Protein AF-0000000079914181 (afdb_homodimer)

pLDDT: mean 84.53, std 25.17, range [23.02, 99.0]

Radius of gyration: 33.24 Å; Cα contacts (8 Å, |Δi|>4): 461; chains: 2; bounding box: 122×75×91 Å

Organism: NCBI:txid1990687

Solvent-accessible surface area (backbone atoms only — not comparable to full-atom values): 23290 Å² total; per-residue (Å²): 144,90,82,87,73,79,76,83,79,73,80,73,79,72,81,74,72,74,73,65,69,73,68,64,72,64,61,74,74,63,78,70,75,72,56,63,75,74,54,70,48,51,50,36,45,34,20,46,50,35,55,55,36,51,48,56,40,47,54,47,67,40,52,56,83,80,58,60,67,71,58,45,52,48,40,51,51,48,38,52,53,38,42,21,48,33,16,21,31,51,26,46,27,48,67,67,73,42,74,70,66,58,94,55,76,65,58,52,66,39,76,88,59,55,49,93,59,102,57,69,60,37,61,76,48,73,67,55,51,52,52,39,53,72,34,58,62,69,64,23,50,45,51,47,42,30,49,50,47,36,29,39,54,21,47,39,54,54,24,50,51,43,35,73,66,43,84,47,65,49,55,21,51,51,22,48,51,47,39,53,54,46,52,54,49,42,64,57,43,53,57,58,28,48,75,68,74,46,70,79,59,89,72,135,129,92,79,71,86,85,77,80,71,90,77,81,74,74,78,73,71,73,75,64,70,74,69,62,75,66,62,72,74,62,79,68,74,73,52,62,74,74,54,69,47,50,48,38,45,34,20,47,50,35,55,54,34,50,48,56,39,49,53,48,68,41,52,56,82,81,56,60,66,70,58,46,52,47,39,52,51,49,38,51,53,36,42,20,50,32,16,21,32,50,27,48,27,46,67,68,72,44,74,71,65,57,95,55,76,66,57,51,67,39,77,87,60,54,49,95,59,102,60,68,62,36,61,75,49,72,67,55,50,52,51,39,53,70,36,57,62,70,63,23,51,45,50,47,43,28,49,49,46,35,28,40,53,20,47,39,55,54,24,51,52,43,36,71,66,44,83,47,64,50,53,21,51,50,21,48,51,46,41,54,52,46,51,52,50,41,64,58,42,51,58,57,29,48,76,69,74,46,70,78,59,91,71,136

Secondary structure (DSSP, 8-state):
-----S--GGGGGGGGGGGGGGGTT--------------HHHHHHHHHHHHHHHHHHHHHHHSPSS--HHHHHHHHHHHHHHHHHHHHHHHHHHHTT--SS-SSTTGGG-GGG--SSSS-TTPPPHHHHHHHHH--HHHHHHHHHHHHHHHHHHHHHHHHHHHHH--SHHHHHHHHHHHHHHHHHHHHHHHHHHHTT--PPP--/-----------GGGGGGGGGGGGTT--------------HHHHHHHHHHHHHHHHHHHHHHHSPSS--HHHHHHHHHHHHHHHHHHHHHHHHHHHTT--SS-SSTTGGG-GGG--SSSS-TTPPPHHHHHHHHH--HHHHHHHHHHHHHHHHHHHHHHHHHHHHH--SHHHHHHHHHHHHHHHHHHHHHHHHHHHTT--PPP--

InterPro domains:
  IPR005183 Domain of unknown function DUF305, CopM-like [PF03713] (42-192)
  IPR012347 Ferritin-like [G3DSA:1.20.1260.10] (36-197)

Sequence (408 aa):
MKRLALAAVGVTCVLLGVVIGAWWQHQPDQPRAATVSLEPLEVGFAQDMSSHHLQAIELCHALASPREPMIDALCTQITSAQNQEIGVLSGWLMLLDQPQTSPQPMAWMGAAHHHSGAHMPGMASWTEMDELRRLTGPAAETAFLQLMIRHHRGGLDMASHAAQHATTRAVAQLATSMIKEQSEEIGVMEPLLAARGGEQLPYPMKRLALAAVGVTCVLLGVVIGAWWQHQPDQPRAATVSLEPLEVGFAQDMSSHHLQAIELCHALASPREPMIDALCTQITSAQNQEIGVLSGWLMLLDQPQTSPQPMAWMGAAHHHSGAHMPGMASWTEMDELRRLTGPAAETAFLQLMIRHHRGGLDMASHAAQHATTRAVAQLATSMIKEQSEEIGVMEPLLAARGGEQLPYP

Nearest PDB structures (foldseek):
  2qf9-assembly1_B  TM=9.542E-01  e=4.008E-10  Streptomyces coelicolor A3(2)
  2qf9-assembly1_A  TM=9.489E-01  e=8.931E-10  Streptomyces coelicolor A3(2)
  4m32-assembly1_D  TM=6.555E-01  e=6.033E-03  Mycolicibacterium smegmatis MC2 155
  5ux1-assembly1_A  TM=7.203E-01  e=2.452E-02  Synechococcus sp. CC9605
  5ww8-assembly1_C  TM=5.551E-01  e=1.216E-02  Mycolicibacterium smegmatis MC2 155

Structure (mmCIF, N/CA/C/O backbone):
data_AF-0000000079914181-model_v1
#
loop_
_entity.id
_entity.type
_entity.pdbx_description
1 polymer 'DUF305 domain-containing protein'
#
loop_
_atom_site.group_PDB
_atom_site.id
_atom_site.type_symbol
_atom_site.label_atom_id
_atom_site.label_alt_id
_atom_site.label_comp_id
_atom_site.label_asym_id
_atom_site.label_entity_id
_atom_site.label_seq_id
_atom_site.pdbx_PDB_ins_code
_atom_site.Cartn_x
_atom_site.Cartn_y
_atom_site.Cartn_z
_atom_site.occupancy
_atom_site.B_iso_or_equiv
_atom_site.auth_seq_id
_atom_site.auth_comp_id
_atom_site.auth_asym_id
_atom_site.auth_atom_id
_atom_site.pdbx_PDB_model_num
ATOM 1 N N . MET A 1 1 ? -84.5 -5.352 64.625 1 28.59 1 MET A N 1
ATOM 2 C CA . MET A 1 1 ? -83.625 -6.344 64 1 28.59 1 MET A CA 1
ATOM 3 C C . MET A 1 1 ? -83.562 -6.172 62.5 1 28.59 1 MET A C 1
ATOM 5 O O . MET A 1 1 ? -84.625 -6.172 61.844 1 28.59 1 MET A O 1
ATOM 9 N N . LYS A 1 2 ? -82.438 -5.418 62.031 1 24.84 2 LYS A N 1
ATOM 10 C CA . LYS A 1 2 ? -81.75 -4.469 61.156 1 24.84 2 LYS A CA 1
ATOM 11 C C . LYS A 1 2 ? -81.562 -5.074 59.75 1 24.84 2 LYS A C 1
ATOM 13 O O . LYS A 1 2 ? -80.938 -6.156 59.625 1 24.84 2 LYS A O 1
ATOM 18 N N . ARG A 1 3 ? -82.125 -4.5 58.656 1 24.33 3 ARG A N 1
ATOM 19 C CA . ARG A 1 3 ? -82.562 -4.387 57.25 1 24.33 3 ARG A CA 1
ATOM 20 C C . ARG A 1 3 ? -81.312 -4.477 56.344 1 24.33 3 ARG A C 1
ATOM 22 O O . ARG A 1 3 ? -81.375 -5.031 55.25 1 24.33 3 ARG A O 1
ATOM 29 N N . LEU A 1 4 ? -80.125 -3.76 56.656 1 27.75 4 LEU A N 1
ATOM 30 C CA . LEU A 1 4 ? -79.625 -2.904 55.594 1 27.75 4 LEU A CA 1
ATOM 31 C C . LEU A 1 4 ? -78.625 -3.666 54.719 1 27.75 4 LEU A C 1
ATOM 33 O O . LEU A 1 4 ? -77.438 -3.695 55.031 1 27.75 4 LEU A O 1
ATOM 37 N N . ALA A 1 5 ? -78.812 -4.973 54.375 1 26.94 5 ALA A N 1
ATOM 38 C CA . ALA A 1 5 ? -77.812 -5.848 53.781 1 26.94 5 ALA A CA 1
ATOM 39 C C . ALA A 1 5 ? -77.375 -5.336 52.406 1 26.94 5 ALA A C 1
ATOM 41 O O . ALA A 1 5 ? -76.188 -5.387 52.062 1 26.94 5 ALA A O 1
ATOM 42 N N . LEU A 1 6 ? -78.312 -4.934 51.438 1 27 6 LEU A N 1
ATOM 43 C CA . LEU A 1 6 ? -78.188 -5.492 50.125 1 27 6 LEU A CA 1
ATOM 44 C C . LEU A 1 6 ? -77.188 -4.676 49.281 1 27 6 LEU A C 1
ATOM 46 O O . LEU A 1 6 ? -76.812 -5.105 48.188 1 27 6 LEU A O 1
ATOM 50 N N . ALA A 1 7 ? -76.875 -3.393 49.5 1 24.72 7 ALA A N 1
ATOM 51 C CA . ALA A 1 7 ? -76.812 -2.545 48.312 1 24.72 7 ALA A CA 1
ATOM 52 C C . ALA A 1 7 ? -75.562 -2.844 47.5 1 24.72 7 ALA A C 1
ATOM 54 O O . ALA A 1 7 ? -75.625 -2.879 46.25 1 24.72 7 ALA A O 1
ATOM 55 N N . ALA A 1 8 ? -74.25 -2.949 47.938 1 25.95 8 ALA A N 1
ATOM 56 C CA . ALA A 1 8 ? -73.312 -2.002 47.344 1 25.95 8 ALA A CA 1
ATOM 57 C C . ALA A 1 8 ? -72.562 -2.607 46.125 1 25.95 8 ALA A C 1
ATOM 59 O O . ALA A 1 8 ? -71.562 -2.098 45.688 1 25.95 8 ALA A O 1
ATOM 60 N N . VAL A 1 9 ? -73 -3.758 45.438 1 27.48 9 VAL A N 1
ATOM 61 C CA . VAL A 1 9 ? -71.938 -4.523 44.781 1 27.48 9 VAL A CA 1
ATOM 62 C C . VAL A 1 9 ? -71.625 -3.867 43.438 1 27.48 9 VAL A C 1
ATOM 64 O O . VAL A 1 9 ? -70.812 -4.379 42.688 1 27.48 9 VAL A O 1
ATOM 67 N N . GLY A 1 10 ? -72.125 -2.592 43.031 1 25.03 10 GLY A N 1
ATOM 68 C CA . GLY A 1 10 ? -72.25 -2.479 41.562 1 25.03 10 GLY A CA 1
ATOM 69 C C . GLY A 1 10 ? -70.875 -2.346 40.875 1 25.03 10 GLY A C 1
ATOM 70 O O . GLY A 1 10 ? -70.75 -2.697 39.719 1 25.03 10 GLY A O 1
ATOM 71 N N . VAL A 1 11 ? -69.812 -1.606 41.312 1 27.48 11 VAL A N 1
ATOM 72 C CA . VAL A 1 11 ? -69.25 -0.606 40.406 1 27.48 11 VAL A CA 1
ATOM 73 C C . VAL A 1 11 ? -68.125 -1.235 39.562 1 27.48 11 VAL A C 1
ATOM 75 O O . VAL A 1 11 ? -67.5 -0.547 38.781 1 27.48 11 VAL A O 1
ATOM 78 N N . THR A 1 12 ? -67.938 -2.58 39.375 1 25.2 12 THR A N 1
ATOM 79 C CA . THR A 1 12 ? -66.562 -2.949 39.094 1 25.2 12 THR A CA 1
ATOM 80 C C . THR A 1 12 ? -66.125 -2.559 37.688 1 25.2 12 THR A C 1
ATOM 82 O O . THR A 1 12 ? -65.062 -2.076 37.438 1 25.2 12 THR A O 1
ATOM 85 N N . CYS A 1 13 ? -66.875 -2.738 36.531 1 26.44 13 CYS A N 1
ATOM 86 C CA . CYS A 1 13 ? -66.25 -3.463 35.438 1 26.44 13 CYS A CA 1
ATOM 87 C C . CYS A 1 13 ? -65.562 -2.506 34.5 1 26.44 13 CYS A C 1
ATOM 89 O O . CYS A 1 13 ? -64.938 -2.934 33.5 1 26.44 13 CYS A O 1
ATOM 91 N N . VAL A 1 14 ? -65.625 -1.161 34.562 1 26.48 14 VAL A N 1
ATOM 92 C CA . VAL A 1 14 ? -65.562 -0.525 33.25 1 26.48 14 VAL A CA 1
ATOM 93 C C . VAL A 1 14 ? -64.125 -0.515 32.75 1 26.48 14 VAL A C 1
ATOM 95 O O . VAL A 1 14 ? -63.875 -0.394 31.531 1 26.48 14 VAL A O 1
ATOM 98 N N . LEU A 1 15 ? -63 -0.648 33.469 1 28.61 15 LEU A N 1
ATOM 99 C CA . LEU A 1 15 ? -61.938 0.233 33.031 1 28.61 15 LEU A CA 1
ATOM 100 C C . LEU A 1 15 ? -61.125 -0.413 31.906 1 28.61 15 LEU A C 1
ATOM 102 O O . LEU A 1 15 ? -60.031 0.057 31.562 1 28.61 15 LEU A O 1
ATOM 106 N N . LEU A 1 16 ? -61.594 -1.443 31.141 1 30.28 16 LEU A N 1
ATOM 107 C CA . LEU A 1 16 ? -60.594 -2.221 30.422 1 30.28 16 LEU A CA 1
ATOM 108 C C . LEU A 1 16 ? -60.094 -1.466 29.188 1 30.28 16 LEU A C 1
ATOM 110 O O . LEU A 1 16 ? -59.156 -1.909 28.516 1 30.28 16 LEU A O 1
ATOM 114 N N . GLY A 1 17 ? -60.75 -0.414 28.688 1 29.47 17 GLY A N 1
ATOM 115 C CA . GLY A 1 17 ? -60.594 -0.246 27.25 1 29.47 17 GLY A CA 1
ATOM 116 C C . GLY A 1 17 ? -59.219 0.298 26.859 1 29.47 17 GLY A C 1
ATOM 117 O O . GLY A 1 17 ? -58.812 0.196 25.703 1 29.47 17 GLY A O 1
ATOM 118 N N . VAL A 1 18 ? -58.625 1.233 27.594 1 33.06 18 VAL A N 1
ATOM 119 C CA . VAL A 1 18 ? -57.875 2.266 26.891 1 33.06 18 VAL A CA 1
ATOM 120 C C . VAL A 1 18 ? -56.5 1.73 26.5 1 33.06 18 VAL A C 1
ATOM 122 O O . VAL A 1 18 ? -55.75 2.389 25.766 1 33.06 18 VAL A O 1
ATOM 125 N N . VAL A 1 19 ? -56 0.58 26.984 1 34.44 19 VAL A N 1
ATOM 126 C CA . VAL A 1 19 ? -54.562 0.493 26.938 1 34.44 19 VAL A CA 1
ATOM 127 C C . VAL A 1 19 ? -54.094 0.108 25.531 1 34.44 19 VAL A C 1
ATOM 129 O O . VAL A 1 19 ? -52.906 -0.142 25.297 1 34.44 19 VAL A O 1
ATOM 132 N N . ILE A 1 20 ? -55 -0.072 24.547 1 32.94 20 ILE A N 1
ATOM 133 C CA . ILE A 1 20 ? -54.5 -0.749 23.359 1 32.94 20 ILE A CA 1
ATOM 134 C C . ILE A 1 20 ? -53.562 0.19 22.594 1 32.94 20 ILE A C 1
ATOM 136 O O . ILE A 1 20 ? -52.594 -0.252 22 1 32.94 20 ILE A O 1
ATOM 140 N N . GLY A 1 21 ? -53.812 1.512 22.594 1 35.44 21 GLY A N 1
ATOM 141 C CA . GLY A 1 21 ? -53.281 2.24 21.469 1 35.44 21 GLY A CA 1
ATOM 142 C C . GLY A 1 21 ? -51.781 2.404 21.531 1 35.44 21 GLY A C 1
ATOM 143 O O . GLY A 1 21 ? -51.125 2.715 20.516 1 35.44 21 GLY A O 1
ATOM 144 N N . ALA A 1 22 ? -51.219 2.514 22.734 1 38.34 22 ALA A N 1
ATOM 145 C CA . ALA A 1 22 ? -49.875 3.061 22.703 1 38.34 22 ALA A CA 1
ATOM 146 C C . ALA A 1 22 ? -48.875 2.031 22.188 1 38.34 22 ALA A C 1
ATOM 148 O O . ALA A 1 22 ? -47.688 2.355 21.938 1 38.34 22 ALA A O 1
ATOM 149 N N . TRP A 1 23 ? -49.219 0.719 22.266 1 39.56 23 TRP A N 1
ATOM 150 C CA . TRP A 1 23 ? -48.156 -0.224 21.969 1 39.56 23 TRP A CA 1
ATOM 151 C C . TRP A 1 23 ? -47.75 -0.159 20.5 1 39.56 23 TRP A C 1
ATOM 153 O O . TRP A 1 23 ? -46.781 -0.77 20.078 1 39.56 23 TRP A O 1
ATOM 163 N N . TRP A 1 24 ? -48.688 0.362 19.703 1 38.84 24 TRP A N 1
ATOM 164 C CA . TRP A 1 24 ? -48.312 0.121 18.312 1 38.84 24 TRP A CA 1
ATOM 165 C C . TRP A 1 24 ? -46.969 0.804 17.969 1 38.84 24 TRP A C 1
ATOM 167 O O . TRP A 1 24 ? -46.188 0.29 17.172 1 38.84 24 TRP A O 1
ATOM 177 N N . GLN A 1 25 ? -46.875 2.109 18.266 1 37.72 25 GLN A N 1
ATOM 178 C CA . GLN A 1 25 ? -45.969 2.789 17.359 1 37.72 25 GLN A CA 1
ATOM 179 C C . GLN A 1 25 ? -44.5 2.492 17.734 1 37.72 25 GLN A C 1
ATOM 181 O O . GLN A 1 25 ? -43.625 3.273 17.422 1 37.72 25 GLN A O 1
ATOM 186 N N . HIS A 1 26 ? -44.312 1.781 18.781 1 38.56 26 HIS A N 1
ATOM 187 C CA . HIS A 1 26 ? -42.844 1.726 18.906 1 38.56 26 HIS A CA 1
ATOM 188 C C . HIS A 1 26 ? -42.219 0.945 17.75 1 38.56 26 HIS A C 1
ATOM 190 O O . HIS A 1 26 ? -42.219 -0.288 17.766 1 38.56 26 HIS A O 1
ATOM 196 N N . GLN A 1 27 ? -42.406 1.341 16.547 1 38.34 27 GLN A N 1
ATOM 197 C CA . GLN A 1 27 ? -41.438 0.725 15.641 1 38.34 27 GLN A CA 1
ATOM 198 C C . GLN A 1 27 ? -40.031 0.751 16.234 1 38.34 27 GLN A C 1
ATOM 200 O O . GLN A 1 27 ? -39.531 1.804 16.656 1 38.34 27 GLN A O 1
ATOM 205 N N . PRO A 1 28 ? -39.531 -0.351 16.797 1 41.69 28 PRO A N 1
ATOM 206 C CA . PRO A 1 28 ? -38.094 -0.262 17.109 1 41.69 28 PRO A CA 1
ATOM 207 C C . PRO A 1 28 ? -37.312 0.518 16.062 1 41.69 28 PRO A C 1
ATOM 209 O O . PRO A 1 28 ? -37.562 0.386 14.859 1 41.69 28 PRO A O 1
ATOM 212 N N . ASP A 1 29 ? -36.906 1.73 16.344 1 37.69 29 ASP A N 1
ATOM 213 C CA . ASP A 1 29 ? -35.938 2.428 15.492 1 37.69 29 ASP A CA 1
ATOM 214 C C . ASP A 1 29 ? -34.969 1.445 14.852 1 37.69 29 ASP A C 1
ATOM 216 O O . ASP A 1 29 ? -34.312 0.667 15.547 1 37.69 29 ASP A O 1
ATOM 220 N N . GLN A 1 30 ? -35.281 0.739 13.75 1 40.16 30 GLN A N 1
ATOM 221 C CA . GLN A 1 30 ? -34.188 0.071 13.031 1 40.16 30 GLN A CA 1
ATOM 222 C C . GLN A 1 30 ? -32.875 0.787 13.242 1 40.16 30 GLN A C 1
ATOM 224 O O . GLN A 1 30 ? -32.812 2.018 13.273 1 40.16 30 GLN A O 1
ATOM 229 N N . PRO A 1 31 ? -31.969 0.195 13.93 1 41.31 31 PRO A N 1
ATOM 230 C CA . PRO A 1 31 ? -30.672 0.883 14.016 1 41.31 31 PRO A CA 1
ATOM 231 C C . PRO A 1 31 ? -30.344 1.664 12.742 1 41.31 31 PRO A C 1
ATOM 233 O O . PRO A 1 31 ? -30.391 1.113 11.641 1 41.31 31 PRO A O 1
ATOM 236 N N . ARG A 1 32 ? -30.734 2.869 12.68 1 38.81 32 ARG A N 1
ATOM 237 C CA . ARG A 1 32 ? -30.328 3.729 11.57 1 38.81 32 ARG A CA 1
ATOM 238 C C . ARG A 1 32 ? -28.922 3.365 11.086 1 38.81 32 ARG A C 1
ATOM 240 O O . ARG A 1 32 ? -27.969 3.402 11.859 1 38.81 32 ARG A O 1
ATOM 247 N N . ALA A 1 33 ? -28.781 2.479 10.234 1 45.88 33 ALA A N 1
ATOM 248 C CA . ALA A 1 33 ? -27.484 2.281 9.578 1 45.88 33 ALA A CA 1
ATOM 249 C C . ALA A 1 33 ? -26.719 3.594 9.477 1 45.88 33 ALA A C 1
ATOM 251 O O . ALA A 1 33 ? -27.219 4.57 8.906 1 45.88 33 ALA A O 1
ATOM 252 N N . ALA A 1 34 ? -25.891 3.994 10.492 1 52.19 34 ALA A N 1
ATOM 253 C CA . ALA A 1 34 ? -25.125 5.238 10.578 1 52.19 34 ALA A CA 1
ATOM 254 C C . ALA A 1 34 ? -24.422 5.543 9.266 1 52.19 34 ALA A C 1
ATOM 256 O O . ALA A 1 34 ? -23.812 4.656 8.664 1 52.19 34 ALA A O 1
ATOM 257 N N . THR A 1 35 ? -24.812 6.535 8.43 1 70.75 35 THR A N 1
ATOM 258 C CA . THR A 1 35 ? -24.188 7.082 7.223 1 70.75 35 THR A CA 1
ATOM 259 C C . THR A 1 35 ? -22.734 7.43 7.473 1 70.75 35 THR A C 1
ATOM 261 O O . THR A 1 35 ? -22.406 8.102 8.453 1 70.75 35 THR A O 1
ATOM 264 N N . VAL A 1 36 ? -21.766 6.594 6.934 1 84.94 36 VAL A N 1
ATOM 265 C CA . VAL A 1 36 ? -20.359 6.918 7.094 1 84.94 36 VAL A CA 1
ATOM 266 C C . VAL A 1 36 ? -19.969 8.016 6.105 1 84.94 36 VAL A C 1
ATOM 268 O O . VAL A 1 36 ? -20.266 7.922 4.914 1 84.94 36 VAL A O 1
ATOM 271 N N . SER A 1 37 ? -19.531 9.156 6.633 1 91.19 37 SER A N 1
ATOM 272 C CA . SER A 1 37 ? -18.969 10.258 5.852 1 91.19 37 SER A CA 1
ATOM 273 C C . SER A 1 37 ? -17.703 10.789 6.488 1 91.19 37 SER A C 1
ATOM 275 O O . SER A 1 37 ? -17.422 10.531 7.664 1 91.19 37 SER A O 1
ATOM 277 N N . LEU A 1 38 ? -16.906 11.398 5.629 1 96.25 38 LEU A N 1
ATOM 278 C CA . LEU A 1 38 ? -15.742 12.102 6.137 1 96.25 38 LEU A CA 1
ATOM 279 C C . LEU A 1 38 ? -15.977 13.609 6.168 1 96.25 38 LEU A C 1
ATOM 281 O O . LEU A 1 38 ? -16.516 14.172 5.215 1 96.25 38 LEU A O 1
ATOM 285 N N . GLU A 1 39 ? -15.625 14.195 7.312 1 96.38 39 GLU A N 1
ATOM 286 C CA . GLU A 1 39 ? -15.656 15.656 7.406 1 96.38 39 GLU A CA 1
ATOM 287 C C . GLU A 1 39 ? -14.578 16.281 6.527 1 96.38 39 GLU A C 1
ATOM 289 O O . GLU A 1 39 ? -13.617 15.617 6.133 1 96.38 39 GLU A O 1
ATOM 294 N N . PRO A 1 40 ? -14.695 17.609 6.211 1 96.38 40 PRO A N 1
ATOM 295 C CA . PRO A 1 40 ? -13.719 18.281 5.336 1 96.38 40 PRO A CA 1
ATOM 296 C C . PRO A 1 40 ? -12.281 18.109 5.824 1 96.38 40 PRO A C 1
ATOM 298 O O . PRO A 1 40 ? -11.375 17.906 5.02 1 96.38 40 PRO A O 1
ATOM 301 N N . LEU A 1 41 ? -12.078 18.219 7.098 1 97.06 41 LEU A N 1
ATOM 302 C CA . LEU A 1 41 ? -10.742 18.016 7.652 1 97.06 41 LEU A CA 1
ATOM 303 C C . LEU A 1 41 ? -10.219 16.625 7.305 1 97.06 41 LEU A C 1
ATOM 305 O O . LEU A 1 41 ? -9.047 16.469 6.949 1 97.06 41 LEU A O 1
ATOM 309 N N . GLU A 1 42 ? -11.078 15.617 7.367 1 98.5 42 GLU A N 1
ATOM 310 C CA . GLU A 1 42 ? -10.68 14.234 7.152 1 98.5 42 GLU A CA 1
ATOM 311 C C . GLU A 1 42 ? -10.445 13.945 5.672 1 98.5 42 GLU A C 1
ATOM 313 O O . GLU A 1 42 ? -9.539 13.195 5.316 1 98.5 42 GLU A O 1
ATOM 318 N N . VAL A 1 43 ? -11.273 14.531 4.793 1 98.56 43 VAL A N 1
ATOM 319 C CA . VAL A 1 43 ? -11.047 14.438 3.354 1 98.56 43 VAL A CA 1
ATOM 320 C C . VAL A 1 43 ? -9.711 15.078 2.996 1 98.56 43 VAL A C 1
ATOM 322 O O . VAL A 1 43 ? -8.906 14.484 2.275 1 98.56 43 VAL A O 1
ATOM 325 N N . GLY A 1 44 ? -9.492 16.281 3.506 1 98 44 GLY A N 1
ATOM 326 C CA . GLY A 1 44 ? -8.234 16.969 3.254 1 98 44 GLY A CA 1
ATOM 327 C C . GLY A 1 44 ? -7.027 16.203 3.75 1 98 44 GLY A C 1
ATOM 328 O O . GLY A 1 44 ? -6.004 16.141 3.068 1 98 44 GLY A O 1
ATOM 329 N N . PHE A 1 45 ? -7.172 15.648 4.941 1 98.69 45 PHE A N 1
ATOM 330 C CA . PHE A 1 45 ? -6.105 14.82 5.48 1 98.69 45 PHE A CA 1
ATOM 331 C C . PHE A 1 45 ? -5.801 13.656 4.547 1 98.69 45 PHE A C 1
ATOM 333 O O . PHE A 1 45 ? -4.641 13.398 4.223 1 98.69 45 PHE A O 1
ATOM 340 N N . ALA A 1 46 ? -6.844 12.883 4.125 1 98.88 46 ALA A N 1
ATOM 341 C CA . ALA A 1 46 ? -6.652 11.742 3.238 1 98.88 46 ALA A CA 1
ATOM 342 C C . ALA A 1 46 ? -5.953 12.156 1.948 1 98.88 46 ALA A C 1
ATOM 344 O O . ALA A 1 46 ? -5.047 11.469 1.473 1 98.88 46 ALA A O 1
ATOM 345 N N . GLN A 1 47 ? -6.352 13.281 1.419 1 98.62 47 GLN A N 1
ATOM 346 C CA . GLN A 1 47 ? -5.789 13.773 0.167 1 98.62 47 GLN A CA 1
ATOM 347 C C . GLN A 1 47 ? -4.332 14.195 0.347 1 98.62 47 GLN A C 1
ATOM 349 O O . GLN A 1 47 ? -3.447 13.703 -0.358 1 98.62 47 GLN A O 1
ATOM 354 N N . ASP A 1 48 ? -4.094 14.984 1.312 1 98.44 48 ASP A N 1
ATOM 355 C CA . ASP A 1 48 ? -2.787 15.617 1.442 1 98.44 48 ASP A CA 1
ATOM 356 C C . ASP A 1 48 ? -1.765 14.648 2.035 1 98.44 48 ASP A C 1
ATOM 358 O O . ASP A 1 48 ? -0.585 14.695 1.679 1 98.44 48 ASP A O 1
ATOM 362 N N . MET A 1 49 ? -2.195 13.836 2.92 1 98.81 49 MET A N 1
ATOM 363 C CA . MET A 1 49 ? -1.252 12.859 3.459 1 98.81 49 MET A CA 1
ATOM 364 C C . MET A 1 49 ? -0.87 11.828 2.4 1 98.81 49 MET A C 1
ATOM 366 O O . MET A 1 49 ? 0.26 11.336 2.387 1 98.81 49 MET A O 1
ATOM 370 N N . SER A 1 50 ? -1.816 11.453 1.48 1 98.88 50 SER A N 1
ATOM 371 C CA . SER A 1 50 ? -1.456 10.602 0.351 1 98.88 50 SER A CA 1
ATOM 372 C C . SER A 1 50 ? -0.337 11.227 -0.476 1 98.88 50 SER A C 1
ATOM 374 O O . SER A 1 50 ? 0.637 10.555 -0.819 1 98.88 50 SER A O 1
ATOM 376 N N . SER A 1 51 ? -0.494 12.516 -0.775 1 98.38 51 SER A N 1
ATOM 377 C CA . SER A 1 51 ? 0.525 13.234 -1.536 1 98.38 51 SER A CA 1
ATOM 378 C C . SER A 1 51 ? 1.85 13.273 -0.782 1 98.38 51 SER A C 1
ATOM 380 O O . SER A 1 51 ? 2.914 13.086 -1.375 1 98.38 51 SER A O 1
ATOM 382 N N . HIS A 1 52 ? 1.758 13.555 0.497 1 98.69 52 HIS A N 1
ATOM 383 C CA . HIS A 1 52 ? 2.947 13.594 1.341 1 98.69 52 HIS A CA 1
ATOM 384 C C . HIS A 1 52 ? 3.676 12.258 1.332 1 98.69 52 HIS A C 1
ATOM 386 O O . HIS A 1 52 ? 4.895 12.211 1.148 1 98.69 52 HIS A O 1
ATOM 392 N N . HIS A 1 53 ? 2.91 11.117 1.469 1 98.88 53 HIS A N 1
ATOM 393 C CA . HIS A 1 53 ? 3.469 9.773 1.447 1 98.88 53 HIS A CA 1
ATOM 394 C C . HIS A 1 53 ? 4.117 9.469 0.102 1 98.88 53 HIS A C 1
ATOM 396 O O . HIS A 1 53 ? 5.141 8.773 0.043 1 98.88 53 HIS A O 1
ATOM 402 N N . LEU A 1 54 ? 3.541 9.938 -0.963 1 98.75 54 LEU A N 1
ATOM 403 C CA . LEU A 1 54 ? 4.094 9.695 -2.291 1 98.75 54 LEU A CA 1
ATOM 404 C C . LEU A 1 54 ? 5.512 10.25 -2.398 1 98.75 54 LEU A C 1
ATOM 406 O O . LEU A 1 54 ? 6.379 9.633 -3.018 1 98.75 54 LEU A O 1
ATOM 410 N N . GLN A 1 55 ? 5.766 11.367 -1.796 1 98.69 55 GLN A N 1
ATOM 411 C CA . GLN A 1 55 ? 7.113 11.914 -1.912 1 98.69 55 GLN A CA 1
ATOM 412 C C . GLN A 1 55 ? 8.109 11.094 -1.093 1 98.69 55 GLN A C 1
ATOM 414 O O . GLN A 1 55 ? 9.281 10.984 -1.464 1 98.69 55 GLN A O 1
ATOM 419 N N . ALA A 1 56 ? 7.688 10.547 0.071 1 98.88 56 ALA A N 1
ATOM 420 C CA . ALA A 1 56 ? 8.586 9.656 0.805 1 98.88 56 ALA A CA 1
ATOM 421 C C . ALA A 1 56 ? 9.062 8.508 -0.077 1 98.88 56 ALA A C 1
ATOM 423 O O . ALA A 1 56 ? 10.242 8.156 -0.067 1 98.88 56 ALA A O 1
ATOM 424 N N . ILE A 1 57 ? 8.148 7.965 -0.808 1 98.94 57 ILE A N 1
ATOM 425 C CA . ILE A 1 57 ? 8.469 6.879 -1.729 1 98.94 57 ILE A CA 1
ATOM 426 C C . ILE A 1 57 ? 9.406 7.387 -2.818 1 98.94 57 ILE A C 1
ATOM 428 O O . ILE A 1 57 ? 10.383 6.715 -3.166 1 98.94 57 ILE A O 1
ATOM 432 N N . GLU A 1 58 ? 9.164 8.586 -3.32 1 98.75 58 GLU A N 1
ATOM 433 C CA . GLU A 1 58 ? 10.023 9.18 -4.344 1 98.75 58 GLU A CA 1
ATOM 434 C C . GLU A 1 58 ? 11.438 9.391 -3.822 1 98.75 58 GLU A C 1
ATOM 436 O O . GLU A 1 58 ? 12.406 9.227 -4.562 1 98.75 58 GLU A O 1
ATOM 441 N N . LEU A 1 59 ? 11.547 9.82 -2.562 1 98.94 59 LEU A N 1
ATOM 442 C CA . LEU A 1 59 ? 12.859 10 -1.957 1 98.94 59 LEU A CA 1
ATOM 443 C C . LEU A 1 59 ? 13.625 8.68 -1.929 1 98.94 59 LEU A C 1
ATOM 445 O O . LEU A 1 59 ? 14.82 8.641 -2.238 1 98.94 59 LEU A O 1
ATOM 449 N N . CYS A 1 60 ? 12.945 7.617 -1.57 1 98.81 60 CYS A N 1
ATOM 450 C CA . CYS A 1 60 ? 13.586 6.305 -1.577 1 98.81 60 CYS A CA 1
ATOM 451 C C . CYS A 1 60 ? 14.039 5.922 -2.982 1 98.81 60 CYS A C 1
ATOM 453 O O . CYS A 1 60 ? 15.133 5.391 -3.164 1 98.81 60 CYS A O 1
ATOM 455 N N . HIS A 1 61 ? 13.242 6.223 -3.984 1 97.88 61 HIS A N 1
ATOM 456 C CA . HIS A 1 61 ? 13.562 5.879 -5.363 1 97.88 61 HIS A CA 1
ATOM 457 C C . HIS A 1 61 ? 14.719 6.727 -5.887 1 97.88 61 HIS A C 1
ATOM 459 O O . HIS A 1 61 ? 15.492 6.273 -6.734 1 97.88 61 HIS A O 1
ATOM 465 N N . ALA A 1 62 ? 14.805 7.938 -5.41 1 98.5 62 ALA A N 1
ATOM 466 C CA . ALA A 1 62 ? 15.828 8.875 -5.871 1 98.5 62 ALA A CA 1
ATOM 467 C C . ALA A 1 62 ? 17.203 8.492 -5.34 1 98.5 62 ALA A C 1
ATOM 469 O O . ALA A 1 62 ? 18.234 8.914 -5.891 1 98.5 62 ALA A O 1
ATOM 470 N N . LEU A 1 63 ? 17.25 7.754 -4.207 1 98.38 63 LEU A N 1
ATOM 471 C CA . LEU A 1 63 ? 18.516 7.34 -3.627 1 98.38 63 LEU A CA 1
ATOM 472 C C . LEU A 1 63 ? 19.156 6.227 -4.453 1 98.38 63 LEU A C 1
ATOM 474 O O . LEU A 1 63 ? 18.609 5.129 -4.547 1 98.38 63 LEU A O 1
ATOM 478 N N . ALA A 1 64 ? 20.297 6.441 -5 1 92.06 64 ALA A N 1
ATOM 479 C CA . ALA A 1 64 ? 20.953 5.535 -5.934 1 92.06 64 ALA A CA 1
ATOM 480 C C . ALA A 1 64 ? 21.453 4.281 -5.219 1 92.06 64 ALA A C 1
ATOM 482 O O . ALA A 1 64 ? 21.781 4.324 -4.027 1 92.06 64 ALA A O 1
ATOM 483 N N . SER A 1 65 ? 21.484 3.191 -5.945 1 91.31 65 SER A N 1
ATOM 484 C CA . SER A 1 65 ? 22.156 1.979 -5.496 1 91.31 65 SER A CA 1
ATOM 485 C C . SER A 1 65 ? 23.641 2.006 -5.848 1 91.31 65 SER A C 1
ATOM 487 O O . SER A 1 65 ? 24.047 2.682 -6.797 1 91.31 65 SER A O 1
ATOM 489 N N . PRO A 1 66 ? 24.5 1.278 -5.039 1 94.81 66 PRO A N 1
ATOM 490 C CA . PRO A 1 66 ? 24.172 0.462 -3.865 1 94.81 66 PRO A CA 1
ATOM 491 C C . PRO A 1 66 ? 24 1.294 -2.596 1 94.81 66 PRO A C 1
ATOM 493 O O . PRO A 1 66 ? 24.656 2.324 -2.438 1 94.81 66 PRO A O 1
ATOM 496 N N . ARG A 1 67 ? 23.188 0.87 -1.78 1 96.38 67 ARG A N 1
ATOM 497 C CA . ARG A 1 67 ? 22.891 1.491 -0.493 1 96.38 67 ARG A CA 1
ATOM 498 C C . ARG A 1 67 ? 23.469 0.666 0.656 1 96.38 67 ARG A C 1
ATOM 500 O O . ARG A 1 67 ? 23.562 -0.559 0.557 1 96.38 67 ARG A O 1
ATOM 507 N N . GLU A 1 68 ? 23.844 1.437 1.666 1 97.31 68 GLU A N 1
ATOM 508 C CA . GLU A 1 68 ? 24.109 0.712 2.908 1 97.31 68 GLU A CA 1
ATOM 509 C C . GLU A 1 68 ? 22.906 -0.143 3.303 1 97.31 68 GLU A C 1
ATOM 511 O O . GLU A 1 68 ? 21.75 0.287 3.168 1 97.31 68 GLU A O 1
ATOM 516 N N . PRO A 1 69 ? 23.141 -1.396 3.832 1 97.12 69 PRO A N 1
ATOM 517 C CA . PRO A 1 69 ? 22.062 -2.369 4.055 1 97.12 69 PRO A CA 1
ATOM 518 C C . PRO A 1 69 ? 20.953 -1.827 4.941 1 97.12 69 PRO A C 1
ATOM 520 O O . PRO A 1 69 ? 19.766 -2.072 4.676 1 97.12 69 PRO A O 1
ATOM 523 N N . MET A 1 70 ? 21.344 -1.121 5.996 1 97.88 70 MET A N 1
ATOM 524 C CA . MET A 1 70 ? 20.312 -0.61 6.895 1 97.88 70 MET A CA 1
ATOM 525 C C . MET A 1 70 ? 19.453 0.437 6.191 1 97.88 70 MET A C 1
ATOM 527 O O . MET A 1 70 ? 18.25 0.512 6.422 1 97.88 70 MET A O 1
ATOM 531 N N . ILE A 1 71 ? 20.062 1.236 5.34 1 98.56 71 ILE A N 1
ATOM 532 C CA . ILE A 1 71 ? 19.328 2.252 4.59 1 98.56 71 ILE A CA 1
ATOM 533 C C . ILE A 1 71 ? 18.438 1.583 3.547 1 98.56 71 ILE A C 1
ATOM 535 O O . ILE A 1 71 ? 17.297 2.006 3.328 1 98.56 71 ILE A O 1
ATOM 539 N N . ASP A 1 72 ? 18.938 0.56 2.945 1 97.69 72 ASP A N 1
ATOM 540 C CA . ASP A 1 72 ? 18.141 -0.196 1.98 1 97.69 72 ASP A CA 1
ATOM 541 C C . ASP A 1 72 ? 16.906 -0.805 2.643 1 97.69 72 ASP A C 1
ATOM 543 O O . ASP A 1 72 ? 15.805 -0.729 2.1 1 97.69 72 ASP A O 1
ATOM 547 N N . ALA A 1 73 ? 17.078 -1.386 3.809 1 97.75 73 ALA A N 1
ATOM 548 C CA . ALA A 1 73 ? 15.977 -1.973 4.559 1 97.75 73 ALA A CA 1
ATOM 549 C C . ALA A 1 73 ? 14.961 -0.906 4.973 1 97.75 73 ALA A C 1
ATOM 551 O O . ALA A 1 73 ? 13.75 -1.138 4.926 1 97.75 73 ALA A O 1
ATOM 552 N N . LEU A 1 74 ? 15.516 0.217 5.363 1 98.69 74 LEU A N 1
ATOM 553 C CA . LEU A 1 74 ? 14.656 1.332 5.746 1 98.69 74 LEU A CA 1
ATOM 554 C C . LEU A 1 74 ? 13.805 1.79 4.562 1 98.69 74 LEU A C 1
ATOM 556 O O . LEU A 1 74 ? 12.602 2.016 4.711 1 98.69 74 LEU A O 1
ATOM 560 N N . CYS A 1 75 ? 14.398 1.917 3.4 1 98.69 75 CYS A N 1
ATOM 561 C CA . CYS A 1 75 ? 13.664 2.326 2.209 1 98.69 75 CYS A CA 1
ATOM 562 C C . CYS A 1 75 ? 12.586 1.31 1.86 1 98.69 75 CYS A C 1
ATOM 564 O O . CYS A 1 75 ? 11.477 1.685 1.478 1 98.69 75 CYS A O 1
ATOM 566 N N . THR A 1 76 ? 12.898 0.071 1.998 1 97.69 76 THR A N 1
ATOM 567 C CA . THR A 1 76 ? 11.914 -0.975 1.746 1 97.69 76 THR A CA 1
ATOM 568 C C . THR A 1 76 ? 10.727 -0.846 2.701 1 97.69 76 THR A C 1
ATOM 570 O O . THR A 1 76 ? 9.57 -0.912 2.277 1 97.69 76 THR A O 1
ATOM 573 N N . GLN A 1 77 ? 11.023 -0.654 3.943 1 98.31 77 GLN A N 1
ATOM 574 C CA . GLN A 1 77 ? 9.984 -0.531 4.965 1 98.31 77 GLN A CA 1
ATOM 575 C C . GLN A 1 77 ? 9.133 0.711 4.73 1 98.31 77 GLN A C 1
ATOM 577 O O . GLN A 1 77 ? 7.902 0.645 4.793 1 98.31 77 GLN A O 1
ATOM 582 N N . ILE A 1 78 ? 9.805 1.81 4.488 1 98.88 78 ILE A N 1
ATOM 583 C CA . ILE A 1 78 ? 9.094 3.066 4.285 1 98.88 78 ILE A CA 1
ATOM 584 C C . ILE A 1 78 ? 8.203 2.961 3.051 1 98.88 78 ILE A C 1
ATOM 586 O O . ILE A 1 78 ? 7.023 3.322 3.098 1 98.88 78 ILE A O 1
ATOM 590 N N . THR A 1 79 ? 8.742 2.479 1.954 1 98.81 79 THR A N 1
ATOM 591 C CA . THR A 1 79 ? 7.973 2.359 0.721 1 98.81 79 THR A CA 1
ATOM 592 C C . THR A 1 79 ? 6.758 1.458 0.928 1 98.81 79 THR A C 1
ATOM 594 O O . THR A 1 79 ? 5.652 1.782 0.48 1 98.81 79 THR A O 1
ATOM 597 N N . SER A 1 80 ? 6.91 0.367 1.626 1 98.69 80 SER A N 1
ATOM 598 C CA . SER A 1 80 ? 5.812 -0.558 1.883 1 98.69 80 SER A CA 1
ATOM 599 C C . SER A 1 80 ? 4.727 0.096 2.73 1 98.69 80 SER A C 1
ATOM 601 O O . SER A 1 80 ? 3.547 0.064 2.373 1 98.69 80 SER A O 1
ATOM 603 N N . ALA A 1 81 ? 5.137 0.663 3.83 1 98.75 81 ALA A N 1
ATOM 604 C CA . ALA A 1 81 ? 4.184 1.238 4.773 1 98.75 81 ALA A CA 1
ATOM 605 C C . ALA A 1 81 ? 3.439 2.418 4.152 1 98.75 81 ALA A C 1
ATOM 607 O O . ALA A 1 81 ? 2.213 2.5 4.238 1 98.75 81 ALA A O 1
ATOM 608 N N . GLN A 1 82 ? 4.191 3.299 3.533 1 98.88 82 GLN A N 1
ATOM 609 C CA . GLN A 1 82 ? 3.576 4.492 2.959 1 98.88 82 GLN A CA 1
ATOM 610 C C . GLN A 1 82 ? 2.664 4.133 1.789 1 98.88 82 GLN A C 1
ATOM 612 O O . GLN A 1 82 ? 1.61 4.742 1.606 1 98.88 82 GLN A O 1
ATOM 617 N N . ASN A 1 83 ? 3.084 3.186 0.996 1 98.94 83 ASN A N 1
ATOM 618 C CA . ASN A 1 83 ? 2.25 2.738 -0.115 1 98.94 83 ASN A CA 1
ATOM 619 C C . ASN A 1 83 ? 0.948 2.111 0.378 1 98.94 83 ASN A C 1
ATOM 621 O O . ASN A 1 83 ? -0.116 2.348 -0.197 1 98.94 83 ASN A O 1
ATOM 625 N N . GLN A 1 84 ? 1.021 1.288 1.441 1 98.94 84 GLN A N 1
ATOM 626 C CA . GLN A 1 84 ? -0.19 0.7 2.004 1 98.94 84 GLN A CA 1
ATOM 627 C C . GLN A 1 84 ? -1.123 1.776 2.551 1 98.94 84 GLN A C 1
ATOM 629 O O . GLN A 1 84 ? -2.336 1.719 2.342 1 98.94 84 GLN A O 1
ATOM 634 N N . GLU A 1 85 ? -0.562 2.734 3.197 1 99 85 GLU A N 1
ATOM 635 C CA . GLU A 1 85 ? -1.369 3.799 3.787 1 99 85 GLU A CA 1
ATOM 636 C C . GLU A 1 85 ? -1.984 4.688 2.709 1 99 85 GLU A C 1
ATOM 638 O O . GLU A 1 85 ? -3.104 5.18 2.867 1 99 85 GLU A O 1
ATOM 643 N N . ILE A 1 86 ? -1.248 4.945 1.629 1 98.94 86 ILE A N 1
ATOM 644 C CA . ILE A 1 86 ? -1.847 5.621 0.481 1 98.94 86 ILE A CA 1
ATOM 645 C C . ILE A 1 86 ? -3.076 4.844 0.011 1 98.94 86 ILE A C 1
ATOM 647 O O . ILE A 1 86 ? -4.105 5.438 -0.321 1 98.94 86 ILE A O 1
ATOM 651 N N . GLY A 1 87 ? -2.955 3.51 -0.015 1 98.94 87 GLY A N 1
ATOM 652 C CA . GLY A 1 87 ? -4.109 2.699 -0.362 1 98.94 87 GLY A CA 1
ATOM 653 C C . GLY A 1 87 ? -5.305 2.941 0.543 1 98.94 87 GLY A C 1
ATOM 654 O O . GLY A 1 87 ? -6.426 3.113 0.065 1 98.94 87 GLY A O 1
ATOM 655 N N . VAL A 1 88 ? -5.078 2.918 1.844 1 98.94 88 VAL A N 1
ATOM 656 C CA . VAL A 1 88 ? -6.148 3.152 2.803 1 98.94 88 VAL A CA 1
ATOM 657 C C . VAL A 1 88 ? -6.805 4.504 2.527 1 98.94 88 VAL A C 1
ATOM 659 O O . VAL A 1 88 ? -8.023 4.586 2.361 1 98.94 88 VAL A O 1
ATOM 662 N N . LEU A 1 89 ? -6 5.531 2.434 1 98.94 89 LEU A N 1
ATOM 663 C CA . LEU A 1 89 ? -6.488 6.898 2.281 1 98.94 89 LEU A CA 1
ATOM 664 C C . LEU A 1 89 ? -7.238 7.062 0.965 1 98.94 89 LEU A C 1
ATOM 666 O O . LEU A 1 89 ? -8.352 7.594 0.943 1 98.94 89 LEU A O 1
ATOM 670 N N . SER A 1 90 ? -6.625 6.609 -0.105 1 98.88 90 SER A N 1
ATOM 671 C CA . SER A 1 90 ? -7.266 6.699 -1.414 1 98.88 90 SER A CA 1
ATOM 672 C C . SER A 1 90 ? -8.531 5.855 -1.472 1 98.88 90 SER A C 1
ATOM 674 O O . SER A 1 90 ? -9.5 6.215 -2.148 1 98.88 90 SER A O 1
ATOM 676 N N . GLY A 1 91 ? -8.484 4.719 -0.765 1 98.81 91 GLY A N 1
ATOM 677 C CA . GLY A 1 91 ? -9.664 3.871 -0.701 1 98.81 91 GLY A CA 1
ATOM 678 C C . GLY A 1 91 ? -10.844 4.539 -0.022 1 98.81 91 GLY A C 1
ATOM 679 O O . GLY A 1 91 ? -11.984 4.379 -0.453 1 98.81 91 GLY A O 1
ATOM 680 N N . TRP A 1 92 ? -10.578 5.219 1.07 1 98.75 92 TRP A N 1
ATOM 681 C CA . TRP A 1 92 ? -11.641 5.953 1.747 1 98.75 92 TRP A CA 1
ATOM 682 C C . TRP A 1 92 ? -12.273 6.98 0.814 1 98.75 92 TRP A C 1
ATOM 684 O O . TRP A 1 92 ? -13.5 7.086 0.731 1 98.75 92 TRP A O 1
ATOM 694 N N . LEU A 1 93 ? -11.414 7.711 0.139 1 98.69 93 LEU A N 1
ATOM 695 C CA . LEU A 1 93 ? -11.898 8.734 -0.782 1 98.69 93 LEU A CA 1
ATOM 696 C C . LEU A 1 93 ? -12.695 8.109 -1.919 1 98.69 93 LEU A C 1
ATOM 698 O O . LEU A 1 93 ? -13.75 8.633 -2.303 1 98.69 93 LEU A O 1
ATOM 702 N N . MET A 1 94 ? -12.25 7.004 -2.418 1 98.44 94 MET A N 1
ATOM 703 C CA . MET A 1 94 ? -12.93 6.289 -3.494 1 98.44 94 MET A CA 1
ATOM 704 C C . MET A 1 94 ? -14.305 5.816 -3.043 1 98.44 94 MET A C 1
ATOM 706 O O . MET A 1 94 ? -15.305 6.035 -3.736 1 98.44 94 MET A O 1
ATOM 710 N N . LEU A 1 95 ? -14.32 5.188 -1.897 1 98.06 95 LEU A N 1
ATOM 711 C CA . LEU A 1 95 ? -15.562 4.613 -1.385 1 98.06 95 LEU A CA 1
ATOM 712 C C . LEU A 1 95 ? -16.609 5.695 -1.159 1 98.06 95 LEU A C 1
ATOM 714 O O . LEU A 1 95 ? -17.797 5.469 -1.398 1 98.06 95 LEU A O 1
ATOM 718 N N . LEU A 1 96 ? -16.172 6.859 -0.78 1 97.31 96 LEU A N 1
ATOM 719 C CA . LEU A 1 96 ? -17.078 7.934 -0.407 1 97.31 96 LEU A CA 1
ATOM 720 C C . LEU A 1 96 ? -17.219 8.945 -1.538 1 97.31 96 LEU A C 1
ATOM 722 O O . LEU A 1 96 ? -17.734 10.047 -1.333 1 97.31 96 LEU A O 1
ATOM 726 N N . ASP A 1 97 ? -16.688 8.617 -2.729 1 96.31 97 ASP A N 1
ATOM 727 C CA . ASP A 1 97 ? -16.797 9.414 -3.947 1 96.31 97 ASP A CA 1
ATOM 728 C C . ASP A 1 97 ? -16.25 10.82 -3.738 1 96.31 97 ASP A C 1
ATOM 730 O O . ASP A 1 97 ? -16.891 11.805 -4.102 1 96.31 97 ASP A O 1
ATOM 734 N N . GLN A 1 98 ? -15.188 10.914 -3.02 1 97.44 98 GLN A N 1
ATOM 735 C CA . GLN A 1 98 ? -14.461 12.164 -2.84 1 97.44 98 GLN A CA 1
ATOM 736 C C . GLN A 1 98 ? -13.289 12.266 -3.811 1 97.44 98 GLN A C 1
ATOM 738 O O . GLN A 1 98 ? -12.703 11.25 -4.191 1 97.44 98 GLN A O 1
ATOM 743 N N . PRO A 1 99 ? -12.914 13.547 -4.207 1 98.12 99 PRO A N 1
ATOM 744 C CA . PRO A 1 99 ? -11.742 13.68 -5.078 1 98.12 99 PRO A CA 1
ATOM 745 C C . PRO A 1 99 ? -10.453 13.203 -4.414 1 98.12 99 PRO A C 1
ATOM 747 O O . PRO A 1 99 ? -10.305 13.312 -3.195 1 98.12 99 PRO A O 1
ATOM 750 N N . GLN A 1 100 ? -9.562 12.75 -5.238 1 98.56 100 GLN A N 1
ATOM 751 C CA . GLN A 1 100 ? -8.32 12.188 -4.73 1 98.56 100 GLN A CA 1
ATOM 752 C C . GLN A 1 100 ? -7.328 13.281 -4.355 1 98.56 100 GLN A C 1
ATOM 754 O O . GLN A 1 100 ? -6.398 13.047 -3.582 1 98.56 100 GLN A O 1
ATOM 759 N N . THR A 1 101 ? -7.5 14.43 -4.961 1 97.88 101 THR A N 1
ATOM 760 C CA . THR A 1 101 ? -6.57 15.531 -4.723 1 97.88 101 THR A CA 1
ATOM 761 C C . THR A 1 101 ? -7.293 16.719 -4.094 1 97.88 101 THR A C 1
ATOM 763 O O . THR A 1 101 ? -8.492 16.922 -4.32 1 97.88 101 THR A O 1
ATOM 766 N N . SER A 1 102 ? -6.516 17.406 -3.326 1 94.44 102 SER A N 1
ATOM 767 C CA . SER A 1 102 ? -7.055 18.594 -2.668 1 94.44 102 SER A CA 1
ATOM 768 C C . SER A 1 102 ? -6.926 19.828 -3.555 1 94.44 102 SER A C 1
ATOM 770 O O . SER A 1 102 ? -5.84 20.125 -4.062 1 94.44 102 SER A O 1
ATOM 772 N N . PRO A 1 103 ? -7.949 20.609 -3.746 1 91.56 103 PRO A N 1
ATOM 773 C CA . PRO A 1 103 ? -7.84 21.859 -4.5 1 91.56 103 PRO A CA 1
ATOM 774 C C . PRO A 1 103 ? -7.062 22.938 -3.744 1 91.56 103 PRO A C 1
ATOM 776 O O . PRO A 1 103 ? -6.527 23.859 -4.359 1 91.56 103 PRO A O 1
ATOM 779 N N . GLN A 1 104 ? -7.098 22.844 -2.477 1 91.44 104 GLN A N 1
ATOM 780 C CA . GLN A 1 104 ? -6.355 23.75 -1.606 1 91.44 104 GLN A CA 1
ATOM 781 C C . GLN A 1 104 ? -5.555 22.969 -0.564 1 91.44 104 GLN A C 1
ATOM 783 O O . GLN A 1 104 ? -5.973 22.859 0.59 1 91.44 104 GLN A O 1
ATOM 788 N N . PRO A 1 105 ? -4.422 22.578 -0.926 1 93.5 105 PRO A N 1
ATOM 789 C CA . PRO A 1 105 ? -3.623 21.766 -0.008 1 93.5 105 PRO A CA 1
ATOM 790 C C . PRO A 1 105 ? -3.463 22.406 1.366 1 93.5 105 PRO A C 1
ATOM 792 O O . PRO A 1 105 ? -3.26 23.625 1.463 1 93.5 105 PRO A O 1
ATOM 795 N N . MET A 1 106 ? -3.76 21.625 2.367 1 94.38 106 MET A N 1
ATOM 796 C CA . MET A 1 106 ? -3.494 21.922 3.771 1 94.38 106 MET A CA 1
ATOM 797 C C . MET A 1 106 ? -4.547 22.875 4.336 1 94.38 106 MET A C 1
ATOM 799 O O . MET A 1 106 ? -4.438 23.312 5.48 1 94.38 106 MET A O 1
ATOM 803 N N . ALA A 1 107 ? -5.566 23.188 3.578 1 92.81 107 ALA A N 1
ATOM 804 C CA . ALA A 1 107 ? -6.641 24.031 4.078 1 92.81 107 ALA A CA 1
ATOM 805 C C . ALA A 1 107 ? -7.309 23.422 5.305 1 92.81 107 ALA A C 1
ATOM 807 O O . ALA A 1 107 ? -7.781 24.125 6.191 1 92.81 107 ALA A O 1
ATOM 808 N N . TRP A 1 108 ? -7.242 22.125 5.367 1 94.5 108 TRP A N 1
ATOM 809 C CA . TRP A 1 108 ? -7.922 21.375 6.418 1 94.5 108 TRP A CA 1
ATOM 810 C C . TRP A 1 108 ? -7.23 21.578 7.762 1 94.5 108 TRP A C 1
ATOM 812 O O . TRP A 1 108 ? -7.797 21.266 8.812 1 94.5 108 TRP A O 1
ATOM 822 N N . MET A 1 109 ? -6.035 22 7.797 1 92.62 109 MET A N 1
ATOM 823 C CA . MET A 1 109 ? -5.309 22.203 9.047 1 92.62 109 MET A CA 1
ATOM 824 C C . MET A 1 109 ? -5.48 23.641 9.547 1 92.62 109 MET A C 1
ATOM 826 O O . MET A 1 109 ? -4.996 23.984 10.625 1 92.62 109 MET A O 1
ATOM 830 N N . GLY A 1 110 ? -6.223 24.469 8.859 1 83 110 GLY A N 1
ATOM 831 C CA . GLY A 1 110 ? -6.508 25.828 9.297 1 83 110 GLY A CA 1
ATOM 832 C C . GLY A 1 110 ? -5.387 26.797 8.977 1 83 110 GLY A C 1
ATOM 833 O O . GLY A 1 110 ? -4.301 26.391 8.562 1 83 110 GLY A O 1
ATOM 834 N N . ALA A 1 111 ? -5.664 28.109 9.078 1 64.12 111 ALA A N 1
ATOM 835 C CA . ALA A 1 111 ? -4.801 29.234 8.719 1 64.12 111 ALA A CA 1
ATOM 836 C C . ALA A 1 111 ? -3.502 29.203 9.523 1 64.12 111 ALA A C 1
ATOM 838 O O . ALA A 1 111 ? -2.451 29.625 9.031 1 64.12 111 ALA A O 1
ATOM 839 N N . ALA A 1 112 ? -3.609 28.812 10.742 1 57.09 112 ALA A N 1
ATOM 840 C CA . ALA A 1 112 ? -2.441 28.891 11.617 1 57.09 112 ALA A CA 1
ATOM 841 C C . ALA A 1 112 ? -1.34 27.953 11.156 1 57.09 112 ALA A C 1
ATOM 843 O O . ALA A 1 112 ? -0.184 28.078 11.562 1 57.09 112 ALA A O 1
ATOM 844 N N . HIS A 1 113 ? -1.74 27.031 10.398 1 58.75 113 HIS A N 1
ATOM 845 C CA . HIS A 1 113 ? -0.744 26.047 9.977 1 58.75 113 HIS A CA 1
ATOM 846 C C . HIS A 1 113 ? -0.247 26.328 8.57 1 58.75 113 HIS A C 1
ATOM 848 O O . HIS A 1 113 ? 0.31 25.453 7.91 1 58.75 113 HIS A O 1
ATOM 854 N N . HIS A 1 114 ? -0.664 27.531 8.266 1 52.16 114 HIS A N 1
ATOM 855 C CA . HIS A 1 114 ? -0.152 27.938 6.965 1 52.16 114 HIS A CA 1
ATOM 856 C C . HIS A 1 114 ? 1.366 28.094 6.992 1 52.16 114 HIS A C 1
ATOM 858 O O . HIS A 1 114 ? 1.895 29.031 7.594 1 52.16 114 HIS A O 1
ATOM 864 N N . HIS A 1 115 ? 2.049 26.969 7.355 1 50.56 115 HIS A N 1
ATOM 865 C CA . HIS A 1 115 ? 3.48 27.094 7.109 1 50.56 115 HIS A CA 1
ATOM 866 C C . HIS A 1 115 ? 3.766 28.062 5.961 1 50.56 115 HIS A C 1
ATOM 868 O O . HIS A 1 115 ? 2.908 28.266 5.098 1 50.56 115 HIS A O 1
ATOM 874 N N . SER A 1 116 ? 4.691 28.969 6.27 1 41.47 116 SER A N 1
ATOM 875 C CA . SER A 1 116 ? 5.246 29.859 5.258 1 41.47 116 SER A CA 1
ATOM 876 C C . SER A 1 116 ? 5.488 29.125 3.943 1 41.47 116 SER A C 1
ATOM 878 O O . SER A 1 116 ? 6.195 28.125 3.91 1 41.47 116 SER A O 1
ATOM 880 N N . GLY A 1 117 ? 4.566 29.516 2.982 1 46.97 117 GLY A N 1
ATOM 881 C CA . GLY A 1 117 ? 4.469 29.109 1.593 1 46.97 117 GLY A CA 1
ATOM 882 C C . GLY A 1 117 ? 3.58 27.891 1.394 1 46.97 117 GLY A C 1
ATOM 883 O O . GLY A 1 117 ? 3.17 27.25 2.363 1 46.97 117 GLY A O 1
ATOM 884 N N . ALA A 1 118 ? 2.795 27.797 0.26 1 51.5 118 ALA A N 1
ATOM 885 C CA . ALA A 1 118 ? 1.891 26.859 -0.414 1 51.5 118 ALA A CA 1
ATOM 886 C C . ALA A 1 118 ? 2.355 25.422 -0.237 1 51.5 118 ALA A C 1
ATOM 888 O O . ALA A 1 118 ? 1.831 24.516 -0.883 1 51.5 118 ALA A O 1
ATOM 889 N N . HIS A 1 119 ? 3.443 25.062 0.813 1 76.12 119 HIS A N 1
ATOM 890 C CA . HIS A 1 119 ? 4.02 23.734 0.649 1 76.12 119 HIS A CA 1
ATOM 891 C C . HIS A 1 119 ? 3.715 22.844 1.854 1 76.12 119 HIS A C 1
ATOM 893 O O . HIS A 1 119 ? 3.539 23.344 2.967 1 76.12 119 HIS A O 1
ATOM 899 N N . MET A 1 120 ? 3.213 21.734 1.807 1 89.94 120 MET A N 1
ATOM 900 C CA . MET A 1 120 ? 3.031 20.703 2.82 1 89.94 120 MET A CA 1
ATOM 901 C C . MET A 1 120 ? 4.277 20.562 3.689 1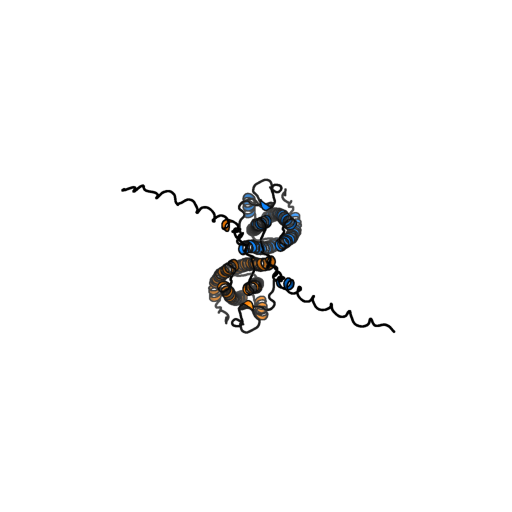 89.94 120 MET A C 1
ATOM 903 O O . MET A 1 120 ? 5.402 20.625 3.186 1 89.94 120 MET A O 1
ATOM 907 N N . PRO A 1 121 ? 4.094 20.531 5.027 1 93.56 121 PRO A N 1
ATOM 908 C CA . PRO A 1 121 ? 5.242 20.531 5.934 1 93.56 121 PRO A CA 1
ATOM 909 C C . PRO A 1 121 ? 6.25 19.438 5.609 1 93.56 121 PRO A C 1
ATOM 911 O O . PRO A 1 121 ? 5.863 18.297 5.355 1 93.56 121 PRO A O 1
ATOM 914 N N . GLY A 1 122 ? 7.527 19.859 5.598 1 96.25 122 GLY A N 1
ATOM 915 C CA . GLY A 1 122 ? 8.641 18.922 5.551 1 96.25 122 GLY A CA 1
ATOM 916 C C . GLY A 1 122 ? 8.93 18.406 4.156 1 96.25 122 GLY A C 1
ATOM 917 O O . GLY A 1 122 ? 9.859 17.625 3.957 1 96.25 122 GLY A O 1
ATOM 918 N N . MET A 1 123 ? 8.273 18.812 3.129 1 97.19 123 MET A N 1
ATOM 919 C CA . MET A 1 123 ? 8.484 18.328 1.766 1 97.19 123 MET A CA 1
ATOM 920 C C . MET A 1 123 ? 9.844 18.766 1.235 1 97.19 123 MET A C 1
ATOM 922 O O . MET A 1 123 ? 10.297 19.875 1.502 1 97.19 123 MET A O 1
ATOM 926 N N . ALA A 1 124 ? 10.398 17.875 0.575 1 97.31 124 ALA A N 1
ATOM 927 C CA . ALA A 1 124 ? 11.586 18.25 -0.193 1 97.31 124 ALA A CA 1
ATOM 928 C C . ALA A 1 124 ? 11.203 19.094 -1.409 1 97.31 124 ALA A C 1
ATOM 930 O O . ALA A 1 124 ? 10.219 18.797 -2.084 1 97.31 124 ALA A O 1
ATOM 931 N N . SER A 1 125 ? 12.008 20.141 -1.71 1 96.19 125 SER A N 1
ATOM 932 C CA . SER A 1 125 ? 11.805 20.938 -2.916 1 96.19 125 SER A CA 1
ATOM 933 C C . SER A 1 125 ? 12.281 20.188 -4.156 1 96.19 125 SER A C 1
ATOM 935 O O . SER A 1 125 ? 12.977 19.172 -4.051 1 96.19 125 SER A O 1
ATOM 937 N N . TRP A 1 126 ? 11.906 20.719 -5.273 1 95.88 126 TRP A N 1
ATOM 938 C CA . TRP A 1 126 ? 12.375 20.125 -6.527 1 95.88 126 TRP A CA 1
ATOM 939 C C . TRP A 1 126 ? 13.891 20.188 -6.625 1 95.88 126 TRP A C 1
ATOM 941 O O . TRP A 1 126 ? 14.531 19.25 -7.102 1 95.88 126 TRP A O 1
ATOM 951 N N . THR A 1 127 ? 14.461 21.266 -6.137 1 97.5 127 THR A N 1
ATOM 952 C CA . THR A 1 127 ? 15.914 21.438 -6.156 1 97.5 127 THR A CA 1
ATOM 953 C C . THR A 1 127 ? 16.578 20.406 -5.254 1 97.5 127 THR A C 1
ATOM 955 O O . THR A 1 127 ? 17.594 19.812 -5.625 1 97.5 127 THR A O 1
ATOM 958 N N . GLU A 1 128 ? 16.016 20.188 -4.105 1 97.69 128 GLU A N 1
ATOM 959 C CA . GLU A 1 128 ? 16.562 19.203 -3.172 1 97.69 128 GLU A CA 1
ATOM 960 C C . GLU A 1 128 ? 16.484 17.781 -3.742 1 97.69 128 GLU A C 1
ATOM 962 O O . GLU A 1 128 ? 17.422 17 -3.596 1 97.69 128 GLU A O 1
ATOM 967 N N . MET A 1 129 ? 15.367 17.469 -4.383 1 98.38 129 MET A N 1
ATOM 968 C CA . MET A 1 129 ? 15.203 16.156 -5.02 1 98.38 129 MET A CA 1
ATOM 969 C C . MET A 1 129 ? 16.219 15.969 -6.141 1 98.38 129 MET A C 1
ATOM 971 O O . MET A 1 129 ? 16.812 14.898 -6.273 1 98.38 129 MET A O 1
ATOM 975 N N . ASP A 1 130 ? 16.422 16.984 -6.957 1 98.25 130 ASP A N 1
ATOM 976 C CA . ASP A 1 130 ? 17.391 16.922 -8.047 1 98.25 130 ASP A CA 1
ATOM 977 C C . ASP A 1 130 ? 18.812 16.719 -7.508 1 98.25 130 ASP A C 1
ATOM 979 O O . ASP A 1 130 ? 19.578 15.922 -8.055 1 98.25 130 ASP A O 1
ATOM 983 N N . GLU A 1 131 ? 19.094 17.469 -6.492 1 98.44 131 GLU A N 1
ATOM 984 C CA . GLU A 1 131 ? 20.406 17.312 -5.867 1 98.44 131 GLU A CA 1
ATOM 985 C C . GLU A 1 131 ? 20.609 15.891 -5.348 1 98.44 131 GLU A C 1
ATOM 987 O O . GLU A 1 131 ? 21.672 15.305 -5.543 1 98.44 131 GLU A O 1
ATOM 992 N N . LEU A 1 132 ? 19.562 15.367 -4.688 1 98.75 132 LEU A N 1
ATOM 993 C CA . LEU A 1 132 ? 19.656 13.992 -4.203 1 98.75 132 LEU A CA 1
ATOM 994 C C . LEU A 1 132 ? 19.922 13.023 -5.348 1 98.75 132 LEU A C 1
ATOM 996 O O . LEU A 1 132 ? 20.766 12.133 -5.23 1 98.75 132 LEU A O 1
ATOM 1000 N N . ARG A 1 133 ? 19.281 13.227 -6.438 1 98.44 133 ARG A N 1
ATOM 1001 C CA . ARG A 1 133 ? 19.391 12.328 -7.578 1 98.44 133 ARG A CA 1
ATOM 1002 C C . ARG A 1 133 ? 20.797 12.383 -8.188 1 98.44 133 ARG A C 1
ATOM 1004 O O . ARG A 1 133 ? 21.234 11.438 -8.844 1 98.44 133 ARG A O 1
ATOM 1011 N N . ARG A 1 134 ? 21.547 13.43 -7.922 1 98.12 134 ARG A N 1
ATOM 1012 C CA . ARG A 1 134 ? 22.875 13.617 -8.5 1 98.12 134 ARG A CA 1
ATOM 1013 C C . ARG A 1 134 ? 23.953 13.047 -7.59 1 98.12 134 ARG A C 1
ATOM 1015 O O . ARG A 1 134 ? 25.094 12.82 -8.031 1 98.12 134 ARG A O 1
ATOM 1022 N N . LEU A 1 135 ? 23.641 12.898 -6.348 1 98 135 LEU A N 1
ATOM 1023 C CA . LEU A 1 135 ? 24.625 12.422 -5.379 1 98 135 LEU A CA 1
ATOM 1024 C C . LEU A 1 135 ? 24.719 10.898 -5.41 1 98 135 LEU A C 1
ATOM 1026 O O . LEU A 1 135 ? 23.797 10.227 -5.875 1 98 135 LEU A O 1
ATOM 1030 N N . THR A 1 136 ? 25.922 10.438 -4.961 1 96.69 136 THR A N 1
ATOM 1031 C CA . THR A 1 136 ? 26.141 9 -4.848 1 96.69 136 THR A CA 1
ATOM 1032 C C . THR A 1 136 ? 26.891 8.664 -3.557 1 96.69 136 THR A C 1
ATOM 1034 O O . THR A 1 136 ? 27.406 9.562 -2.883 1 96.69 136 THR A O 1
ATOM 1037 N N . GLY A 1 137 ? 26.812 7.465 -3.146 1 95 137 GLY A N 1
ATOM 1038 C CA . GLY A 1 137 ? 27.594 7.008 -2.012 1 95 137 GLY A CA 1
ATOM 1039 C C . GLY A 1 137 ? 27.203 7.676 -0.707 1 95 137 GLY A C 1
ATOM 1040 O O . GLY A 1 137 ? 26.031 7.938 -0.466 1 95 137 GLY A O 1
ATOM 1041 N N . PRO A 1 138 ? 28.109 7.918 0.168 1 95.94 138 PRO A N 1
ATOM 1042 C CA . PRO A 1 138 ? 27.844 8.445 1.507 1 95.94 138 PRO A CA 1
ATOM 1043 C C . PRO A 1 138 ? 27.188 9.82 1.474 1 95.94 138 PRO A C 1
ATOM 1045 O O . PRO A 1 138 ? 26.344 10.133 2.328 1 95.94 138 PRO A O 1
ATOM 1048 N N . ALA A 1 139 ? 27.578 10.617 0.508 1 97.56 139 ALA A N 1
ATOM 1049 C CA . ALA A 1 139 ? 26.969 11.938 0.399 1 97.56 139 ALA A CA 1
ATOM 1050 C C . ALA A 1 139 ? 25.469 11.828 0.088 1 97.56 139 ALA A C 1
ATOM 1052 O O . ALA A 1 139 ? 24.672 12.586 0.628 1 97.56 139 ALA A O 1
ATOM 1053 N N . ALA A 1 140 ? 25.078 10.914 -0.815 1 98.62 140 ALA A N 1
ATOM 1054 C CA . ALA A 1 140 ? 23.688 10.672 -1.142 1 98.62 140 ALA A CA 1
ATOM 1055 C C . ALA A 1 140 ? 22.906 10.172 0.079 1 98.62 140 ALA A C 1
ATOM 1057 O O . ALA A 1 140 ? 21.797 10.617 0.338 1 98.62 140 ALA A O 1
ATOM 1058 N N . GLU A 1 141 ? 23.516 9.312 0.819 1 98.62 141 GLU A N 1
ATOM 1059 C CA . GLU A 1 141 ? 22.859 8.734 1.987 1 98.62 141 GLU A CA 1
ATOM 1060 C C . GLU A 1 141 ? 22.641 9.789 3.068 1 98.62 141 GLU A C 1
ATOM 1062 O O . GLU A 1 141 ? 21.594 9.812 3.719 1 98.62 141 GLU A O 1
ATOM 1067 N N . THR A 1 142 ? 23.672 10.602 3.246 1 98.69 142 THR A N 1
ATOM 1068 C CA . THR A 1 142 ? 23.516 11.688 4.207 1 98.69 142 THR A CA 1
ATOM 1069 C C . THR A 1 142 ? 22.391 12.625 3.799 1 98.69 142 THR A C 1
ATOM 1071 O O . THR A 1 142 ? 21.516 12.945 4.613 1 98.69 142 THR A O 1
ATOM 1074 N N . ALA A 1 143 ? 22.359 13.031 2.537 1 98.75 143 ALA A N 1
ATOM 1075 C CA . ALA A 1 143 ? 21.312 13.914 2.031 1 98.75 143 ALA A CA 1
ATOM 1076 C C . ALA A 1 143 ? 19.938 13.258 2.145 1 98.75 143 ALA A C 1
ATOM 1078 O O . ALA A 1 143 ? 18.969 13.914 2.52 1 98.75 143 ALA A O 1
ATOM 1079 N N . PHE A 1 144 ? 19.875 12.055 1.846 1 98.94 144 PHE A N 1
ATOM 1080 C CA . PHE A 1 144 ? 18.641 11.289 1.94 1 98.94 144 PHE A CA 1
ATOM 1081 C C . PHE A 1 144 ? 18.094 11.312 3.363 1 98.94 144 PHE A C 1
ATOM 1083 O O . PHE A 1 144 ? 16.922 11.617 3.576 1 98.94 144 PHE A O 1
ATOM 1090 N N . LEU A 1 145 ? 18.922 10.93 4.285 1 98.94 145 LEU A N 1
ATOM 1091 C CA . LEU A 1 145 ? 18.516 10.883 5.684 1 98.94 145 LEU A CA 1
ATOM 1092 C C . LEU A 1 145 ? 18.047 12.258 6.16 1 98.94 145 LEU A C 1
ATOM 1094 O O . LEU A 1 145 ? 17.062 12.375 6.891 1 98.94 145 LEU A O 1
ATOM 1098 N N . GLN A 1 146 ? 18.781 13.266 5.773 1 98.88 146 GLN A N 1
ATOM 1099 C CA . GLN A 1 146 ? 18.391 14.633 6.141 1 98.88 146 GLN A CA 1
ATOM 1100 C C . GLN A 1 146 ? 17 14.977 5.609 1 98.88 146 GLN A C 1
ATOM 1102 O O . GLN A 1 146 ? 16.141 15.43 6.363 1 98.88 146 GLN A O 1
ATOM 1107 N N . LEU A 1 147 ? 16.781 14.727 4.363 1 98.81 147 LEU A N 1
ATOM 1108 C CA . LEU A 1 147 ? 15.516 15.055 3.723 1 98.81 147 LEU A CA 1
ATOM 1109 C C . LEU A 1 147 ? 14.383 14.195 4.285 1 98.81 147 LEU A C 1
ATOM 1111 O O . LEU A 1 147 ? 13.289 14.695 4.551 1 98.81 147 LEU A O 1
ATOM 1115 N N . MET A 1 148 ? 14.648 12.93 4.52 1 98.94 148 MET A N 1
ATOM 1116 C CA . MET A 1 148 ? 13.617 12 4.969 1 98.94 148 MET A CA 1
ATOM 1117 C C . MET A 1 148 ? 13.203 12.305 6.406 1 98.94 148 MET A C 1
ATOM 1119 O O . MET A 1 148 ? 12.023 12.219 6.746 1 98.94 148 MET A O 1
ATOM 1123 N N . ILE A 1 149 ? 14.211 12.633 7.234 1 98.94 149 ILE A N 1
ATOM 1124 C CA . ILE A 1 149 ? 13.891 12.992 8.609 1 98.94 149 ILE A CA 1
ATOM 1125 C C . ILE A 1 149 ? 12.992 14.234 8.625 1 98.94 149 ILE A C 1
ATOM 1127 O O . ILE A 1 149 ? 11.961 14.25 9.297 1 98.94 149 ILE A O 1
ATOM 1131 N N . ARG A 1 150 ? 13.336 15.266 7.871 1 98.62 150 ARG A N 1
ATOM 1132 C CA . ARG A 1 150 ? 12.508 16.469 7.805 1 98.62 150 ARG A CA 1
ATOM 1133 C C . ARG A 1 150 ? 11.125 16.141 7.254 1 98.62 150 ARG A C 1
ATOM 1135 O O . ARG A 1 150 ? 10.117 16.641 7.77 1 98.62 150 ARG A O 1
ATOM 1142 N N . HIS A 1 151 ? 11.102 15.359 6.223 1 98.56 151 HIS A N 1
ATOM 1143 C CA . HIS A 1 151 ? 9.836 14.938 5.625 1 98.56 151 HIS A CA 1
ATOM 1144 C C . HIS A 1 151 ? 8.945 14.25 6.656 1 98.56 151 HIS A C 1
ATOM 1146 O O . HIS A 1 151 ? 7.758 14.562 6.758 1 98.56 151 HIS A O 1
ATOM 1152 N N . HIS A 1 152 ? 9.555 13.344 7.453 1 98.81 152 HIS A N 1
ATOM 1153 C CA . HIS A 1 152 ? 8.812 12.617 8.477 1 98.81 152 HIS A CA 1
ATOM 1154 C C . HIS A 1 152 ? 8.305 13.555 9.562 1 98.81 152 HIS A C 1
ATOM 1156 O O . HIS A 1 152 ? 7.199 13.359 10.086 1 98.81 152 HIS A O 1
ATOM 1162 N N . ARG A 1 153 ? 9.062 14.531 9.914 1 98.19 153 ARG A N 1
ATOM 1163 C CA . ARG A 1 153 ? 8.609 15.508 10.906 1 98.19 153 ARG A CA 1
ATOM 1164 C C . ARG A 1 153 ? 7.371 16.25 10.414 1 98.19 153 ARG A C 1
ATOM 1166 O O . ARG A 1 153 ? 6.441 16.5 11.188 1 98.19 153 ARG A O 1
ATOM 1173 N N . GLY A 1 154 ? 7.391 16.609 9.148 1 97.31 154 GLY A N 1
ATOM 1174 C CA . GLY A 1 154 ? 6.191 17.188 8.57 1 97.31 154 GLY A CA 1
ATOM 1175 C C . GLY A 1 154 ? 4.996 16.25 8.609 1 97.31 154 GLY A C 1
ATOM 1176 O O . GLY A 1 154 ? 3.881 16.688 8.914 1 97.31 154 GLY A O 1
ATOM 1177 N N . GLY A 1 155 ? 5.238 14.984 8.273 1 98.06 155 GLY A N 1
ATOM 1178 C CA . GLY A 1 155 ? 4.18 13.992 8.375 1 98.06 155 GLY A CA 1
ATOM 1179 C C . GLY A 1 155 ? 3.604 13.867 9.773 1 98.06 155 GLY A C 1
ATOM 1180 O O . GLY A 1 155 ? 2.396 13.688 9.938 1 98.06 155 GLY A O 1
ATOM 1181 N N . LEU A 1 156 ? 4.457 13.953 10.766 1 98.44 156 LEU A N 1
ATOM 1182 C CA . LEU A 1 156 ? 4.012 13.875 12.156 1 98.44 156 LEU A CA 1
ATOM 1183 C C . LEU A 1 156 ? 3.086 15.047 12.484 1 98.44 156 LEU A C 1
ATOM 1185 O O . LEU A 1 156 ? 2.084 14.867 13.18 1 98.44 156 LEU A O 1
ATOM 1189 N N . ASP A 1 157 ? 3.402 16.25 12.023 1 96.94 157 ASP A N 1
ATOM 1190 C CA . ASP A 1 157 ? 2.545 17.406 12.25 1 96.94 157 ASP A CA 1
ATOM 1191 C C . ASP A 1 157 ? 1.153 17.188 11.664 1 96.94 157 ASP A C 1
ATOM 1193 O O . ASP A 1 157 ? 0.145 17.453 12.32 1 96.94 157 ASP A O 1
ATOM 1197 N N . MET A 1 158 ? 1.155 16.688 10.461 1 98 158 MET A N 1
ATOM 1198 C CA . MET A 1 158 ? -0.114 16.453 9.773 1 98 158 MET A CA 1
ATOM 1199 C C . MET A 1 158 ? -0.928 15.375 10.484 1 98 158 MET A C 1
ATOM 1201 O O . MET A 1 158 ? -2.121 15.555 10.727 1 98 158 MET A O 1
ATOM 1205 N N . ALA A 1 159 ? -0.281 14.266 10.812 1 98.75 159 ALA A N 1
ATOM 1206 C CA . ALA A 1 159 ? -0.964 13.156 11.469 1 98.75 159 ALA A CA 1
ATOM 1207 C C . ALA A 1 159 ? -1.458 13.555 12.852 1 98.75 159 ALA A C 1
ATOM 1209 O O . ALA A 1 159 ? -2.549 13.156 13.273 1 98.75 159 ALA A O 1
ATOM 1210 N N . SER A 1 160 ? -0.631 14.305 13.562 1 98.5 160 SER A N 1
ATOM 1211 C CA . SER A 1 160 ? -1.016 14.75 14.898 1 98.5 160 SER A CA 1
ATOM 1212 C C . SER A 1 160 ? -2.273 15.609 14.852 1 98.5 160 SER A C 1
ATOM 1214 O O . SER A 1 160 ? -3.178 15.445 15.68 1 98.5 160 SER A O 1
ATOM 1216 N N . HIS A 1 161 ? -2.332 16.516 13.93 1 97.69 161 HIS A N 1
ATOM 1217 C CA . HIS A 1 161 ? -3.52 17.344 13.797 1 97.69 161 HIS A CA 1
ATOM 1218 C C . HIS A 1 161 ? -4.754 16.5 13.492 1 97.69 161 HIS A C 1
ATOM 1220 O O . HIS A 1 161 ? -5.805 16.688 14.109 1 97.69 161 HIS A O 1
ATOM 1226 N N . ALA A 1 162 ? -4.613 15.609 12.531 1 98.69 162 ALA A N 1
ATOM 1227 C CA . ALA A 1 162 ? -5.73 14.734 12.18 1 98.69 162 ALA A CA 1
ATOM 1228 C C . ALA A 1 162 ? -6.172 13.898 13.375 1 98.69 162 ALA A C 1
ATOM 1230 O O . ALA A 1 162 ? -7.367 13.75 13.633 1 98.69 162 ALA A O 1
ATOM 1231 N N . ALA A 1 163 ? -5.188 13.305 14.117 1 98.81 163 ALA A N 1
ATOM 1232 C CA . ALA A 1 163 ? -5.508 12.477 15.273 1 98.81 163 ALA A CA 1
ATOM 1233 C C . ALA A 1 163 ? -6.285 13.266 16.328 1 98.81 163 ALA A C 1
ATOM 1235 O O . ALA A 1 163 ? -7.188 12.727 16.969 1 98.81 163 ALA A O 1
ATOM 1236 N N . GLN A 1 164 ? -5.973 14.492 16.469 1 98.06 164 GLN A N 1
ATOM 1237 C CA . GLN A 1 164 ? -6.559 15.336 17.5 1 98.06 164 GLN A CA 1
ATOM 1238 C C . GLN A 1 164 ? -7.953 15.812 17.094 1 98.06 164 GLN A C 1
ATOM 1240 O O . GLN A 1 164 ? -8.82 16.016 17.953 1 98.06 164 GLN A O 1
ATOM 1245 N N . HIS A 1 165 ? -8.234 15.953 15.82 1 98.06 165 HIS A N 1
ATOM 1246 C CA . HIS A 1 165 ? -9.414 16.719 15.438 1 98.06 165 HIS A CA 1
ATOM 1247 C C . HIS A 1 165 ? -10.383 15.859 14.633 1 98.06 165 HIS A C 1
ATOM 1249 O O . HIS A 1 165 ? -11.523 16.266 14.391 1 98.06 165 HIS A O 1
ATOM 1255 N N . ALA A 1 166 ? -9.898 14.68 14.164 1 98.25 166 ALA A N 1
ATOM 1256 C CA . ALA A 1 166 ? -10.805 13.828 13.391 1 98.25 166 ALA A CA 1
ATOM 1257 C C . ALA A 1 166 ? -11.984 13.367 14.242 1 98.25 166 ALA A C 1
ATOM 1259 O O . ALA A 1 166 ? -11.836 13.102 15.438 1 98.25 166 ALA A O 1
ATOM 1260 N N . THR A 1 167 ? -13.117 13.273 13.594 1 97.31 167 THR A N 1
ATOM 1261 C CA . THR A 1 167 ? -14.312 12.789 14.281 1 97.31 167 THR A CA 1
ATOM 1262 C C . THR A 1 167 ? -14.578 11.328 13.93 1 97.31 167 THR A C 1
ATOM 1264 O O . THR A 1 167 ? -15.234 10.609 14.688 1 97.31 167 THR A O 1
ATOM 1267 N N . THR A 1 168 ? -14.109 10.977 12.812 1 97.31 168 THR A N 1
ATOM 1268 C CA . THR A 1 168 ? -14.234 9.586 12.383 1 97.31 168 THR A CA 1
ATOM 1269 C C . THR A 1 168 ? -13.188 8.711 13.07 1 97.31 168 THR A C 1
ATOM 1271 O O . THR A 1 168 ? -11.992 8.969 12.961 1 97.31 168 THR A O 1
ATOM 1274 N N . ARG A 1 169 ? -13.602 7.645 13.742 1 97.38 169 ARG A N 1
ATOM 1275 C CA . ARG A 1 169 ? -12.727 6.789 14.531 1 97.38 169 ARG A CA 1
ATOM 1276 C C . ARG A 1 169 ? -11.602 6.215 13.672 1 97.38 169 ARG A C 1
ATOM 1278 O O . ARG A 1 169 ? -10.445 6.199 14.086 1 97.38 169 ARG A O 1
ATOM 1285 N N . ALA A 1 170 ? -11.93 5.707 12.477 1 98.25 170 ALA A N 1
ATOM 1286 C CA . ALA A 1 170 ? -10.945 5.105 11.586 1 98.25 170 ALA A CA 1
ATOM 1287 C C . ALA A 1 170 ? -9.836 6.102 11.242 1 98.25 170 ALA A C 1
ATOM 1289 O O . ALA A 1 170 ? -8.664 5.73 11.164 1 98.25 170 ALA A O 1
ATOM 1290 N N . VAL A 1 171 ? -10.203 7.332 11.031 1 98.81 171 VAL A N 1
ATOM 1291 C CA . VAL A 1 171 ? -9.227 8.359 10.68 1 98.81 171 VAL A CA 1
ATOM 1292 C C . VAL A 1 171 ? -8.305 8.625 11.867 1 98.81 171 VAL A C 1
ATOM 1294 O O . VAL A 1 171 ? -7.082 8.656 11.711 1 98.81 171 VAL A O 1
ATOM 1297 N N . ALA A 1 172 ? -8.938 8.805 13.016 1 98.81 172 ALA A N 1
ATOM 1298 C CA . ALA A 1 172 ? -8.141 9.047 14.219 1 98.81 172 ALA A CA 1
ATOM 1299 C C . ALA A 1 172 ? -7.188 7.887 14.484 1 98.81 172 ALA A C 1
ATOM 1301 O O . ALA A 1 172 ? -6.023 8.102 14.836 1 98.81 172 ALA A O 1
ATOM 1302 N N . GLN A 1 173 ? -7.633 6.707 14.289 1 98.69 173 GLN A N 1
ATOM 1303 C CA . GLN A 1 173 ? -6.824 5.52 14.531 1 98.69 173 GLN A CA 1
ATOM 1304 C C . GLN A 1 173 ? -5.664 5.43 13.547 1 98.69 173 GLN A C 1
ATOM 1306 O O . GLN A 1 173 ? -4.535 5.125 13.93 1 98.69 173 GLN A O 1
ATOM 1311 N N . LEU A 1 174 ? -5.957 5.637 12.234 1 98.94 174 LEU A N 1
ATOM 1312 C CA . LEU A 1 174 ? -4.891 5.586 11.242 1 98.94 174 LEU A CA 1
ATOM 1313 C C . LEU A 1 174 ? -3.854 6.676 11.508 1 98.94 174 LEU A C 1
ATOM 1315 O O . LEU A 1 174 ? -2.648 6.418 11.438 1 98.94 174 LEU A O 1
ATOM 1319 N N . ALA A 1 175 ? -4.309 7.867 11.805 1 98.94 175 ALA A N 1
ATOM 1320 C CA . ALA A 1 175 ? -3.395 8.969 12.102 1 98.94 175 ALA A CA 1
ATOM 1321 C C . ALA A 1 175 ? -2.508 8.633 13.297 1 98.94 175 ALA A C 1
ATOM 1323 O O . ALA A 1 175 ? -1.3 8.883 13.273 1 98.94 175 ALA A O 1
ATOM 1324 N N . THR A 1 176 ? -3.062 8.102 14.32 1 98.94 176 THR A N 1
ATOM 1325 C CA . THR A 1 176 ? -2.311 7.711 15.508 1 98.94 176 THR A CA 1
ATOM 1326 C C . THR A 1 176 ? -1.269 6.648 15.164 1 98.94 176 THR A C 1
ATOM 1328 O O . THR A 1 176 ? -0.132 6.715 15.641 1 98.94 176 THR A O 1
ATOM 1331 N N . SER A 1 177 ? -1.637 5.695 14.352 1 98.88 177 SER A N 1
ATOM 1332 C CA . SER A 1 177 ? -0.684 4.672 13.93 1 98.88 177 SER A CA 1
ATOM 1333 C C . SER A 1 177 ? 0.457 5.281 13.125 1 98.88 177 SER A C 1
ATOM 1335 O O . SER A 1 177 ? 1.607 4.852 13.242 1 98.88 177 SER A O 1
ATOM 1337 N N . MET A 1 178 ? 0.12 6.227 12.328 1 98.94 178 MET A N 1
ATOM 1338 C CA . MET A 1 178 ? 1.145 6.914 11.547 1 98.94 178 MET A CA 1
ATOM 1339 C C . MET A 1 178 ? 2.139 7.625 12.461 1 98.94 178 MET A C 1
ATOM 1341 O O . MET A 1 178 ? 3.34 7.633 12.188 1 98.94 178 MET A O 1
ATOM 1345 N N . ILE A 1 179 ? 1.616 8.281 13.5 1 98.94 179 ILE A N 1
ATOM 1346 C CA . ILE A 1 179 ? 2.482 8.969 14.445 1 98.94 179 ILE A CA 1
ATOM 1347 C C . ILE A 1 179 ? 3.488 7.984 15.039 1 98.94 179 ILE A C 1
ATOM 1349 O O . ILE A 1 179 ? 4.688 8.273 15.102 1 98.94 179 ILE A O 1
ATOM 1353 N N . LYS A 1 180 ? 3.025 6.852 15.414 1 98.81 180 LYS A N 1
ATOM 1354 C CA . LYS A 1 180 ? 3.898 5.836 15.992 1 98.81 180 LYS A CA 1
ATOM 1355 C C . LYS A 1 180 ? 4.938 5.359 14.977 1 98.81 180 LYS A C 1
ATOM 1357 O O . LYS A 1 180 ? 6.133 5.332 15.273 1 98.81 180 LYS A O 1
ATOM 1362 N N . GLU A 1 181 ? 4.52 5.012 13.789 1 98.62 181 GLU A N 1
ATOM 1363 C CA . GLU A 1 181 ? 5.383 4.445 12.758 1 98.62 181 GLU A CA 1
ATOM 1364 C C . GLU A 1 181 ? 6.445 5.449 12.32 1 98.62 181 GLU A C 1
ATOM 1366 O O . GLU A 1 181 ? 7.633 5.121 12.266 1 98.62 181 GLU A O 1
ATOM 1371 N N . GLN A 1 182 ? 6.008 6.66 12.055 1 98.56 182 GLN A N 1
ATOM 1372 C CA . GLN A 1 182 ? 6.941 7.676 11.57 1 98.56 182 GLN A CA 1
ATOM 1373 C C . GLN A 1 182 ? 7.93 8.078 12.664 1 98.56 182 GLN A C 1
ATOM 1375 O O . GLN A 1 182 ? 9.094 8.359 12.383 1 98.56 182 GLN A O 1
ATOM 1380 N N . SER A 1 183 ? 7.508 8.109 13.922 1 98.81 183 SER A N 1
ATOM 1381 C CA . SER A 1 183 ? 8.406 8.391 15.039 1 98.81 183 SER A CA 1
ATOM 1382 C C . SER A 1 183 ? 9.469 7.301 15.172 1 98.81 183 SER A C 1
ATOM 1384 O O . SER A 1 183 ? 10.641 7.602 15.406 1 98.81 183 SER A O 1
ATOM 1386 N N . GLU A 1 184 ? 9.055 6.074 15.039 1 98.75 184 GLU A N 1
ATOM 1387 C CA . GLU A 1 184 ? 10 4.961 15.117 1 98.75 184 GLU A CA 1
ATOM 1388 C C . GLU A 1 184 ? 11.023 5.031 13.992 1 98.75 184 GLU A C 1
ATOM 1390 O O . GLU A 1 184 ? 12.211 4.77 14.211 1 98.75 184 GLU A O 1
ATOM 1395 N N . GLU A 1 185 ? 10.562 5.406 12.828 1 98.88 185 GLU A N 1
ATOM 1396 C CA . GLU A 1 185 ? 11.469 5.512 11.688 1 98.88 185 GLU A CA 1
ATOM 1397 C C . GLU A 1 185 ? 12.453 6.664 11.883 1 98.88 185 GLU A C 1
ATOM 1399 O O . GLU A 1 185 ? 13.641 6.539 11.547 1 98.88 185 GLU A O 1
ATOM 1404 N N . ILE A 1 186 ? 11.977 7.77 12.422 1 98.81 186 ILE A N 1
ATOM 1405 C CA . ILE A 1 186 ? 12.883 8.859 12.758 1 98.81 186 ILE A CA 1
ATOM 1406 C C . ILE A 1 186 ? 13.93 8.375 13.758 1 98.81 186 ILE A C 1
ATOM 1408 O O . ILE A 1 186 ? 15.117 8.688 13.625 1 98.81 186 ILE A O 1
ATOM 1412 N N . GLY A 1 187 ? 13.547 7.594 14.727 1 98.75 187 GLY A N 1
ATOM 1413 C CA . GLY A 1 187 ? 14.453 7.031 15.719 1 98.75 187 GLY A CA 1
ATOM 1414 C C . GLY A 1 187 ? 15.547 6.176 15.102 1 98.75 187 GLY A C 1
ATOM 1415 O O . GLY A 1 187 ? 16.656 6.09 15.641 1 98.75 187 GLY A O 1
ATOM 1416 N N . VAL A 1 188 ? 15.266 5.527 13.992 1 98.81 188 VAL A N 1
ATOM 1417 C CA . VAL A 1 188 ? 16.25 4.727 13.266 1 98.81 188 VAL A CA 1
ATOM 1418 C C . VAL A 1 188 ? 17.141 5.637 12.438 1 98.81 188 VAL A C 1
ATOM 1420 O O . VAL A 1 188 ? 18.359 5.426 12.375 1 98.81 188 VAL A O 1
ATOM 1423 N N . MET A 1 189 ? 16.625 6.688 11.852 1 98.88 189 MET A N 1
ATOM 1424 C CA . MET A 1 189 ? 17.344 7.516 10.883 1 98.88 189 MET A CA 1
ATOM 1425 C C . MET A 1 189 ? 18.297 8.469 11.594 1 98.88 189 MET A C 1
ATOM 1427 O O . MET A 1 189 ? 19.391 8.75 11.086 1 98.88 189 MET A O 1
ATOM 1431 N N . GLU A 1 190 ? 17.906 8.953 12.734 1 98.69 190 GLU A N 1
ATOM 1432 C CA . GLU A 1 190 ? 18.719 9.961 13.422 1 98.69 190 GLU A CA 1
ATOM 1433 C C . GLU A 1 190 ? 20.094 9.414 13.789 1 98.69 190 GLU A C 1
ATOM 1435 O O . GLU A 1 190 ? 21.109 10.047 13.492 1 98.69 190 GLU A O 1
ATOM 1440 N N . PRO A 1 191 ? 20.203 8.227 14.398 1 98.5 191 PRO A N 1
ATOM 1441 C CA . PRO A 1 191 ? 21.531 7.691 14.656 1 98.5 191 PRO A CA 1
ATOM 1442 C C . PRO A 1 191 ? 22.312 7.398 13.375 1 98.5 191 PRO A C 1
ATOM 1444 O O . PRO A 1 191 ? 23.547 7.523 13.352 1 98.5 191 PRO A O 1
ATOM 1447 N N . LEU A 1 192 ? 21.656 6.98 12.289 1 98.56 192 LEU A N 1
ATOM 1448 C CA . LEU A 1 192 ? 22.328 6.742 11.016 1 98.56 192 LEU A CA 1
ATOM 1449 C C . LEU A 1 192 ? 22.938 8.031 10.477 1 98.56 192 LEU A C 1
ATOM 1451 O O . LEU A 1 192 ? 24.047 8.016 9.945 1 98.56 192 LEU A O 1
ATOM 1455 N N . LEU A 1 193 ? 22.203 9.102 10.609 1 98.69 193 LEU A N 1
ATOM 1456 C CA . LEU A 1 193 ? 22.688 10.398 10.172 1 98.69 193 LEU A CA 1
ATOM 1457 C C . LEU A 1 193 ? 23.875 10.844 11.016 1 98.69 193 LEU A C 1
ATOM 1459 O O . LEU A 1 193 ? 24.891 11.297 10.477 1 98.69 193 LEU A O 1
ATOM 1463 N N . ALA A 1 194 ? 23.781 10.664 12.305 1 98.12 194 ALA A N 1
ATOM 1464 C CA . ALA A 1 194 ? 24.859 11.062 13.227 1 98.12 194 ALA A CA 1
ATOM 1465 C C . ALA A 1 194 ? 26.141 10.281 12.945 1 98.12 194 ALA A C 1
ATOM 1467 O O . ALA A 1 194 ? 27.234 10.844 12.992 1 98.12 194 ALA A O 1
ATOM 1468 N N . ALA A 1 195 ? 25.969 9.031 12.641 1 97.38 195 ALA A N 1
ATOM 1469 C CA . ALA A 1 195 ? 27.125 8.18 12.359 1 97.38 195 ALA A CA 1
ATOM 1470 C C . ALA A 1 195 ? 27.859 8.648 11.109 1 97.38 195 ALA A C 1
ATOM 1472 O O . ALA A 1 195 ? 29.031 8.312 10.906 1 97.38 195 ALA A O 1
ATOM 1473 N N . ARG A 1 196 ? 27.219 9.477 10.305 1 97.06 196 ARG A N 1
ATOM 1474 C CA . ARG A 1 196 ? 27.812 9.984 9.07 1 97.06 196 ARG A CA 1
ATOM 1475 C C . ARG A 1 196 ? 28.297 11.414 9.234 1 97.06 196 ARG A C 1
ATOM 1477 O O . ARG A 1 196 ? 28.75 12.039 8.273 1 97.06 196 ARG A O 1
ATOM 1484 N N . GLY A 1 197 ? 28.219 11.898 10.469 1 96.44 197 GLY A N 1
ATOM 1485 C CA . GLY A 1 197 ? 28.656 13.258 10.758 1 96.44 197 GLY A CA 1
ATOM 1486 C C . GLY A 1 197 ? 27.703 14.312 10.227 1 96.44 197 GLY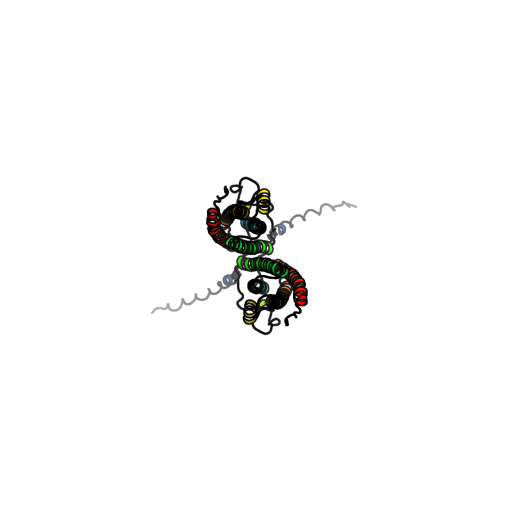 A C 1
ATOM 1487 O O . GLY A 1 197 ? 28.078 15.477 10.07 1 96.44 197 GLY A O 1
ATOM 1488 N N . GLY A 1 198 ? 26.484 13.82 9.945 1 96.62 198 GLY A N 1
ATOM 1489 C CA . GLY A 1 198 ? 25.5 14.742 9.406 1 96.62 198 GLY A CA 1
ATOM 1490 C C . GLY A 1 198 ? 24.672 15.422 10.484 1 96.62 198 GLY A C 1
ATOM 1491 O O . GLY A 1 198 ? 24.516 14.883 11.586 1 96.62 198 GLY A O 1
ATOM 1492 N N . GLU A 1 199 ? 24.172 16.609 10.086 1 96.44 199 GLU A N 1
ATOM 1493 C CA . GLU A 1 199 ? 23.234 17.359 10.93 1 96.44 199 GLU A CA 1
ATOM 1494 C C . GLU A 1 199 ? 21.844 17.375 10.305 1 96.44 199 GLU A C 1
ATOM 1496 O O . GLU A 1 199 ? 21.703 17.328 9.078 1 96.44 199 GLU A O 1
ATOM 1501 N N . GLN A 1 200 ? 20.938 17.438 11.188 1 97.44 200 GLN A N 1
ATOM 1502 C CA . GLN A 1 200 ? 19.562 17.516 10.688 1 97.44 200 GLN A CA 1
ATOM 1503 C C . GLN A 1 200 ? 19.312 18.859 10.008 1 97.44 200 GLN A C 1
ATOM 1505 O O . GLN A 1 200 ? 19.859 19.891 10.422 1 97.44 200 GLN A O 1
ATOM 1510 N N . LEU A 1 201 ? 18.422 18.828 9.008 1 96.62 201 LEU A N 1
ATOM 1511 C CA . LEU A 1 201 ? 17.969 20.062 8.383 1 96.62 201 LEU A CA 1
ATOM 1512 C C . LEU A 1 201 ? 17.016 20.812 9.297 1 96.62 201 LEU A C 1
ATOM 1514 O O . LEU A 1 201 ? 16.328 20.203 10.125 1 96.62 201 LEU A O 1
ATOM 1518 N N . PRO A 1 202 ? 17.016 22.109 9.102 1 92.12 202 PRO A N 1
ATOM 1519 C CA . PRO A 1 202 ? 16.031 22.859 9.891 1 92.12 202 PRO A CA 1
ATOM 1520 C C . PRO A 1 202 ? 14.586 22.484 9.562 1 92.12 202 PRO A C 1
ATOM 1522 O O . PRO A 1 202 ? 14.273 22.188 8.406 1 92.12 202 PRO A O 1
ATOM 1525 N N . TYR A 1 203 ? 13.836 22.359 10.586 1 87.81 203 TYR A N 1
ATOM 1526 C CA . TYR A 1 203 ? 12.398 22.141 10.461 1 87.81 203 TYR A CA 1
ATOM 1527 C C . TYR A 1 203 ? 11.617 23.219 11.203 1 87.81 203 TYR A C 1
ATOM 1529 O O . TYR A 1 203 ? 11.805 23.406 12.406 1 87.81 203 TYR A O 1
ATOM 1537 N N . PRO A 1 204 ? 10.836 24.047 10.477 1 72.88 204 PRO A N 1
ATOM 1538 C CA . PRO A 1 204 ? 10.133 25.125 11.172 1 72.88 204 PRO A CA 1
ATOM 1539 C C . PRO A 1 204 ? 9.016 24.594 12.078 1 72.88 204 PRO A C 1
ATOM 1541 O O . PRO A 1 204 ? 8.477 23.516 11.844 1 72.88 204 PRO A O 1
ATOM 1544 N N . MET B 1 1 ? -93.438 47.625 -25.844 1 23.02 1 MET B N 1
ATOM 1545 C CA . MET B 1 1 ? -93.25 46.281 -25.344 1 23.02 1 MET B CA 1
ATOM 1546 C C . MET B 1 1 ? -91.812 45.906 -25.281 1 23.02 1 MET B C 1
ATOM 1548 O O . MET B 1 1 ? -91.375 45.094 -24.422 1 23.02 1 MET B O 1
ATOM 1552 N N . LYS B 1 2 ? -91 46.188 -26.391 1 26.34 2 LYS B N 1
ATOM 1553 C CA . LYS B 1 2 ? -89.875 45.281 -26.672 1 26.34 2 LYS B CA 1
ATOM 1554 C C . LYS B 1 2 ? -88.688 45.594 -25.781 1 26.34 2 LYS B C 1
ATOM 1556 O O . LYS B 1 2 ? -87.875 46.5 -26.062 1 26.34 2 LYS B O 1
ATOM 1561 N N . ARG B 1 3 ? -88.812 45.562 -24.375 1 25.72 3 ARG B N 1
ATOM 1562 C CA . ARG B 1 3 ? -87.938 45.812 -23.219 1 25.72 3 ARG B CA 1
ATOM 1563 C C . ARG B 1 3 ? -86.75 44.844 -23.172 1 25.72 3 ARG B C 1
ATOM 1565 O O . ARG B 1 3 ? -86.938 43.719 -22.672 1 25.72 3 ARG B O 1
ATOM 1572 N N . LEU B 1 4 ? -85.938 44.719 -24.234 1 25.45 4 LEU B N 1
ATOM 1573 C CA . LEU B 1 4 ? -84.875 43.75 -24.516 1 25.45 4 LEU B CA 1
ATOM 1574 C C . LEU B 1 4 ? -83.688 43.906 -23.578 1 25.45 4 LEU B C 1
ATOM 1576 O O . LEU B 1 4 ? -82.688 43.25 -23.734 1 25.45 4 LEU B O 1
ATOM 1580 N N . ALA B 1 5 ? -83.625 44.844 -22.531 1 29.31 5 ALA B N 1
ATOM 1581 C CA . ALA B 1 5 ? -82.312 45.25 -22.078 1 29.31 5 ALA B CA 1
ATOM 1582 C C . ALA B 1 5 ? -81.562 44.062 -21.5 1 29.31 5 ALA B C 1
ATOM 1584 O O . ALA B 1 5 ? -82.125 43.281 -20.75 1 29.31 5 ALA B O 1
ATOM 1585 N N . LEU B 1 6 ? -80.188 43.781 -21.891 1 28.8 6 LEU B N 1
ATOM 1586 C CA . LEU B 1 6 ? -78.938 42.969 -22 1 28.8 6 LEU B CA 1
ATOM 1587 C C . LEU B 1 6 ? -78.25 42.844 -20.641 1 28.8 6 LEU B C 1
ATOM 1589 O O . LEU B 1 6 ? -77.75 43.812 -20.094 1 28.8 6 LEU B O 1
ATOM 1593 N N . ALA B 1 7 ? -78.75 42.031 -19.594 1 25.36 7 ALA B N 1
ATOM 1594 C CA . ALA B 1 7 ? -78.375 41.688 -18.219 1 25.36 7 ALA B CA 1
ATOM 1595 C C . ALA B 1 7 ? -77 40.969 -18.156 1 25.36 7 ALA B C 1
ATOM 1597 O O . ALA B 1 7 ? -76.625 40.5 -17.094 1 25.36 7 ALA B O 1
ATOM 1598 N N . ALA B 1 8 ? -76.125 40.719 -19.188 1 26.19 8 ALA B N 1
ATOM 1599 C CA . ALA B 1 8 ? -75.375 39.5 -19.094 1 26.19 8 ALA B CA 1
ATOM 1600 C C . ALA B 1 8 ? -74.188 39.656 -18.141 1 26.19 8 ALA B C 1
ATOM 1602 O O . ALA B 1 8 ? -73.375 38.75 -18.031 1 26.19 8 ALA B O 1
ATOM 1603 N N . VAL B 1 9 ? -74 40.781 -17.391 1 25.27 9 VAL B N 1
ATOM 1604 C CA . VAL B 1 9 ? -72.562 41.031 -17.125 1 25.27 9 VAL B CA 1
ATOM 1605 C C . VAL B 1 9 ? -72 39.875 -16.312 1 25.27 9 VAL B C 1
ATOM 1607 O O . VAL B 1 9 ? -71 39.281 -16.719 1 25.27 9 VAL B O 1
ATOM 1610 N N . GLY B 1 10 ? -71.312 40 -15.039 1 26.58 10 GLY B N 1
ATOM 1611 C CA . GLY B 1 10 ? -69.938 40 -14.555 1 26.58 10 GLY B CA 1
ATOM 1612 C C . GLY B 1 10 ? -69.625 38.781 -13.672 1 26.58 10 GLY B C 1
ATOM 1613 O O . GLY B 1 10 ? -70.125 38.719 -12.539 1 26.58 10 GLY B O 1
ATOM 1614 N N . VAL B 1 11 ? -69.625 37.469 -14.242 1 25.59 11 VAL B N 1
ATOM 1615 C CA . VAL B 1 11 ? -69.5 36.188 -13.562 1 25.59 11 VAL B CA 1
ATOM 1616 C C . VAL B 1 11 ? -68.188 36.125 -12.789 1 25.59 11 VAL B C 1
ATOM 1618 O O . VAL B 1 11 ? -68.125 35.625 -11.664 1 25.59 11 VAL B O 1
ATOM 1621 N N . THR B 1 12 ? -66.938 36.562 -13.156 1 27.42 12 THR B N 1
ATOM 1622 C CA . THR B 1 12 ? -65.875 35.594 -13.133 1 27.42 12 THR B CA 1
ATOM 1623 C C . THR B 1 12 ? -65.188 35.594 -11.766 1 27.42 12 THR B C 1
ATOM 1625 O O . THR B 1 12 ? -64.25 34.812 -11.539 1 27.42 12 THR B O 1
ATOM 1628 N N . CYS B 1 13 ? -65.562 36.125 -10.648 1 25.28 13 CYS B N 1
ATOM 1629 C CA . CYS B 1 13 ? -64.5 36.469 -9.695 1 25.28 13 CYS B CA 1
ATOM 1630 C C . CYS B 1 13 ? -63.969 35.25 -9.008 1 25.28 13 CYS B C 1
ATOM 1632 O O . CYS B 1 13 ? -62.906 35.312 -8.375 1 25.28 13 CYS B O 1
ATOM 1634 N N . VAL B 1 14 ? -64.625 34.094 -8.875 1 26.33 14 VAL B N 1
ATOM 1635 C CA . VAL B 1 14 ? -64.438 33.531 -7.535 1 26.33 14 VAL B CA 1
ATOM 1636 C C . VAL B 1 14 ? -63.125 32.75 -7.457 1 26.33 14 VAL B C 1
ATOM 1638 O O . VAL B 1 14 ? -62.688 32.375 -6.375 1 26.33 14 VAL B O 1
ATOM 1641 N N . LEU B 1 15 ? -62.312 32.438 -8.484 1 27.98 15 LEU B N 1
ATOM 1642 C CA . LEU B 1 15 ? -61.688 31.125 -8.297 1 27.98 15 LEU B CA 1
ATOM 1643 C C . LEU B 1 15 ? -60.438 31.25 -7.398 1 27.98 15 LEU B C 1
ATOM 1645 O O . LEU B 1 15 ? -59.656 30.312 -7.281 1 27.98 15 LEU B O 1
ATOM 1649 N N . LEU B 1 16 ? -60.125 32.344 -6.684 1 29.69 16 LEU B N 1
ATOM 1650 C CA . LEU B 1 16 ? -58.719 32.469 -6.352 1 29.69 16 LEU B CA 1
ATOM 1651 C C . LEU B 1 16 ? -58.344 31.531 -5.219 1 29.69 16 LEU B C 1
ATOM 1653 O O . LEU B 1 16 ? -57.156 31.422 -4.871 1 29.69 16 LEU B O 1
ATOM 1657 N N . GLY B 1 17 ? -59.25 30.922 -4.457 1 28.45 17 GLY B N 1
ATOM 1658 C CA . GLY B 1 17 ? -58.781 30.703 -3.104 1 28.45 17 GLY B CA 1
ATOM 1659 C C . GLY B 1 17 ? -57.75 29.578 -3.01 1 28.45 17 GLY B C 1
ATOM 1660 O O . GLY B 1 17 ? -56.969 29.516 -2.051 1 28.45 17 GLY B O 1
ATOM 1661 N N . VAL B 1 18 ? -57.938 28.453 -3.67 1 32.09 18 VAL B N 1
ATOM 1662 C CA . VAL B 1 18 ? -57.625 27.219 -2.969 1 32.09 18 VAL B CA 1
ATOM 1663 C C . VAL B 1 18 ? -56.125 26.969 -3.035 1 32.09 18 VAL B C 1
ATOM 1665 O O . VAL B 1 18 ? -55.594 26.016 -2.445 1 32.09 18 VAL B O 1
ATOM 1668 N N . VAL B 1 19 ? -55.312 27.688 -3.805 1 33.53 19 VAL B N 1
ATOM 1669 C CA . VAL B 1 19 ? -54.062 26.984 -4.156 1 33.53 19 VAL B CA 1
ATOM 1670 C C . VAL B 1 19 ? -53.094 27.016 -2.977 1 33.53 19 VAL B C 1
ATOM 1672 O O . VAL B 1 19 ? -51.938 26.609 -3.104 1 33.53 19 VAL B O 1
ATOM 1675 N N . ILE B 1 20 ? -53.469 27.562 -1.804 1 31.86 20 ILE B N 1
ATOM 1676 C CA . ILE B 1 20 ? -52.344 27.859 -0.929 1 31.86 20 ILE B CA 1
ATOM 1677 C C . ILE B 1 20 ? -51.719 26.562 -0.414 1 31.86 20 ILE B C 1
ATOM 1679 O O . ILE B 1 20 ? -50.5 26.469 -0.266 1 31.86 20 ILE B O 1
ATOM 1683 N N . GLY B 1 21 ? -52.562 25.562 -0.085 1 34.62 21 GLY B N 1
ATOM 1684 C CA . GLY B 1 21 ? -52.031 24.688 0.947 1 34.62 21 GLY B CA 1
ATOM 1685 C C . GLY B 1 21 ? -50.875 23.828 0.466 1 34.62 21 GLY B C 1
ATOM 1686 O O . GLY B 1 21 ? -50.156 23.219 1.272 1 34.62 21 GLY B O 1
ATOM 1687 N N . ALA B 1 22 ? -50.875 23.391 -0.794 1 36.03 22 ALA B N 1
ATOM 1688 C CA . ALA B 1 22 ? -50 22.25 -1.068 1 36.03 22 ALA B CA 1
ATOM 1689 C C . ALA B 1 22 ? -48.531 22.656 -1.027 1 36.03 22 ALA B C 1
ATOM 1691 O O . ALA B 1 22 ? -47.656 21.828 -1.205 1 36.03 22 ALA B O 1
ATOM 1692 N N . TRP B 1 23 ? -48.25 23.984 -1.193 1 37.97 23 TRP B N 1
ATOM 1693 C CA . TRP B 1 23 ? -46.844 24.25 -1.397 1 37.97 23 TRP B CA 1
ATOM 1694 C C . TRP B 1 23 ? -46.031 23.875 -0.157 1 37.97 23 TRP B C 1
ATOM 1696 O O . TRP B 1 23 ? -44.812 24.031 -0.133 1 37.97 23 TRP B O 1
ATOM 1706 N N . TRP B 1 24 ? -46.719 23.734 0.968 1 36.91 24 TRP B N 1
ATOM 1707 C CA . TRP B 1 24 ? -45.812 23.703 2.104 1 36.91 24 TRP B CA 1
ATOM 1708 C C . TRP B 1 24 ? -44.812 22.547 1.962 1 36.91 24 TRP B C 1
ATOM 1710 O O . TRP B 1 24 ? -43.625 22.703 2.221 1 36.91 24 TRP B O 1
ATOM 1720 N N . GLN B 1 25 ? -45.344 21.281 2.109 1 35.88 25 GLN B N 1
ATOM 1721 C CA . GLN B 1 25 ? -44.469 20.312 2.758 1 35.88 25 GLN B CA 1
ATOM 1722 C C . GLN B 1 25 ? -43.375 19.844 1.805 1 35.88 25 GLN B C 1
ATOM 1724 O O . GLN B 1 25 ? -42.938 18.703 1.87 1 35.88 25 GLN B O 1
ATOM 1729 N N . HIS B 1 26 ? -43.344 20.359 0.625 1 37.56 26 HIS B N 1
ATOM 1730 C CA . HIS B 1 26 ? -42.219 19.688 -0.006 1 37.56 26 HIS B CA 1
ATOM 1731 C C . HIS B 1 26 ? -40.906 20.016 0.714 1 37.56 26 HIS B C 1
ATOM 1733 O O . HIS B 1 26 ? -40.344 21.094 0.527 1 37.56 26 HIS B O 1
ATOM 1739 N N . GLN B 1 27 ? -40.781 19.719 1.954 1 37.19 27 GLN B N 1
ATOM 1740 C CA . GLN B 1 27 ? -39.344 19.75 2.334 1 37.19 27 GLN B CA 1
ATOM 1741 C C . GLN B 1 27 ? -38.5 19.109 1.258 1 37.19 27 GLN B C 1
ATOM 1743 O O . GLN B 1 27 ? -38.75 17.984 0.817 1 37.19 27 GLN B O 1
ATOM 1748 N N . PRO B 1 28 ? -37.875 19.844 0.383 1 39.41 28 PRO B N 1
ATOM 1749 C CA . PRO B 1 28 ? -36.906 19.109 -0.445 1 39.41 28 PRO B CA 1
ATOM 1750 C C . PRO B 1 28 ? -36.219 17.984 0.32 1 39.41 28 PRO B C 1
ATOM 1752 O O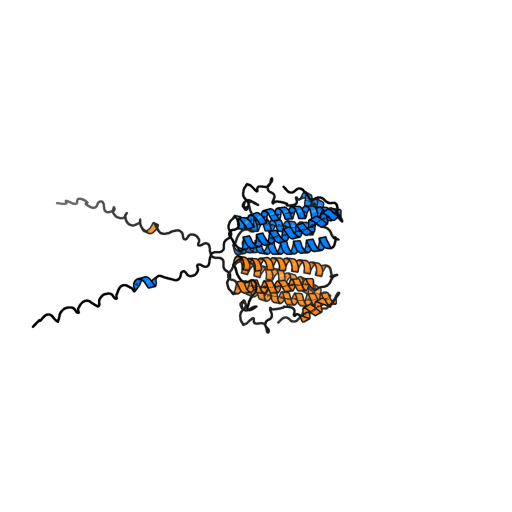 . PRO B 1 28 ? -35.906 18.141 1.5 1 39.41 28 PRO B O 1
ATOM 1755 N N . ASP B 1 29 ? -36.625 16.703 0.072 1 39.62 29 ASP B N 1
ATOM 1756 C CA . ASP B 1 29 ? -35.844 15.57 0.549 1 39.62 29 ASP B CA 1
ATOM 1757 C C . ASP B 1 29 ? -34.375 15.953 0.663 1 39.62 29 ASP B C 1
ATOM 1759 O O . ASP B 1 29 ? -33.75 16.406 -0.31 1 39.62 29 ASP B O 1
ATOM 1763 N N . GLN B 1 30 ? -33.875 16.656 1.646 1 38.75 30 GLN B N 1
ATOM 1764 C CA . GLN B 1 30 ? -32.438 16.703 1.819 1 38.75 30 GLN B CA 1
ATOM 1765 C C . GLN B 1 30 ? -31.75 15.492 1.186 1 38.75 30 GLN B C 1
ATOM 1767 O O . GLN B 1 30 ? -32.25 14.367 1.297 1 38.75 30 GLN B O 1
ATOM 1772 N N . PRO B 1 31 ? -31.109 15.648 0.083 1 37.72 31 PRO B N 1
ATOM 1773 C CA . PRO B 1 31 ? -30.391 14.453 -0.379 1 37.72 31 PRO B CA 1
ATOM 1774 C C . PRO B 1 31 ? -29.938 13.562 0.77 1 37.72 31 PRO B C 1
ATOM 1776 O O . PRO B 1 31 ? -29.266 14.039 1.691 1 37.72 31 PRO B O 1
ATOM 1779 N N . ARG B 1 32 ? -30.844 12.656 1.274 1 40.09 32 ARG B N 1
ATOM 1780 C CA . ARG B 1 32 ? -30.422 11.68 2.27 1 40.09 32 ARG B CA 1
ATOM 1781 C C . ARG B 1 32 ? -28.953 11.32 2.104 1 40.09 32 ARG B C 1
ATOM 1783 O O . ARG B 1 32 ? -28.531 10.875 1.034 1 40.09 32 ARG B O 1
ATOM 1790 N N . ALA B 1 33 ? -28.031 11.953 2.744 1 47.94 33 ALA B N 1
ATOM 1791 C CA . ALA B 1 33 ? -26.656 11.461 2.773 1 47.94 33 ALA B CA 1
ATOM 1792 C C . ALA B 1 33 ? -26.609 9.945 2.627 1 47.94 33 ALA B C 1
ATOM 1794 O O . ALA B 1 33 ? -27.25 9.227 3.396 1 47.94 33 ALA B O 1
ATOM 1795 N N . ALA B 1 34 ? -26.688 9.383 1.41 1 52.59 34 ALA B N 1
ATOM 1796 C CA . ALA B 1 34 ? -26.688 7.953 1.119 1 52.59 34 ALA B CA 1
ATOM 1797 C C . ALA B 1 34 ? -25.719 7.207 2.039 1 52.59 34 ALA B C 1
ATOM 1799 O O . ALA B 1 34 ? -24.578 7.633 2.229 1 52.59 34 ALA B O 1
ATOM 1800 N N . THR B 1 35 ? -26.109 6.477 3.105 1 70.81 35 THR B N 1
ATOM 1801 C CA . THR B 1 35 ? -25.391 5.582 3.994 1 70.81 35 THR B CA 1
ATOM 1802 C C . THR B 1 35 ? -24.516 4.609 3.191 1 70.81 35 THR B C 1
ATOM 1804 O O . THR B 1 35 ? -25 3.969 2.258 1 70.81 35 THR B O 1
ATOM 1807 N N . VAL B 1 36 ? -23.141 4.863 3.16 1 85.44 36 VAL B N 1
ATOM 1808 C CA . VAL B 1 36 ? -22.266 3.926 2.463 1 85.44 36 VAL B CA 1
ATOM 1809 C C . VAL B 1 36 ? -22.062 2.676 3.314 1 85.44 36 VAL B C 1
ATOM 1811 O O . VAL B 1 36 ? -21.766 2.771 4.508 1 85.44 36 VAL B O 1
ATOM 1814 N N . SER B 1 37 ? -22.5 1.545 2.805 1 91.31 37 SER B N 1
ATOM 1815 C CA . SER B 1 37 ? -22.266 0.232 3.395 1 91.31 37 SER B CA 1
ATOM 1816 C C . SER B 1 37 ? -21.797 -0.772 2.344 1 91.31 37 SER B C 1
ATOM 1818 O O . SER B 1 37 ? -21.969 -0.54 1.144 1 91.31 37 SER B O 1
ATOM 1820 N N . LEU B 1 38 ? -21.125 -1.776 2.867 1 96.31 38 LEU B N 1
ATOM 1821 C CA . LEU B 1 38 ? -20.766 -2.887 1.992 1 96.31 38 LEU B CA 1
ATOM 1822 C C . LEU B 1 38 ? -21.688 -4.086 2.234 1 96.31 38 LEU B C 1
ATOM 1824 O O . LEU B 1 38 ? -21.969 -4.438 3.383 1 96.31 38 LEU B O 1
ATOM 1828 N N . GLU B 1 39 ? -22.172 -4.637 1.132 1 96.44 39 GLU B N 1
ATOM 1829 C CA . GLU B 1 39 ? -22.922 -5.883 1.222 1 96.44 39 GLU B CA 1
ATOM 1830 C C . GLU B 1 39 ? -22.031 -7.047 1.628 1 96.44 39 GLU B C 1
ATOM 1832 O O . GLU B 1 39 ? -20.797 -6.965 1.5 1 96.44 39 GLU B O 1
ATOM 1837 N N . PRO B 1 40 ? -22.625 -8.188 2.117 1 96.38 40 PRO B N 1
ATOM 1838 C CA . PRO B 1 40 ? -21.828 -9.328 2.566 1 96.38 40 PRO B CA 1
ATOM 1839 C C . PRO B 1 40 ? -20.844 -9.812 1.501 1 96.38 40 PRO B C 1
ATOM 1841 O O . PRO B 1 40 ? -19.703 -10.156 1.818 1 96.38 40 PRO B O 1
ATOM 1844 N N . LEU B 1 41 ? -21.266 -9.852 0.282 1 97.12 41 LEU B N 1
ATOM 1845 C CA . LEU B 1 41 ? -20.375 -10.242 -0.805 1 97.12 41 LEU B CA 1
ATOM 1846 C C . LEU B 1 41 ? -19.156 -9.32 -0.873 1 97.12 41 LEU B C 1
ATOM 1848 O O . LEU B 1 41 ? -18.031 -9.781 -1.065 1 97.12 41 LEU B O 1
ATOM 1852 N N . GLU B 1 42 ? -19.375 -8.039 -0.676 1 98.5 42 GLU B N 1
ATOM 1853 C CA . GLU B 1 42 ? -18.312 -7.043 -0.809 1 98.5 42 GLU B CA 1
ATOM 1854 C C . GLU B 1 42 ? -17.375 -7.07 0.391 1 98.5 42 GLU B C 1
ATOM 1856 O O . GLU B 1 42 ? -16.156 -6.879 0.242 1 98.5 42 GLU B O 1
ATOM 1861 N N . VAL B 1 43 ? -17.922 -7.293 1.594 1 98.62 43 VAL B N 1
ATOM 1862 C CA . VAL B 1 43 ? -17.094 -7.477 2.781 1 98.62 43 VAL B CA 1
ATOM 1863 C C . VAL B 1 43 ? -16.219 -8.711 2.609 1 98.62 43 VAL B C 1
ATOM 1865 O O . VAL B 1 43 ? -15.008 -8.664 2.852 1 98.62 43 VAL B O 1
ATOM 1868 N N . GLY B 1 44 ? -16.828 -9.805 2.189 1 98 44 GLY B N 1
ATOM 1869 C CA . GLY B 1 44 ? -16.078 -11.031 1.964 1 98 44 GLY B CA 1
ATOM 1870 C C . GLY B 1 44 ? -14.992 -10.883 0.918 1 98 44 GLY B C 1
ATOM 1871 O O . GLY B 1 44 ? -13.883 -11.391 1.095 1 98 44 GLY B O 1
ATOM 1872 N N . PHE B 1 45 ? -15.344 -10.211 -0.155 1 98.69 45 PHE B N 1
ATOM 1873 C CA . PHE B 1 45 ? -14.352 -9.93 -1.188 1 98.69 45 PHE B CA 1
ATOM 1874 C C . PHE B 1 45 ? -13.172 -9.164 -0.607 1 98.69 45 PHE B C 1
ATOM 1876 O O . PHE B 1 45 ? -12.016 -9.523 -0.837 1 98.69 45 PHE B O 1
ATOM 1883 N N . ALA B 1 46 ? -13.438 -8.039 0.134 1 98.88 46 ALA B N 1
ATOM 1884 C CA . ALA B 1 46 ? -12.375 -7.23 0.722 1 98.88 46 ALA B CA 1
ATOM 1885 C C . ALA B 1 46 ? -11.484 -8.078 1.635 1 98.88 46 ALA B C 1
ATOM 1887 O O . ALA B 1 46 ? -10.258 -7.957 1.604 1 98.88 46 ALA B O 1
ATOM 1888 N N . GLN B 1 47 ? -12.102 -8.922 2.4 1 98.62 47 GLN B N 1
ATOM 1889 C CA . GLN B 1 47 ? -11.375 -9.766 3.344 1 98.62 47 GLN B CA 1
ATOM 1890 C C . GLN B 1 47 ? -10.531 -10.805 2.615 1 98.62 47 GLN B C 1
ATOM 1892 O O . GLN B 1 47 ? -9.32 -10.883 2.82 1 98.62 47 GLN B O 1
ATOM 1897 N N . ASP B 1 48 ? -11.125 -11.484 1.736 1 98.38 48 ASP B N 1
ATOM 1898 C CA . ASP B 1 48 ? -10.469 -12.648 1.139 1 98.38 48 ASP B CA 1
ATOM 1899 C C . ASP B 1 48 ? -9.469 -12.227 0.065 1 98.38 48 ASP B C 1
ATOM 1901 O O . ASP B 1 48 ? -8.43 -12.867 -0.108 1 98.38 48 ASP B O 1
ATOM 1905 N N . MET B 1 49 ? -9.789 -11.211 -0.636 1 98.81 49 MET B N 1
ATOM 1906 C CA . MET B 1 49 ? -8.828 -10.75 -1.63 1 98.81 49 MET B CA 1
ATOM 1907 C C . MET B 1 49 ? -7.594 -10.156 -0.958 1 98.81 49 MET B C 1
ATOM 1909 O O . MET B 1 49 ? -6.484 -10.266 -1.479 1 98.81 49 MET B O 1
ATOM 1913 N N . SER B 1 50 ? -7.762 -9.477 0.23 1 98.88 50 SER B N 1
ATOM 1914 C CA . SER B 1 50 ? -6.602 -9.039 0.998 1 98.88 50 SER B CA 1
ATOM 1915 C C . SER B 1 50 ? -5.688 -10.203 1.34 1 98.88 50 SER B C 1
ATOM 1917 O O . SER B 1 50 ? -4.473 -10.125 1.163 1 98.88 50 SER B O 1
ATOM 1919 N N . SER B 1 51 ? -6.293 -11.289 1.815 1 98.31 51 SER B N 1
ATOM 1920 C CA . SER B 1 51 ? -5.527 -12.484 2.15 1 98.31 51 SER B CA 1
ATOM 1921 C C . SER B 1 51 ? -4.844 -13.07 0.917 1 98.31 51 SER B C 1
ATOM 1923 O O . SER B 1 51 ? -3.684 -13.484 0.98 1 98.31 51 SER B O 1
ATOM 1925 N N . HIS B 1 52 ? -5.578 -13.125 -0.166 1 98.69 52 HIS B N 1
ATOM 1926 C CA . HIS B 1 52 ? -5.035 -13.633 -1.422 1 98.69 52 HIS B CA 1
ATOM 1927 C C . HIS B 1 52 ? -3.832 -12.812 -1.874 1 98.69 52 HIS B C 1
ATOM 1929 O O . HIS B 1 52 ? -2.793 -13.367 -2.23 1 98.69 52 HIS B O 1
ATOM 1935 N N . HIS B 1 53 ? -3.943 -11.445 -1.801 1 98.88 53 HIS B N 1
ATOM 1936 C CA . HIS B 1 53 ? -2.861 -10.539 -2.17 1 98.88 53 HIS B CA 1
ATOM 1937 C C . HIS B 1 53 ? -1.648 -10.734 -1.267 1 98.88 53 HIS B C 1
ATOM 1939 O O . HIS B 1 53 ? -0.507 -10.625 -1.721 1 98.88 53 HIS B O 1
ATOM 1945 N N . LEU B 1 54 ? -1.875 -11 0.001 1 98.75 54 LEU B N 1
ATOM 1946 C CA . LEU B 1 54 ? -0.771 -11.203 0.932 1 98.75 54 LEU B CA 1
ATOM 1947 C C . LEU B 1 54 ? 0.102 -12.367 0.492 1 98.75 54 LEU B C 1
ATOM 1949 O O . LEU B 1 54 ? 1.328 -12.312 0.613 1 98.75 54 LEU B O 1
ATOM 1953 N N . GLN B 1 55 ? -0.485 -13.391 -0.039 1 98.62 55 GLN B N 1
ATOM 1954 C CA . GLN B 1 55 ? 0.345 -14.516 -0.441 1 98.62 55 GLN B CA 1
ATOM 1955 C C . GLN B 1 55 ? 1.154 -14.188 -1.692 1 98.62 55 GLN B C 1
ATOM 1957 O O . GLN B 1 55 ? 2.266 -14.695 -1.868 1 98.62 55 GLN B O 1
ATOM 1962 N N . ALA B 1 56 ? 0.602 -13.383 -2.621 1 98.88 56 ALA B N 1
ATOM 1963 C CA . ALA B 1 56 ? 1.408 -12.953 -3.762 1 98.88 56 ALA B CA 1
ATOM 1964 C C . ALA B 1 56 ? 2.695 -12.281 -3.299 1 98.88 56 ALA B C 1
ATOM 1966 O O . ALA B 1 56 ? 3.77 -12.531 -3.85 1 98.88 56 ALA B O 1
ATOM 1967 N N . ILE B 1 57 ? 2.557 -11.445 -2.318 1 98.88 57 ILE B N 1
ATOM 1968 C CA . ILE B 1 57 ? 3.709 -10.758 -1.747 1 98.88 57 ILE B CA 1
ATOM 1969 C C . ILE B 1 57 ? 4.656 -11.773 -1.11 1 98.88 57 ILE B C 1
ATOM 1971 O O . ILE B 1 57 ? 5.871 -11.695 -1.287 1 98.88 57 ILE B O 1
ATOM 1975 N N . GLU B 1 58 ? 4.109 -12.766 -0.422 1 98.75 58 GLU B N 1
ATOM 1976 C CA . GLU B 1 58 ? 4.922 -13.805 0.204 1 98.75 58 GLU B CA 1
ATOM 1977 C C . GLU B 1 58 ? 5.688 -14.609 -0.841 1 98.75 58 GLU B C 1
ATOM 1979 O O . GLU B 1 58 ? 6.832 -15.008 -0.607 1 98.75 58 GLU B O 1
ATOM 1984 N N . LEU B 1 59 ? 5.031 -14.883 -1.971 1 98.94 59 LEU B N 1
ATOM 1985 C CA . LEU B 1 59 ? 5.703 -15.602 -3.051 1 98.94 59 LEU B CA 1
ATOM 1986 C C . LEU B 1 59 ? 6.914 -14.812 -3.551 1 98.94 59 LEU B C 1
ATOM 1988 O O . LEU B 1 59 ? 7.98 -15.391 -3.781 1 98.94 59 LEU B O 1
ATOM 1992 N N . CYS B 1 60 ? 6.754 -13.531 -3.707 1 98.81 60 CYS B N 1
ATOM 1993 C CA . CYS B 1 60 ? 7.875 -12.688 -4.121 1 98.81 60 CYS B CA 1
ATOM 1994 C C . CYS B 1 60 ? 9 -12.734 -3.092 1 98.81 60 CYS B C 1
ATOM 1996 O O . CYS B 1 60 ? 10.172 -12.812 -3.451 1 98.81 60 CYS B O 1
ATOM 1998 N N . HIS B 1 61 ? 8.648 -12.727 -1.812 1 97.88 61 HIS B N 1
ATOM 1999 C CA . HIS B 1 61 ? 9.641 -12.734 -0.747 1 97.88 61 HIS B CA 1
ATOM 2000 C C . HIS B 1 61 ? 10.352 -14.086 -0.663 1 97.88 61 HIS B C 1
ATOM 2002 O O . HIS B 1 61 ? 11.516 -14.156 -0.278 1 97.88 61 HIS B O 1
ATOM 2008 N N . ALA B 1 62 ? 9.648 -15.125 -1.005 1 98.5 62 ALA B N 1
ATOM 2009 C CA . ALA B 1 62 ? 10.188 -16.484 -0.911 1 98.5 62 ALA B CA 1
ATOM 2010 C C . ALA B 1 62 ? 11.203 -16.75 -2.012 1 98.5 62 ALA B C 1
ATOM 2012 O O . ALA B 1 62 ? 12.023 -17.672 -1.901 1 98.5 62 ALA B O 1
ATOM 2013 N N . LEU B 1 63 ? 11.102 -15.992 -3.133 1 98.44 63 LEU B N 1
ATOM 2014 C CA . LEU B 1 63 ? 12.039 -16.172 -4.238 1 98.44 63 LEU B CA 1
ATOM 2015 C C . LEU B 1 63 ? 13.406 -15.609 -3.895 1 98.44 63 LEU B C 1
ATOM 2017 O O . LEU B 1 63 ? 13.555 -14.398 -3.705 1 98.44 63 LEU B O 1
ATOM 2021 N N . ALA B 1 64 ? 14.406 -16.391 -3.857 1 92.25 64 ALA B N 1
ATOM 2022 C CA . ALA B 1 64 ? 15.75 -16.031 -3.408 1 92.25 64 ALA B CA 1
ATOM 2023 C C . ALA B 1 64 ? 16.422 -15.094 -4.406 1 92.25 64 ALA B C 1
ATOM 2025 O O . ALA B 1 64 ? 16.156 -15.148 -5.605 1 92.25 64 ALA B O 1
ATOM 2026 N N . SER B 1 65 ? 17.281 -14.266 -3.891 1 91.44 65 SER B N 1
ATOM 2027 C CA . SER B 1 65 ? 18.188 -13.477 -4.723 1 91.44 65 SER B CA 1
ATOM 2028 C C . SER B 1 65 ? 19.469 -14.25 -5.031 1 91.44 65 SER B C 1
ATOM 2030 O O . SER B 1 65 ? 19.859 -15.141 -4.277 1 91.44 65 SER B O 1
ATOM 2032 N N . PRO B 1 66 ? 20.156 -13.93 -6.215 1 94.69 66 PRO B N 1
ATOM 2033 C CA . PRO B 1 66 ? 19.781 -12.93 -7.219 1 94.69 66 PRO B CA 1
ATOM 2034 C C . PRO B 1 66 ? 18.719 -13.422 -8.195 1 94.69 66 PRO B C 1
ATOM 2036 O O . PRO B 1 66 ? 18.672 -14.617 -8.5 1 94.69 66 PRO B O 1
ATOM 2039 N N . ARG B 1 67 ? 17.938 -12.578 -8.617 1 96.38 67 ARG B N 1
ATOM 2040 C CA . ARG B 1 67 ? 16.875 -12.828 -9.578 1 96.38 67 ARG B CA 1
ATOM 2041 C C . ARG B 1 67 ? 17.219 -12.25 -10.945 1 96.38 67 ARG B C 1
ATOM 2043 O O . ARG B 1 67 ? 17.922 -11.242 -11.047 1 96.38 67 ARG B O 1
ATOM 2050 N N . GLU B 1 68 ? 16.719 -12.984 -11.922 1 97.38 68 GLU B N 1
ATOM 2051 C CA . GLU B 1 68 ? 16.734 -12.336 -13.234 1 97.38 68 GLU B CA 1
ATOM 2052 C C . GLU B 1 68 ? 16.062 -10.969 -13.18 1 97.38 68 GLU B C 1
ATOM 2054 O O . GLU B 1 68 ? 15.031 -10.812 -12.523 1 97.38 68 GLU B O 1
ATOM 2059 N N . PRO B 1 69 ? 16.609 -9.938 -13.891 1 97.12 69 PRO B N 1
ATOM 2060 C CA . PRO B 1 69 ? 16.156 -8.547 -13.75 1 97.12 69 PRO B CA 1
ATOM 2061 C C . PRO B 1 69 ? 14.656 -8.391 -14.016 1 97.12 69 PRO B C 1
ATOM 2063 O O . PRO B 1 69 ? 13.977 -7.641 -13.312 1 97.12 69 PRO B O 1
ATOM 2066 N N . MET B 1 70 ? 14.18 -9.078 -15.055 1 97.81 70 MET B N 1
ATOM 2067 C CA . MET B 1 70 ? 12.766 -8.93 -15.367 1 97.81 70 MET B CA 1
ATOM 2068 C C . MET B 1 70 ? 11.898 -9.508 -14.25 1 97.81 70 MET B C 1
ATOM 2070 O O . MET B 1 70 ? 10.836 -8.969 -13.938 1 97.81 70 MET B O 1
ATOM 2074 N N . ILE B 1 71 ? 12.344 -10.578 -13.656 1 98.5 71 ILE B N 1
ATOM 2075 C CA . ILE B 1 71 ? 11.609 -11.195 -12.562 1 98.5 71 ILE B CA 1
ATOM 2076 C C . ILE B 1 71 ? 11.688 -10.305 -11.32 1 98.5 71 ILE B C 1
ATOM 2078 O O . ILE B 1 71 ? 10.695 -10.156 -10.602 1 98.5 71 ILE B O 1
ATOM 2082 N N . ASP B 1 72 ? 12.805 -9.734 -11.109 1 97.69 72 ASP B N 1
ATOM 2083 C CA . ASP B 1 72 ? 12.961 -8.805 -10 1 97.69 72 ASP B CA 1
ATOM 2084 C C . ASP B 1 72 ? 12.023 -7.609 -10.141 1 97.69 72 ASP B C 1
ATOM 2086 O O . ASP B 1 72 ? 11.359 -7.211 -9.18 1 97.69 72 ASP B O 1
ATOM 2090 N N . ALA B 1 73 ? 11.953 -7.047 -11.328 1 97.69 73 ALA B N 1
ATOM 2091 C CA . ALA B 1 73 ? 11.055 -5.926 -11.609 1 97.69 73 ALA B CA 1
ATOM 2092 C C . ALA B 1 73 ? 9.594 -6.328 -11.43 1 97.69 73 ALA B C 1
ATOM 2094 O O . ALA B 1 73 ? 8.789 -5.551 -10.906 1 97.69 73 ALA B O 1
ATOM 2095 N N . LEU B 1 74 ? 9.32 -7.52 -11.875 1 98.69 74 LEU B N 1
ATOM 2096 C CA . LEU B 1 74 ? 7.965 -8.039 -11.727 1 98.69 74 LEU B CA 1
ATOM 2097 C C . LEU B 1 74 ? 7.586 -8.164 -10.258 1 98.69 74 LEU B C 1
ATOM 2099 O O . LEU B 1 74 ? 6.488 -7.77 -9.852 1 98.69 74 LEU B O 1
ATOM 2103 N N . CYS B 1 75 ? 8.477 -8.688 -9.445 1 98.69 75 CYS B N 1
ATOM 2104 C CA . CYS B 1 75 ? 8.219 -8.828 -8.016 1 98.69 75 CYS B CA 1
ATOM 2105 C C . CYS B 1 75 ? 8.016 -7.465 -7.367 1 98.69 75 CYS B C 1
ATOM 2107 O O . CYS B 1 75 ? 7.148 -7.301 -6.508 1 98.69 75 CYS B O 1
ATOM 2109 N N . THR B 1 76 ? 8.797 -6.527 -7.766 1 97.69 76 THR B N 1
ATOM 2110 C CA . THR B 1 76 ? 8.648 -5.172 -7.246 1 97.69 76 THR B CA 1
ATOM 2111 C C . THR B 1 76 ? 7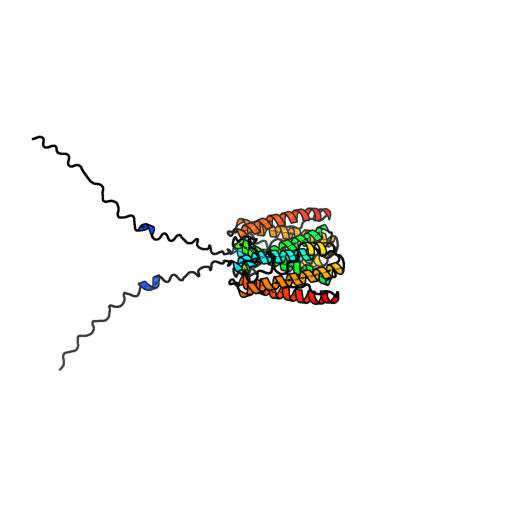.266 -4.613 -7.586 1 97.69 76 THR B C 1
ATOM 2113 O O . THR B 1 76 ? 6.59 -4.051 -6.727 1 97.69 76 THR B O 1
ATOM 2116 N N . GLN B 1 77 ? 6.867 -4.781 -8.805 1 98.31 77 GLN B N 1
ATOM 2117 C CA . GLN B 1 77 ? 5.578 -4.277 -9.266 1 98.31 77 GLN B CA 1
ATOM 2118 C C . GLN B 1 77 ? 4.426 -4.977 -8.555 1 98.31 77 GLN B C 1
ATOM 2120 O O . GLN B 1 77 ? 3.484 -4.324 -8.102 1 98.31 77 GLN B O 1
ATOM 2125 N N . ILE B 1 78 ? 4.527 -6.281 -8.492 1 98.88 78 ILE B N 1
ATOM 2126 C CA . ILE B 1 78 ? 3.465 -7.059 -7.863 1 98.88 78 ILE B CA 1
ATOM 2127 C C . ILE B 1 78 ? 3.348 -6.676 -6.391 1 98.88 78 ILE B C 1
ATOM 2129 O O . ILE B 1 78 ? 2.248 -6.422 -5.895 1 98.88 78 ILE B O 1
ATOM 2133 N N . THR B 1 79 ? 4.461 -6.641 -5.691 1 98.81 79 THR B N 1
ATOM 2134 C CA . THR B 1 79 ? 4.445 -6.305 -4.27 1 98.81 79 THR B CA 1
ATOM 2135 C C . THR B 1 79 ? 3.854 -4.918 -4.047 1 98.81 79 THR B C 1
ATOM 2137 O O . THR B 1 79 ? 3.045 -4.719 -3.139 1 98.81 79 THR B O 1
ATOM 2140 N N . SER B 1 80 ? 4.203 -3.963 -4.867 1 98.69 80 SER B N 1
ATOM 2141 C CA . SER B 1 80 ? 3.686 -2.604 -4.742 1 98.69 80 SER B CA 1
ATOM 2142 C C . SER B 1 80 ? 2.18 -2.559 -4.973 1 98.69 80 SER B C 1
ATOM 2144 O O . SER B 1 80 ? 1.438 -2.01 -4.156 1 98.69 80 SER B O 1
ATOM 2146 N N . ALA B 1 81 ? 1.757 -3.125 -6.059 1 98.75 81 ALA B N 1
ATOM 2147 C CA . ALA B 1 81 ? 0.347 -3.062 -6.438 1 98.75 81 ALA B CA 1
ATOM 2148 C C . ALA B 1 81 ? -0.524 -3.805 -5.43 1 98.75 81 ALA B C 1
ATOM 2150 O O . ALA B 1 81 ? -1.546 -3.281 -4.977 1 98.75 81 ALA B O 1
ATOM 2151 N N . GLN B 1 82 ? -0.095 -5 -5.086 1 98.88 82 GLN B N 1
ATOM 2152 C CA . GLN B 1 82 ? -0.897 -5.809 -4.176 1 98.88 82 GLN B CA 1
ATOM 2153 C C . GLN B 1 82 ? -0.929 -5.199 -2.777 1 98.88 82 GLN B C 1
ATOM 2155 O O . GLN B 1 82 ? -1.952 -5.254 -2.094 1 98.88 82 GLN B O 1
ATOM 2160 N N . ASN B 1 83 ? 0.168 -4.668 -2.354 1 98.94 83 ASN B N 1
ATOM 2161 C CA . ASN B 1 83 ? 0.207 -4.004 -1.054 1 98.94 83 ASN B CA 1
ATOM 2162 C C . ASN B 1 83 ? -0.707 -2.783 -1.019 1 98.94 83 ASN B C 1
ATOM 2164 O O . ASN B 1 83 ? -1.397 -2.547 -0.026 1 98.94 83 ASN B O 1
ATOM 2168 N N . GLN B 1 84 ? -0.707 -1.973 -2.102 1 98.94 84 GLN B N 1
ATOM 2169 C CA . GLN B 1 84 ? -1.6 -0.82 -2.168 1 98.94 84 GLN B CA 1
ATOM 2170 C C . GLN B 1 84 ? -3.062 -1.255 -2.139 1 98.94 84 GLN B C 1
ATOM 2172 O O . GLN B 1 84 ? -3.883 -0.648 -1.447 1 98.94 84 GLN B O 1
ATOM 2177 N N . GLU B 1 85 ? -3.359 -2.285 -2.842 1 99 85 GLU B N 1
ATOM 2178 C CA . GLU B 1 85 ? -4.738 -2.762 -2.908 1 99 85 GLU B CA 1
ATOM 2179 C C . GLU B 1 85 ? -5.18 -3.363 -1.577 1 99 85 GLU B C 1
ATOM 2181 O O . GLU B 1 85 ? -6.34 -3.24 -1.188 1 99 85 GLU B O 1
ATOM 2186 N N . ILE B 1 86 ? -4.273 -4.066 -0.888 1 98.94 86 ILE B N 1
ATOM 2187 C CA . ILE B 1 86 ? -4.57 -4.496 0.474 1 98.94 86 ILE B CA 1
ATOM 2188 C C . ILE B 1 86 ? -4.949 -3.285 1.326 1 98.94 86 ILE B C 1
ATOM 2190 O O . ILE B 1 86 ? -5.887 -3.35 2.125 1 98.94 86 ILE B O 1
ATOM 2194 N N . GLY B 1 87 ? -4.203 -2.184 1.149 1 98.94 87 GLY B N 1
ATOM 2195 C CA . GLY B 1 87 ? -4.562 -0.965 1.855 1 98.94 87 GLY B CA 1
ATOM 2196 C C . GLY B 1 87 ? -5.98 -0.508 1.573 1 98.94 87 GLY B C 1
ATOM 2197 O O . GLY B 1 87 ? -6.73 -0.18 2.498 1 98.94 87 GLY B O 1
ATOM 2198 N N . VAL B 1 88 ? -6.348 -0.446 0.308 1 98.94 88 VAL B N 1
ATOM 2199 C CA . VAL B 1 88 ? -7.691 -0.027 -0.077 1 98.94 88 VAL B CA 1
ATOM 2200 C C . VAL B 1 88 ? -8.727 -0.923 0.602 1 98.94 88 VAL B C 1
ATOM 2202 O O . VAL B 1 88 ? -9.633 -0.433 1.274 1 98.94 88 VAL B O 1
ATOM 2205 N N . LEU B 1 89 ? -8.555 -2.217 0.466 1 98.94 89 LEU B N 1
ATOM 2206 C CA . LEU B 1 89 ? -9.516 -3.191 0.965 1 98.94 89 LEU B CA 1
ATOM 2207 C C . LEU B 1 89 ? -9.617 -3.125 2.486 1 98.94 89 LEU B C 1
ATOM 2209 O O . LEU B 1 89 ? -10.719 -3.061 3.037 1 98.94 89 LEU B O 1
ATOM 2213 N N . SER B 1 90 ? -8.484 -3.143 3.135 1 98.88 90 SER B N 1
ATOM 2214 C CA . SER B 1 90 ? -8.469 -3.066 4.594 1 98.88 90 SER B CA 1
ATOM 2215 C C . SER B 1 90 ? -9.016 -1.73 5.082 1 98.88 90 SER B C 1
ATOM 2217 O O . SER B 1 90 ? -9.648 -1.663 6.141 1 98.88 90 SER B O 1
ATOM 2219 N N . GLY B 1 91 ? -8.727 -0.685 4.297 1 98.81 91 GLY B N 1
ATOM 2220 C CA . GLY B 1 91 ? -9.258 0.624 4.641 1 98.81 91 GLY B CA 1
ATOM 2221 C C . GLY B 1 91 ? -10.773 0.68 4.602 1 98.81 91 GLY B C 1
ATOM 2222 O O . GLY B 1 91 ? -11.398 1.316 5.453 1 98.81 91 GLY B O 1
ATOM 2223 N N . TRP B 1 92 ? -11.359 0.085 3.586 1 98.75 92 TRP B N 1
ATOM 2224 C CA . TRP B 1 92 ? -12.812 0.031 3.51 1 98.75 92 TRP B CA 1
ATOM 2225 C C . TRP B 1 92 ? -13.398 -0.672 4.73 1 98.75 92 TRP B C 1
ATOM 2227 O O . TRP B 1 92 ? -14.359 -0.188 5.332 1 98.75 92 TRP B O 1
ATOM 2237 N N . LEU B 1 93 ? -12.797 -1.791 5.062 1 98.69 93 LEU B N 1
ATOM 2238 C CA . LEU B 1 93 ? -13.266 -2.559 6.211 1 98.69 93 LEU B CA 1
ATOM 2239 C C . LEU B 1 93 ? -13.109 -1.76 7.5 1 98.69 93 LEU B C 1
ATOM 2241 O O . LEU B 1 93 ? -14.008 -1.754 8.344 1 98.69 93 LEU B O 1
ATOM 2245 N N . MET B 1 94 ? -12.023 -1.068 7.629 1 98.44 94 MET B N 1
ATOM 2246 C CA . MET B 1 94 ? -11.758 -0.242 8.805 1 98.44 94 MET B CA 1
ATOM 2247 C C . MET B 1 94 ? -12.789 0.878 8.922 1 98.44 94 MET B C 1
ATOM 2249 O O . MET B 1 94 ? -13.367 1.086 9.992 1 98.44 94 MET B O 1
ATOM 2253 N N . LEU B 1 95 ? -12.984 1.564 7.824 1 98.06 95 LEU B N 1
ATOM 2254 C CA . LEU B 1 95 ? -13.883 2.713 7.816 1 98.06 95 LEU B CA 1
ATOM 2255 C C . LEU B 1 95 ? -15.305 2.295 8.18 1 98.06 95 LEU B C 1
ATOM 2257 O O . LEU B 1 95 ? -16.016 3.031 8.867 1 98.06 95 LEU B O 1
ATOM 2261 N N . LEU B 1 96 ? -15.672 1.105 7.793 1 97.31 96 LEU B N 1
ATOM 2262 C CA . LEU B 1 96 ? -17.047 0.642 7.965 1 97.31 96 LEU B CA 1
ATOM 2263 C C . LEU B 1 96 ? -17.156 -0.302 9.156 1 97.31 96 LEU B C 1
ATOM 2265 O O . LEU B 1 96 ? -18.172 -0.99 9.32 1 97.31 96 LEU B O 1
ATOM 2269 N N . ASP B 1 97 ? -16.094 -0.398 9.969 1 96.25 97 ASP B N 1
ATOM 2270 C CA . ASP B 1 97 ? -16.031 -1.177 11.203 1 96.25 97 ASP B CA 1
ATOM 2271 C C . ASP B 1 97 ? -16.375 -2.645 10.945 1 96.25 97 ASP B C 1
ATOM 2273 O O . ASP B 1 97 ? -17.188 -3.238 11.656 1 96.25 97 ASP B O 1
ATOM 2277 N N . GLN B 1 98 ? -15.914 -3.148 9.852 1 97.44 98 GLN B N 1
ATOM 2278 C CA . GLN B 1 98 ? -16.031 -4.566 9.523 1 97.44 98 GLN B CA 1
ATOM 2279 C C . GLN B 1 98 ? -14.758 -5.32 9.922 1 97.44 98 GLN B C 1
ATOM 2281 O O . GLN B 1 98 ? -13.664 -4.758 9.898 1 97.44 98 GLN B O 1
ATOM 2286 N N . PRO B 1 99 ? -14.914 -6.656 10.273 1 98.12 99 PRO B N 1
ATOM 2287 C CA . PRO B 1 99 ? -13.703 -7.43 10.578 1 98.12 99 PRO B CA 1
ATOM 2288 C C . PRO B 1 99 ? -12.766 -7.551 9.383 1 98.12 99 PRO B C 1
ATOM 2290 O O . PRO B 1 99 ? -13.219 -7.586 8.242 1 98.12 99 PRO B O 1
ATOM 2293 N N . GLN B 1 100 ? -11.523 -7.676 9.695 1 98.62 100 GLN B N 1
ATOM 2294 C CA . GLN B 1 100 ? -10.508 -7.719 8.648 1 98.62 100 GLN B CA 1
ATOM 2295 C C . GLN B 1 100 ? -10.422 -9.102 8.016 1 98.62 100 GLN B C 1
ATOM 2297 O O . GLN B 1 100 ? -9.922 -9.25 6.898 1 98.62 100 GLN B O 1
ATOM 2302 N N . THR B 1 101 ? -10.844 -10.094 8.758 1 97.88 101 THR B N 1
ATOM 2303 C CA . THR B 1 101 ? -10.75 -11.469 8.273 1 97.88 101 THR B CA 1
ATOM 2304 C C . THR B 1 101 ? -12.141 -12.094 8.156 1 97.88 101 THR B C 1
ATOM 2306 O O . THR B 1 101 ? -13.055 -11.727 8.891 1 97.88 101 THR B O 1
ATOM 2309 N N . SER B 1 102 ? -12.195 -12.977 7.203 1 94.38 102 SER B N 1
ATOM 2310 C CA . SER B 1 102 ? -13.453 -13.672 6.98 1 94.38 102 SER B CA 1
ATOM 2311 C C . SER B 1 102 ? -13.57 -14.914 7.867 1 94.38 102 SER B C 1
ATOM 2313 O O . SER B 1 102 ? -12.656 -15.742 7.898 1 94.38 102 SER B O 1
ATOM 2315 N N . PRO B 1 103 ? -14.664 -15.102 8.562 1 91.62 103 PRO B N 1
ATOM 2316 C CA . PRO B 1 103 ? -14.859 -16.328 9.336 1 91.62 103 PRO B CA 1
ATOM 2317 C C . PRO B 1 103 ? -15.094 -17.547 8.453 1 91.62 103 PRO B C 1
ATOM 2319 O O . PRO B 1 103 ? -14.875 -18.688 8.891 1 91.62 103 PRO B O 1
ATOM 2322 N N . GLN B 1 104 ? -15.602 -17.312 7.309 1 91.5 104 GLN B N 1
ATOM 2323 C CA . GLN B 1 104 ? -15.82 -18.359 6.316 1 91.5 104 GLN B CA 1
ATOM 2324 C C . GLN B 1 104 ? -15.273 -17.953 4.953 1 91.5 104 GLN B C 1
ATOM 2326 O O . GLN B 1 104 ? -16.031 -17.516 4.074 1 91.5 104 GLN B O 1
ATOM 2331 N N . PRO B 1 105 ? -14.07 -18.188 4.77 1 93.44 105 PRO B N 1
ATOM 2332 C CA . PRO B 1 105 ? -13.445 -17.766 3.514 1 93.44 105 PRO B CA 1
ATOM 2333 C C . PRO B 1 105 ? -14.211 -18.25 2.283 1 93.44 105 PRO B C 1
ATOM 2335 O O . PRO B 1 105 ? -14.672 -19.391 2.25 1 93.44 105 PRO B O 1
ATOM 2338 N N . MET B 1 106 ? -14.492 -17.312 1.414 1 94.5 106 MET B N 1
ATOM 2339 C CA . MET B 1 106 ? -15.023 -17.547 0.072 1 94.5 106 MET B CA 1
ATOM 2340 C C . MET B 1 106 ? -16.516 -17.812 0.114 1 94.5 106 MET B C 1
ATOM 2342 O O . MET B 1 106 ? -17.125 -18.109 -0.913 1 94.5 106 MET B O 1
ATOM 2346 N N . ALA B 1 107 ? -17.141 -17.672 1.265 1 92.88 107 ALA B N 1
ATOM 2347 C CA . ALA B 1 107 ? -18.578 -17.844 1.357 1 92.88 107 ALA B CA 1
ATOM 2348 C C . ALA B 1 107 ? -19.312 -16.844 0.468 1 92.88 107 ALA B C 1
ATOM 2350 O O . ALA B 1 107 ? -20.391 -17.141 -0.051 1 92.88 107 ALA B O 1
ATOM 2351 N N . TRP B 1 108 ? -18.688 -15.758 0.249 1 94.5 108 TRP B N 1
ATOM 2352 C CA . TRP B 1 108 ? -19.297 -14.656 -0.496 1 94.5 108 TRP B CA 1
ATOM 2353 C C . TRP B 1 108 ? -19.438 -15.008 -1.974 1 94.5 108 TRP B C 1
ATOM 2355 O O . TRP B 1 108 ? -20.156 -14.352 -2.715 1 94.5 108 TRP B O 1
ATOM 2365 N N . MET B 1 109 ? -18.703 -15.945 -2.455 1 92.62 109 MET B N 1
ATOM 2366 C CA . MET B 1 109 ? -18.781 -16.328 -3.863 1 92.62 109 MET B CA 1
ATOM 2367 C C . MET B 1 109 ? -19.797 -17.438 -4.078 1 92.62 109 MET B C 1
ATOM 2369 O O . MET B 1 109 ? -20.047 -17.859 -5.211 1 92.62 109 MET B O 1
ATOM 2373 N N . GLY B 1 110 ? -20.5 -17.875 -3.062 1 83 110 GLY B N 1
ATOM 2374 C CA . GLY B 1 110 ? -21.531 -18.875 -3.18 1 83 110 GLY B CA 1
ATOM 2375 C C . GLY B 1 110 ? -21 -20.297 -3.254 1 83 110 GLY B C 1
ATOM 2376 O O . GLY B 1 110 ? -19.797 -20.5 -3.377 1 83 110 GLY B O 1
ATOM 2377 N N . ALA B 1 111 ? -21.875 -21.266 -3.082 1 63.97 111 ALA B N 1
ATOM 2378 C CA . ALA B 1 111 ? -21.594 -22.703 -2.998 1 63.97 111 ALA B CA 1
ATOM 2379 C C . ALA B 1 111 ? -20.922 -23.203 -4.273 1 63.97 111 ALA B C 1
ATOM 2381 O O . ALA B 1 111 ? -20.109 -24.125 -4.23 1 63.97 111 ALA B O 1
ATOM 2382 N N . ALA B 1 112 ? -21.344 -22.703 -5.355 1 56.97 112 ALA B N 1
ATOM 2383 C CA . ALA B 1 112 ? -20.859 -23.234 -6.625 1 56.97 112 ALA B CA 1
ATOM 2384 C C . ALA B 1 112 ? -19.359 -22.984 -6.789 1 56.97 112 ALA B C 1
ATOM 2386 O O . ALA B 1 112 ? -18.719 -23.625 -7.625 1 56.97 112 ALA B O 1
ATOM 2387 N N . HIS B 1 113 ? -18.922 -22.062 -6.086 1 58.97 113 HIS B N 1
ATOM 2388 C CA . HIS B 1 113 ? -17.516 -21.734 -6.25 1 58.97 113 HIS B CA 1
ATOM 2389 C C . HIS B 1 113 ? -16.656 -22.375 -5.156 1 58.97 113 HIS B C 1
ATOM 2391 O O . HIS B 1 113 ? -15.531 -21.953 -4.91 1 58.97 113 HIS B O 1
ATOM 2397 N N . HIS B 1 114 ? -17.453 -23.234 -4.562 1 52.06 114 HIS B N 1
ATOM 2398 C CA . HIS B 1 114 ? -16.703 -23.984 -3.555 1 52.06 114 HIS B CA 1
ATOM 2399 C C . HIS B 1 114 ? -15.625 -24.844 -4.199 1 52.06 114 HIS B C 1
ATOM 2401 O O . HIS B 1 114 ? -15.93 -25.859 -4.84 1 52.06 114 HIS B O 1
ATOM 2407 N N . HIS B 1 115 ? -14.711 -24.172 -4.961 1 50.44 115 HIS B N 1
ATOM 2408 C CA . HIS B 1 115 ? -13.57 -25 -5.332 1 50.44 115 HIS B CA 1
ATOM 2409 C C . HIS B 1 115 ? -13.328 -26.094 -4.301 1 50.44 115 HIS B C 1
ATOM 2411 O O . HIS B 1 115 ? -13.719 -25.953 -3.139 1 50.44 115 HIS B O 1
ATOM 2417 N N . SER B 1 116 ? -13.195 -27.312 -4.863 1 40.84 116 SER B N 1
ATOM 2418 C CA . SER B 1 116 ? -12.766 -28.469 -4.086 1 40.84 116 SER B CA 1
ATOM 2419 C C . SER B 1 116 ? -11.648 -28.094 -3.115 1 40.84 116 SER B C 1
ATOM 2421 O O . SER B 1 116 ? -10.617 -27.562 -3.521 1 40.84 116 SER B O 1
ATOM 2423 N N . GLY B 1 117 ? -12.078 -28.094 -1.799 1 47.09 117 GLY B N 1
ATOM 2424 C CA . GLY B 1 117 ? -11.344 -27.859 -0.567 1 47.09 117 GLY B CA 1
ATOM 2425 C C . GLY B 1 117 ? -11.367 -26.391 -0.14 1 47.09 117 GLY B C 1
ATOM 2426 O O . GLY B 1 117 ? -11.805 -25.531 -0.901 1 47.09 117 GLY B O 1
ATOM 2427 N N . ALA B 1 118 ? -11.43 -26.078 1.217 1 51.41 118 ALA B N 1
ATOM 2428 C CA . ALA B 1 118 ? -11.398 -24.922 2.113 1 51.41 118 ALA B CA 1
ATOM 2429 C C . ALA B 1 118 ? -10.453 -23.844 1.592 1 51.41 118 ALA B C 1
ATOM 2431 O O . ALA B 1 118 ? -10.156 -22.875 2.293 1 51.41 118 ALA B O 1
ATOM 2432 N N . HIS B 1 119 ? -9.891 -23.922 0.153 1 75.88 119 HIS B N 1
ATOM 2433 C CA . HIS B 1 119 ? -8.75 -23.047 -0.079 1 75.88 119 HIS B CA 1
ATOM 2434 C C . HIS B 1 119 ? -9.078 -21.984 -1.132 1 75.88 119 HIS B C 1
ATOM 2436 O O . HIS B 1 119 ? -9.922 -22.219 -2 1 75.88 119 HIS B O 1
ATOM 2442 N N . MET B 1 120 ? -8.93 -20.797 -1.009 1 90.06 120 MET B N 1
ATOM 2443 C CA . MET B 1 120 ? -9 -19.688 -1.957 1 90.06 120 MET B CA 1
ATOM 2444 C C . MET B 1 120 ? -8.344 -20.062 -3.281 1 90.06 120 MET B C 1
ATOM 2446 O O . MET B 1 120 ? -7.297 -20.703 -3.297 1 90.06 120 MET B O 1
ATOM 2450 N N . PRO B 1 121 ? -9.031 -19.812 -4.41 1 93.62 121 PRO B N 1
ATOM 2451 C CA . PRO B 1 121 ? -8.531 -20.25 -5.711 1 93.62 121 PRO B CA 1
ATOM 2452 C C . PRO B 1 121 ? -7.09 -19.812 -5.969 1 93.62 121 PRO B C 1
ATOM 2454 O O . PRO B 1 121 ? -6.738 -18.656 -5.707 1 93.62 121 PRO B O 1
ATOM 2457 N N . GLY B 1 122 ? -6.316 -20.781 -6.453 1 96.25 122 GLY B N 1
ATOM 2458 C CA . GLY B 1 122 ? -4.992 -20.516 -6.988 1 96.25 122 GLY B CA 1
ATOM 2459 C C . GLY B 1 122 ? -3.934 -20.359 -5.914 1 96.25 122 GLY B C 1
ATOM 2460 O O . GLY B 1 122 ? -2.758 -20.141 -6.219 1 96.25 122 GLY B O 1
ATOM 2461 N N . MET B 1 123 ? -4.199 -20.531 -4.664 1 97.12 123 MET B N 1
ATOM 2462 C CA . MET B 1 123 ? -3.234 -20.359 -3.58 1 97.12 123 MET B CA 1
ATOM 2463 C C . MET B 1 123 ? -2.164 -21.453 -3.633 1 97.12 123 MET B C 1
ATOM 2465 O O . MET B 1 123 ? -2.461 -22.609 -3.93 1 97.12 123 MET B O 1
ATOM 2469 N N . ALA B 1 124 ? -1.011 -21 -3.391 1 97.31 124 ALA B N 1
ATOM 2470 C CA . ALA B 1 124 ? 0.046 -21.984 -3.156 1 97.31 124 ALA B CA 1
ATOM 2471 C C . ALA B 1 124 ? -0.133 -22.672 -1.806 1 97.31 124 ALA B C 1
ATOM 2473 O O . ALA B 1 124 ? -0.475 -22.016 -0.813 1 97.31 124 ALA B O 1
ATOM 2474 N N . SER B 1 125 ? 0.118 -24 -1.751 1 96.19 125 SER B N 1
ATOM 2475 C CA . SER B 1 125 ? 0.093 -24.734 -0.49 1 96.19 125 SER B CA 1
ATOM 2476 C C . SER B 1 125 ? 1.34 -24.438 0.341 1 96.19 125 SER B C 1
ATOM 2478 O O . SER B 1 125 ? 2.312 -23.875 -0.164 1 96.19 125 SER B O 1
ATOM 2480 N N . TRP B 1 126 ? 1.265 -24.844 1.563 1 95.75 126 TRP B N 1
ATOM 2481 C CA . TRP B 1 126 ? 2.432 -24.703 2.428 1 95.75 126 TRP B CA 1
ATOM 2482 C C . TRP B 1 126 ? 3.613 -25.5 1.885 1 95.75 126 TRP B C 1
ATOM 2484 O O . TRP B 1 126 ? 4.758 -25.031 1.936 1 95.75 126 TRP B O 1
ATOM 2494 N N . THR B 1 127 ? 3.34 -26.656 1.315 1 97.38 127 THR B N 1
ATOM 2495 C CA . THR B 1 127 ? 4.387 -27.484 0.742 1 97.38 127 THR B CA 1
ATOM 2496 C C . THR B 1 127 ? 5.016 -26.812 -0.473 1 97.38 127 THR B C 1
ATOM 2498 O O . THR B 1 127 ? 6.238 -26.828 -0.635 1 97.38 127 THR B O 1
ATOM 2501 N N . GLU B 1 128 ? 4.195 -26.219 -1.286 1 97.62 128 GLU B N 1
ATOM 2502 C CA . GLU B 1 128 ? 4.691 -25.531 -2.471 1 97.62 128 GLU B CA 1
ATOM 2503 C C . GLU B 1 128 ? 5.543 -24.312 -2.086 1 97.62 128 GLU B C 1
ATOM 2505 O O . GLU B 1 128 ? 6.582 -24.062 -2.703 1 97.62 128 GLU B O 1
ATOM 2510 N N . MET B 1 129 ? 5.098 -23.578 -1.068 1 98.38 129 MET B N 1
ATOM 2511 C CA . MET B 1 129 ? 5.863 -22.422 -0.579 1 98.38 129 MET B CA 1
ATOM 2512 C C . MET B 1 129 ? 7.207 -22.875 -0.02 1 98.38 129 MET B C 1
ATOM 2514 O O . MET B 1 129 ? 8.234 -22.234 -0.271 1 98.38 129 MET B O 1
ATOM 2518 N N . ASP B 1 130 ? 7.23 -23.953 0.736 1 98.19 130 ASP B N 1
ATOM 2519 C CA . ASP B 1 130 ? 8.469 -24.484 1.3 1 98.19 130 ASP B CA 1
ATOM 2520 C C . ASP B 1 130 ? 9.43 -24.922 0.198 1 98.19 130 ASP B C 1
ATOM 2522 O O . ASP B 1 130 ? 10.633 -24.656 0.278 1 98.19 130 ASP B O 1
ATOM 2526 N N . GLU B 1 131 ? 8.867 -25.594 -0.751 1 98.44 131 GLU B N 1
ATOM 2527 C CA . GLU B 1 131 ? 9.688 -26.016 -1.881 1 98.44 131 GLU B CA 1
ATOM 2528 C C . GLU B 1 131 ? 10.305 -24.828 -2.598 1 98.44 131 GLU B C 1
ATOM 2530 O O . GLU B 1 131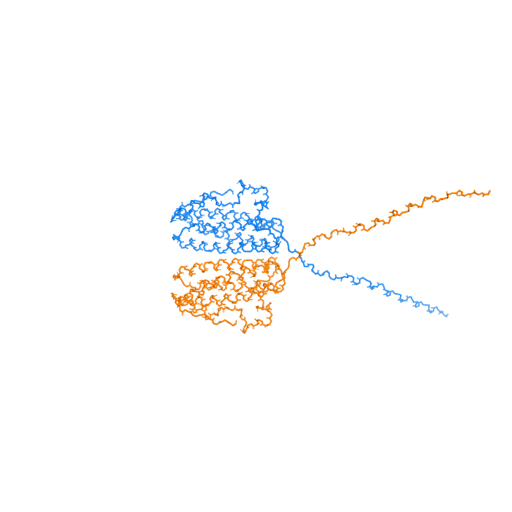 ? 11.484 -24.844 -2.938 1 98.44 131 GLU B O 1
ATOM 2535 N N . LEU B 1 132 ? 9.461 -23.781 -2.809 1 98.75 132 LEU B N 1
ATOM 2536 C CA . LEU B 1 132 ? 9.984 -22.578 -3.445 1 98.75 132 LEU B CA 1
ATOM 2537 C C . LEU B 1 132 ? 11.133 -22 -2.635 1 98.75 132 LEU B C 1
ATOM 2539 O O . LEU B 1 132 ? 12.156 -21.594 -3.199 1 98.75 132 LEU B O 1
ATOM 2543 N N . ARG B 1 133 ? 11 -21.984 -1.352 1 98.44 133 ARG B N 1
ATOM 2544 C CA . ARG B 1 133 ? 12.008 -21.391 -0.479 1 98.44 133 ARG B CA 1
ATOM 2545 C C . ARG B 1 133 ? 13.312 -22.172 -0.521 1 98.44 133 ARG B C 1
ATOM 2547 O O . ARG B 1 133 ? 14.383 -21.625 -0.228 1 98.44 133 ARG B O 1
ATOM 2554 N N . ARG B 1 134 ? 13.281 -23.422 -0.968 1 98.12 134 ARG B N 1
ATOM 2555 C CA . ARG B 1 134 ? 14.461 -24.281 -0.984 1 98.12 134 ARG B CA 1
ATOM 2556 C C . ARG B 1 134 ? 15.18 -24.203 -2.326 1 98.12 134 ARG B C 1
ATOM 2558 O O . ARG B 1 134 ? 16.344 -24.594 -2.436 1 98.12 134 ARG B O 1
ATOM 2565 N N . LEU B 1 135 ? 14.492 -23.797 -3.334 1 98 135 LEU B N 1
ATOM 2566 C CA . LEU B 1 135 ? 15.062 -23.734 -4.676 1 98 135 LEU B CA 1
ATOM 2567 C C . LEU B 1 135 ? 15.883 -22.469 -4.863 1 98 135 LEU B C 1
ATOM 2569 O O . LEU B 1 135 ? 15.695 -21.484 -4.129 1 98 135 LEU B O 1
ATOM 2573 N N . THR B 1 136 ? 16.828 -22.562 -5.82 1 96.62 136 THR B N 1
ATOM 2574 C CA . THR B 1 136 ? 17.625 -21.406 -6.18 1 96.62 136 THR B CA 1
ATOM 2575 C C . THR B 1 136 ? 17.812 -21.328 -7.691 1 96.62 136 THR B C 1
ATOM 2577 O O . THR B 1 136 ? 17.5 -22.281 -8.414 1 96.62 136 THR B O 1
ATOM 2580 N N . GLY B 1 137 ? 18.156 -20.219 -8.172 1 94.88 137 GLY B N 1
ATOM 2581 C CA . GLY B 1 137 ? 18.5 -20.062 -9.578 1 94.88 137 GLY B CA 1
ATOM 2582 C C . GLY B 1 137 ? 17.328 -20.312 -10.508 1 94.88 137 GLY B C 1
ATOM 2583 O O . GLY B 1 137 ? 16.188 -19.953 -10.188 1 94.88 137 GLY B O 1
ATOM 2584 N N . PRO B 1 138 ? 17.547 -20.828 -11.648 1 95.94 138 PRO B N 1
ATOM 2585 C CA . PRO B 1 138 ? 16.516 -21 -12.672 1 95.94 138 PRO B CA 1
ATOM 2586 C C . PRO B 1 138 ? 15.359 -21.906 -12.203 1 95.94 138 PRO B C 1
ATOM 2588 O O . PRO B 1 138 ? 14.211 -21.672 -12.578 1 95.94 138 PRO B O 1
ATOM 2591 N N . ALA B 1 139 ? 15.695 -22.891 -11.43 1 97.56 139 ALA B N 1
ATOM 2592 C CA . ALA B 1 139 ? 14.641 -23.766 -10.914 1 97.56 139 ALA B CA 1
ATOM 2593 C C . ALA B 1 139 ? 13.672 -23 -10.023 1 97.56 139 ALA B C 1
ATOM 2595 O O . ALA B 1 139 ? 12.461 -23.203 -10.078 1 97.56 139 ALA B O 1
ATOM 2596 N N . ALA B 1 140 ? 14.203 -22.109 -9.156 1 98.56 140 ALA B N 1
ATOM 2597 C CA . ALA B 1 140 ? 13.367 -21.281 -8.297 1 98.56 140 ALA B CA 1
ATOM 2598 C C . ALA B 1 140 ? 12.5 -20.328 -9.125 1 98.56 140 ALA B C 1
ATOM 2600 O O . ALA B 1 140 ? 11.312 -20.156 -8.828 1 98.56 140 ALA B O 1
ATOM 2601 N N . GLU B 1 141 ? 13.07 -19.781 -10.133 1 98.62 141 GLU B N 1
ATOM 2602 C CA . GLU B 1 141 ? 12.344 -18.844 -10.969 1 98.62 141 GLU B CA 1
ATOM 2603 C C . GLU B 1 141 ? 11.211 -19.531 -11.727 1 98.62 141 GLU B C 1
ATOM 2605 O O . GLU B 1 141 ? 10.117 -18.984 -11.867 1 98.62 141 GLU B O 1
ATOM 2610 N N . THR B 1 142 ? 11.531 -20.703 -12.219 1 98.69 142 THR B N 1
ATOM 2611 C CA . THR B 1 142 ? 10.492 -21.469 -12.898 1 98.69 142 THR B CA 1
ATOM 2612 C C . THR B 1 142 ? 9.352 -21.797 -11.945 1 98.69 142 THR B C 1
ATOM 2614 O O . THR B 1 142 ? 8.18 -21.562 -12.273 1 98.69 142 THR B O 1
ATOM 2617 N N . ALA B 1 143 ? 9.68 -22.281 -10.766 1 98.75 143 ALA B N 1
ATOM 2618 C CA . ALA B 1 143 ? 8.664 -22.609 -9.766 1 98.75 143 ALA B CA 1
ATOM 2619 C C . ALA B 1 143 ? 7.867 -21.359 -9.359 1 98.75 143 ALA B C 1
ATOM 2621 O O . ALA B 1 143 ? 6.645 -21.422 -9.211 1 98.75 143 ALA B O 1
ATOM 2622 N N . PHE B 1 144 ? 8.531 -20.312 -9.203 1 98.94 144 PHE B N 1
ATOM 2623 C CA . PHE B 1 144 ? 7.902 -19.047 -8.859 1 98.94 144 PHE B CA 1
ATOM 2624 C C . PHE B 1 144 ? 6.863 -18.656 -9.906 1 98.94 144 PHE B C 1
ATOM 2626 O O . PHE B 1 144 ? 5.727 -18.328 -9.562 1 98.94 144 PHE B O 1
ATOM 2633 N N . LEU B 1 145 ? 7.297 -18.609 -11.117 1 98.94 145 LEU B N 1
ATOM 2634 C CA . LEU B 1 145 ? 6.41 -18.219 -12.211 1 98.94 145 LEU B CA 1
ATOM 2635 C C . LEU B 1 145 ? 5.199 -19.141 -12.281 1 98.94 145 LEU B C 1
ATOM 2637 O O . LEU B 1 145 ? 4.078 -18.688 -12.516 1 98.94 145 LEU B O 1
ATOM 2641 N N . GLN B 1 146 ? 5.426 -20.406 -12.117 1 98.88 146 GLN B N 1
ATOM 2642 C CA . GLN B 1 146 ? 4.328 -21.359 -12.125 1 98.88 146 GLN B CA 1
ATOM 2643 C C . GLN B 1 146 ? 3.32 -21.062 -11.023 1 98.88 146 GLN B C 1
ATOM 2645 O O . GLN B 1 146 ? 2.119 -20.953 -11.281 1 98.88 146 GLN B O 1
ATOM 2650 N N . LEU B 1 147 ? 3.797 -20.875 -9.844 1 98.81 147 LEU B N 1
ATOM 2651 C CA . LEU B 1 147 ? 2.934 -20.625 -8.695 1 98.81 147 LEU B CA 1
ATOM 2652 C C . LEU B 1 147 ? 2.238 -19.281 -8.82 1 98.81 147 LEU B C 1
ATOM 2654 O O . LEU B 1 147 ? 1.043 -19.156 -8.539 1 98.81 147 LEU B O 1
ATOM 2658 N N . MET B 1 148 ? 2.943 -18.281 -9.289 1 98.94 148 MET B N 1
ATOM 2659 C CA . MET B 1 148 ? 2.398 -16.922 -9.367 1 98.94 148 MET B CA 1
ATOM 2660 C C . MET B 1 148 ? 1.33 -16.828 -10.445 1 98.94 148 MET B C 1
ATOM 2662 O O . MET B 1 148 ? 0.314 -16.156 -10.266 1 98.94 148 MET B O 1
ATOM 2666 N N . ILE B 1 149 ? 1.601 -17.5 -11.578 1 98.94 149 ILE B N 1
ATOM 2667 C CA . ILE B 1 149 ? 0.599 -17.5 -12.641 1 98.94 149 ILE B CA 1
ATOM 2668 C C . ILE B 1 149 ? -0.687 -18.156 -12.125 1 98.94 149 ILE B C 1
ATOM 2670 O O . ILE B 1 149 ? -1.776 -17.594 -12.297 1 98.94 149 ILE B O 1
ATOM 2674 N N . ARG B 1 150 ? -0.6 -19.312 -11.469 1 98.62 150 ARG B N 1
ATOM 2675 C CA . ARG B 1 150 ? -1.781 -19.969 -10.922 1 98.62 150 ARG B CA 1
ATOM 2676 C C . ARG B 1 150 ? -2.467 -19.094 -9.883 1 98.62 150 ARG B C 1
ATOM 2678 O O . ARG B 1 150 ? -3.695 -18.984 -9.867 1 98.62 150 ARG B O 1
ATOM 2685 N N . HIS B 1 151 ? -1.68 -18.516 -9.047 1 98.56 151 HIS B N 1
ATOM 2686 C CA . HIS B 1 151 ? -2.199 -17.609 -8.023 1 98.56 151 HIS B CA 1
ATOM 2687 C C . HIS B 1 151 ? -2.992 -16.469 -8.656 1 98.56 151 HIS B C 1
ATOM 2689 O O . HIS B 1 151 ? -4.102 -16.156 -8.211 1 98.56 151 HIS B O 1
ATOM 2695 N N . HIS B 1 152 ? -2.428 -15.875 -9.727 1 98.81 152 HIS B N 1
ATOM 2696 C CA . HIS B 1 152 ? -3.08 -14.773 -10.422 1 98.81 152 HIS B CA 1
ATOM 2697 C C . HIS B 1 152 ? -4.383 -15.227 -11.07 1 98.81 152 HIS B C 1
ATOM 2699 O O . HIS B 1 152 ? -5.363 -14.477 -11.102 1 98.81 152 HIS B O 1
ATOM 2705 N N . ARG B 1 153 ? -4.41 -16.406 -11.602 1 98.19 153 ARG B N 1
ATOM 2706 C CA . ARG B 1 153 ? -5.645 -16.922 -12.188 1 98.19 153 ARG B CA 1
ATOM 2707 C C . ARG B 1 153 ? -6.742 -17.031 -11.133 1 98.19 153 ARG B C 1
ATOM 2709 O O . ARG B 1 153 ? -7.902 -16.719 -11.406 1 98.19 153 ARG B O 1
ATOM 2716 N N . GLY B 1 154 ? -6.355 -17.5 -9.969 1 97.31 154 GLY B N 1
ATOM 2717 C CA . GLY B 1 154 ? -7.309 -17.5 -8.875 1 97.31 154 GLY B CA 1
ATOM 2718 C C . GLY B 1 154 ? -7.809 -16.109 -8.516 1 97.31 154 GLY B C 1
ATOM 2719 O O . GLY B 1 154 ? -9 -15.922 -8.273 1 97.31 154 GLY B O 1
ATOM 2720 N N . GLY B 1 155 ? -6.875 -15.156 -8.461 1 98.06 155 GLY B N 1
ATOM 2721 C CA . GLY B 1 155 ? -7.262 -13.773 -8.219 1 98.06 155 GLY B CA 1
ATOM 2722 C C . GLY B 1 155 ? -8.234 -13.234 -9.242 1 98.06 155 GLY B C 1
ATOM 2723 O O . GLY B 1 155 ? -9.148 -12.484 -8.906 1 98.06 155 GLY B O 1
ATOM 2724 N N . LEU B 1 156 ? -8.039 -13.594 -10.492 1 98.44 156 LEU B N 1
ATOM 2725 C CA . LEU B 1 156 ? -8.93 -13.164 -11.555 1 98.44 156 LEU B CA 1
ATOM 2726 C C . LEU B 1 156 ? -10.344 -13.711 -11.336 1 98.44 156 LEU B C 1
ATOM 2728 O O . LEU B 1 156 ? -11.328 -13 -11.562 1 98.44 156 LEU B O 1
ATOM 2732 N N . ASP B 1 157 ? -10.469 -14.953 -10.914 1 97 157 ASP B N 1
ATOM 2733 C CA . ASP B 1 157 ? -11.781 -15.531 -10.625 1 97 157 ASP B CA 1
ATOM 2734 C C . ASP B 1 157 ? -12.5 -14.74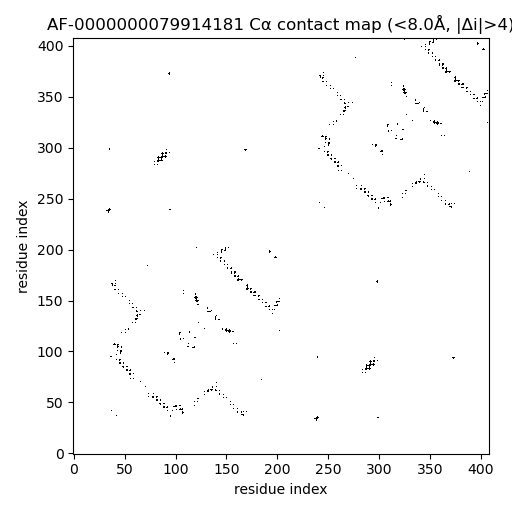2 -9.531 1 97 157 ASP B C 1
ATOM 2736 O O . ASP B 1 157 ? -13.68 -14.422 -9.672 1 97 157 ASP B O 1
ATOM 2740 N N . MET B 1 158 ? -11.758 -14.445 -8.508 1 98 158 MET B N 1
ATOM 2741 C CA . MET B 1 158 ? -12.344 -13.711 -7.383 1 98 158 MET B CA 1
ATOM 2742 C C . MET B 1 158 ? -12.758 -12.305 -7.801 1 98 158 MET B C 1
ATOM 2744 O O . MET B 1 158 ? -13.867 -11.867 -7.5 1 98 158 MET B O 1
ATOM 2748 N N . ALA B 1 159 ? -11.859 -11.609 -8.492 1 98.75 159 ALA B N 1
ATOM 2749 C CA . ALA B 1 159 ? -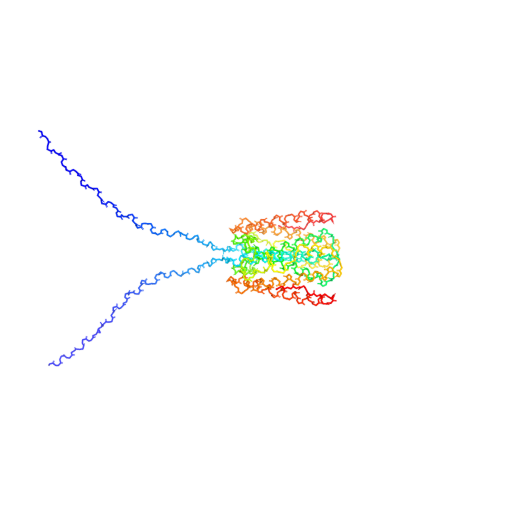12.133 -10.242 -8.922 1 98.75 159 ALA B CA 1
ATOM 2750 C C . ALA B 1 159 ? -13.289 -10.195 -9.914 1 98.75 159 ALA B C 1
ATOM 2752 O O . ALA B 1 159 ? -14.117 -9.281 -9.875 1 98.75 159 ALA B O 1
ATOM 2753 N N . SER B 1 160 ? -13.312 -11.164 -10.82 1 98.5 160 SER B N 1
ATOM 2754 C CA . SER B 1 160 ? -14.391 -11.211 -11.805 1 98.5 160 SER B CA 1
ATOM 2755 C C . SER B 1 160 ? -15.75 -11.375 -11.133 1 98.5 160 SER B C 1
ATOM 2757 O O . SER B 1 160 ? -16.719 -10.703 -11.508 1 98.5 160 SER B O 1
ATOM 2759 N N . HIS B 1 161 ? -15.82 -12.242 -10.18 1 97.75 161 HIS B N 1
ATOM 2760 C CA . HIS B 1 161 ? -17.078 -12.422 -9.461 1 97.75 161 HIS B CA 1
ATOM 2761 C C . HIS B 1 161 ? -17.5 -11.141 -8.766 1 97.75 161 HIS B C 1
ATOM 2763 O O . HIS B 1 161 ? -18.656 -10.734 -8.844 1 97.75 161 HIS B O 1
ATOM 2769 N N . ALA B 1 162 ? -16.562 -10.531 -8.055 1 98.69 162 ALA B N 1
ATOM 2770 C CA . ALA B 1 162 ? -16.875 -9.281 -7.363 1 98.69 162 ALA B CA 1
ATOM 2771 C C . ALA B 1 162 ? -17.312 -8.203 -8.344 1 98.69 162 ALA B C 1
ATOM 2773 O O . ALA B 1 162 ? -18.281 -7.477 -8.094 1 98.69 162 ALA B O 1
ATOM 2774 N N . ALA B 1 163 ? -16.578 -8.062 -9.492 1 98.81 163 ALA B N 1
ATOM 2775 C CA . ALA B 1 163 ? -16.922 -7.051 -10.492 1 98.81 163 ALA B CA 1
ATOM 2776 C C . ALA B 1 163 ? -18.344 -7.25 -11.016 1 98.81 163 ALA B C 1
ATOM 2778 O O . ALA B 1 163 ? -19.047 -6.277 -11.273 1 98.81 163 ALA B O 1
ATOM 2779 N N . GLN B 1 164 ? -18.734 -8.445 -11.133 1 98.12 164 GLN B N 1
ATOM 2780 C CA . GLN B 1 164 ? -20.031 -8.781 -11.719 1 98.12 164 GLN B CA 1
ATOM 2781 C C . GLN B 1 164 ? -21.156 -8.578 -10.719 1 98.12 164 GLN B C 1
ATOM 2783 O O . GLN B 1 164 ? -22.281 -8.242 -11.102 1 98.12 164 GLN B O 1
ATOM 2788 N N . HIS B 1 165 ? -20.906 -8.719 -9.438 1 98.12 165 HIS B N 1
ATOM 2789 C CA . HIS B 1 165 ? -22.016 -8.867 -8.508 1 98.12 165 HIS B CA 1
ATOM 2790 C C . HIS B 1 165 ? -22.016 -7.754 -7.469 1 98.12 165 HIS B C 1
ATOM 2792 O O . HIS B 1 165 ? -22.984 -7.59 -6.727 1 98.12 165 HIS B O 1
ATOM 2798 N N . ALA B 1 166 ? -20.891 -7.008 -7.391 1 98.31 166 ALA B N 1
ATOM 2799 C CA . ALA B 1 166 ? -20.859 -5.922 -6.414 1 98.31 166 ALA B CA 1
ATOM 2800 C C . ALA B 1 166 ? -21.922 -4.867 -6.73 1 98.31 166 ALA B C 1
ATOM 2802 O O . ALA B 1 166 ? -22.172 -4.57 -7.898 1 98.31 166 ALA B O 1
ATOM 2803 N N . THR B 1 167 ? -22.469 -4.32 -5.695 1 97.38 167 THR B N 1
ATOM 2804 C CA . THR B 1 167 ? -23.453 -3.252 -5.855 1 97.38 167 THR B CA 1
ATOM 2805 C C . THR B 1 167 ? -22.812 -1.891 -5.602 1 97.38 167 THR B C 1
ATOM 2807 O O . THR B 1 167 ? -23.297 -0.869 -6.09 1 97.38 167 THR B O 1
ATOM 2810 N N . THR B 1 168 ? -21.797 -1.94 -4.84 1 97.38 168 THR B N 1
ATOM 2811 C CA . THR B 1 168 ? -21.062 -0.717 -4.559 1 97.38 168 THR B CA 1
ATOM 2812 C C . THR B 1 168 ? -20.125 -0.372 -5.715 1 97.38 168 THR B C 1
ATOM 2814 O O . THR B 1 168 ? -19.266 -1.177 -6.09 1 97.38 168 THR B O 1
ATOM 2817 N N . ARG B 1 169 ? -20.234 0.837 -6.262 1 97.38 169 ARG B N 1
ATOM 2818 C CA . ARG B 1 169 ? -19.469 1.253 -7.438 1 97.38 169 ARG B CA 1
ATOM 2819 C C . ARG B 1 169 ? -17.969 1.126 -7.199 1 97.38 169 ARG B C 1
ATOM 2821 O O . ARG B 1 169 ? -17.234 0.631 -8.062 1 97.38 169 ARG B O 1
ATOM 2828 N N . ALA B 1 170 ? -17.469 1.588 -6.051 1 98.25 170 ALA B N 1
ATOM 2829 C CA . ALA B 1 170 ? -16.047 1.543 -5.734 1 98.25 170 ALA B CA 1
ATOM 2830 C C . ALA B 1 170 ? -15.523 0.111 -5.777 1 98.25 170 ALA B C 1
ATOM 2832 O O . ALA B 1 170 ? -14.406 -0.135 -6.242 1 98.25 170 ALA B O 1
ATOM 2833 N N . VAL B 1 171 ? -16.297 -0.814 -5.301 1 98.81 171 VAL B N 1
ATOM 2834 C CA . VAL B 1 171 ? -15.883 -2.215 -5.277 1 98.81 171 VAL B CA 1
ATOM 2835 C C . VAL B 1 171 ? -15.797 -2.748 -6.707 1 98.81 171 VAL B C 1
ATOM 2837 O O . VAL B 1 171 ? -14.805 -3.377 -7.082 1 98.81 171 VAL B O 1
ATOM 2840 N N . ALA B 1 172 ? -16.859 -2.479 -7.445 1 98.81 172 ALA B N 1
ATOM 2841 C CA . ALA B 1 172 ? -16.875 -2.936 -8.836 1 98.81 172 ALA B CA 1
ATOM 2842 C C . ALA B 1 172 ? -15.695 -2.348 -9.609 1 98.81 172 ALA B C 1
ATOM 2844 O O . ALA B 1 172 ? -15.047 -3.047 -10.398 1 98.81 172 ALA B O 1
ATOM 2845 N N . GLN B 1 173 ? -15.398 -1.127 -9.383 1 98.69 173 GLN B N 1
ATOM 2846 C CA . GLN B 1 173 ? -14.305 -0.451 -10.086 1 98.69 173 GLN B CA 1
ATOM 2847 C C . GLN B 1 173 ? -12.953 -1.038 -9.695 1 98.69 173 GLN B C 1
ATOM 2849 O O . GLN B 1 173 ? -12.102 -1.272 -10.555 1 98.69 173 GLN B O 1
ATOM 2854 N N . LEU B 1 174 ? -12.727 -1.221 -8.375 1 98.94 174 LEU B N 1
ATOM 2855 C CA . LEU B 1 174 ? -11.461 -1.798 -7.938 1 98.94 174 LEU B CA 1
ATOM 2856 C C . LEU B 1 174 ? -11.289 -3.211 -8.484 1 98.94 174 LEU B C 1
ATOM 2858 O O . LEU B 1 174 ? -10.211 -3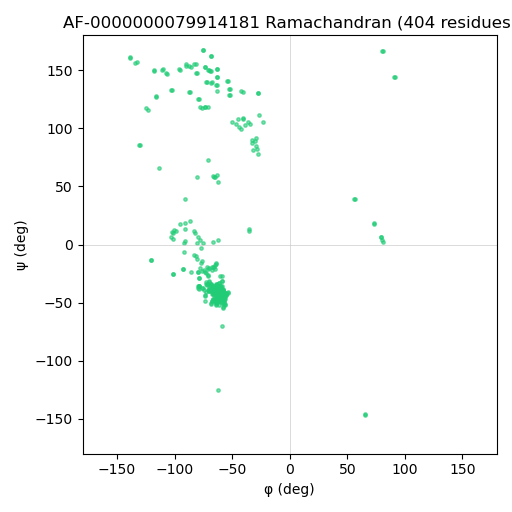.568 -8.961 1 98.94 174 LEU B O 1
ATOM 2862 N N . ALA B 1 175 ? -12.336 -4 -8.422 1 98.94 175 ALA B N 1
ATOM 2863 C CA . ALA B 1 175 ? -12.281 -5.359 -8.953 1 98.94 175 ALA B CA 1
ATOM 2864 C C . ALA B 1 175 ? -11.945 -5.359 -10.438 1 98.94 175 ALA B C 1
ATOM 2866 O O . ALA B 1 175 ? -11.125 -6.16 -10.898 1 98.94 175 ALA B O 1
ATOM 2867 N N . THR B 1 176 ? -12.547 -4.508 -11.18 1 98.94 176 THR B N 1
ATOM 2868 C CA . THR B 1 176 ? -12.281 -4.395 -12.609 1 98.94 176 THR B CA 1
ATOM 2869 C C . THR B 1 176 ? -10.828 -4.008 -12.859 1 98.94 176 THR B C 1
ATOM 2871 O O . THR B 1 176 ? -10.188 -4.551 -13.758 1 98.94 176 THR B O 1
ATOM 2874 N N . SER B 1 177 ? -10.32 -3.092 -12.094 1 98.88 177 SER B N 1
ATOM 2875 C CA . SER B 1 177 ? -8.922 -2.707 -12.234 1 98.88 177 SER B CA 1
ATOM 2876 C C . SER B 1 177 ? -7.988 -3.875 -11.914 1 98.88 177 SER B C 1
ATOM 2878 O O . SER B 1 177 ? -6.953 -4.043 -12.562 1 98.88 177 SER B O 1
ATOM 2880 N N . MET B 1 178 ? -8.359 -4.629 -10.945 1 98.94 178 MET B N 1
ATOM 2881 C CA . MET B 1 178 ? -7.57 -5.809 -10.602 1 98.94 178 MET B CA 1
ATOM 2882 C C . MET B 1 178 ? -7.527 -6.797 -11.758 1 98.94 178 MET B C 1
ATOM 2884 O O . MET B 1 178 ? -6.492 -7.41 -12.023 1 98.94 178 MET B O 1
ATOM 2888 N N . ILE B 1 179 ? -8.68 -6.992 -12.398 1 98.94 179 ILE B N 1
ATOM 2889 C CA . ILE B 1 179 ? -8.742 -7.898 -13.539 1 98.94 179 ILE B CA 1
ATOM 2890 C C . ILE B 1 179 ? -7.742 -7.457 -14.609 1 98.94 179 ILE B C 1
ATOM 2892 O O . ILE B 1 179 ? -6.984 -8.273 -15.133 1 98.94 179 ILE B O 1
ATOM 2896 N N . LYS B 1 180 ? -7.727 -6.207 -14.875 1 98.81 180 LYS B N 1
ATOM 2897 C CA . LYS B 1 180 ? -6.812 -5.672 -15.883 1 98.81 180 LYS B CA 1
ATOM 2898 C C . LYS B 1 180 ? -5.355 -5.871 -15.461 1 98.81 180 LYS B C 1
ATOM 2900 O O . LYS B 1 180 ? -4.547 -6.383 -16.234 1 98.81 180 LYS B O 1
ATOM 2905 N N . GLU B 1 181 ? -5.004 -5.496 -14.266 1 98.62 181 GLU B N 1
ATOM 2906 C CA . GLU B 1 181 ? -3.633 -5.535 -13.766 1 98.62 181 GLU B CA 1
ATOM 2907 C C . GLU B 1 181 ? -3.107 -6.965 -13.703 1 98.62 181 GLU B C 1
ATOM 2909 O O . GLU B 1 181 ? -2.012 -7.254 -14.195 1 98.62 181 GLU B O 1
ATOM 2914 N N . GLN B 1 182 ? -3.912 -7.844 -13.133 1 98.56 182 GLN B N 1
ATOM 2915 C CA . GLN B 1 182 ? -3.475 -9.227 -12.984 1 98.56 182 GLN B CA 1
ATOM 2916 C C . GLN B 1 182 ? -3.369 -9.922 -14.336 1 98.56 182 GLN B C 1
ATOM 2918 O O . GLN B 1 182 ? -2.488 -10.758 -14.547 1 98.56 182 GLN B O 1
ATOM 2923 N N . SER B 1 183 ? -4.234 -9.602 -15.289 1 98.81 183 SER B N 1
ATOM 2924 C CA . SER B 1 183 ? -4.145 -10.148 -16.641 1 98.81 183 SER B CA 1
ATOM 2925 C C . SER B 1 183 ? -2.867 -9.695 -17.328 1 98.81 183 SER B C 1
ATOM 2927 O O . SER B 1 183 ? -2.201 -10.484 -18 1 98.81 183 SER B O 1
ATOM 2929 N N . GLU B 1 184 ? -2.551 -8.453 -17.188 1 98.81 184 GLU B N 1
ATOM 2930 C CA . GLU B 1 184 ? -1.325 -7.918 -17.766 1 98.81 184 GLU B CA 1
ATOM 2931 C C . GLU B 1 184 ? -0.092 -8.602 -17.188 1 98.81 184 GLU B C 1
ATOM 2933 O O . GLU B 1 184 ? 0.854 -8.914 -17.906 1 98.81 184 GLU B O 1
ATOM 2938 N N . GLU B 1 185 ? -0.139 -8.828 -15.891 1 98.88 185 GLU B N 1
ATOM 2939 C CA . GLU B 1 185 ? 0.991 -9.492 -15.242 1 98.88 185 GLU B CA 1
ATOM 2940 C C . GLU B 1 185 ? 1.119 -10.945 -15.695 1 98.88 185 GLU B C 1
ATOM 2942 O O . GLU B 1 185 ? 2.229 -11.438 -15.914 1 98.88 185 GLU B O 1
ATOM 2947 N N . ILE B 1 186 ? 0.009 -11.617 -15.859 1 98.81 186 ILE B N 1
ATOM 2948 C CA . ILE B 1 186 ? 0.041 -12.961 -16.422 1 98.81 186 ILE B CA 1
ATOM 2949 C C . ILE B 1 186 ? 0.662 -12.914 -17.812 1 98.81 186 ILE B C 1
ATOM 2951 O O . ILE B 1 186 ? 1.479 -13.773 -18.172 1 98.81 186 ILE B O 1
ATOM 2955 N N . GLY B 1 187 ? 0.332 -11.938 -18.625 1 98.75 187 GLY B N 1
ATOM 2956 C CA . GLY B 1 187 ? 0.885 -11.773 -19.953 1 98.75 187 GLY B CA 1
ATOM 2957 C C . GLY B 1 187 ? 2.395 -11.625 -19.953 1 98.75 187 GLY B C 1
ATOM 2958 O O . GLY B 1 187 ? 3.061 -12.016 -20.922 1 98.75 187 GLY B O 1
ATOM 2959 N N . VAL B 1 188 ? 2.947 -11.047 -18.922 1 98.81 188 VAL B N 1
ATOM 2960 C CA . VAL B 1 188 ? 4.391 -10.898 -18.766 1 98.81 188 VAL B CA 1
ATOM 2961 C C . VAL B 1 188 ? 5 -12.219 -18.297 1 98.81 188 VAL B C 1
ATOM 2963 O O . VAL B 1 188 ? 6.062 -12.625 -18.781 1 98.81 188 VAL B O 1
ATOM 2966 N N . MET B 1 189 ? 4.344 -12.953 -17.438 1 98.88 189 MET B N 1
ATOM 2967 C CA . MET B 1 189 ? 4.91 -14.125 -16.781 1 98.88 189 MET B CA 1
ATOM 2968 C C . MET B 1 189 ? 4.898 -15.328 -17.703 1 98.88 189 MET B C 1
ATOM 2970 O O . MET B 1 189 ? 5.809 -16.156 -17.672 1 98.88 189 MET B O 1
ATOM 2974 N N . GLU B 1 190 ? 3.889 -15.438 -18.516 1 98.69 190 GLU B N 1
ATOM 2975 C CA . GLU B 1 190 ? 3.734 -16.625 -19.359 1 98.69 190 GLU B CA 1
ATOM 2976 C C . GLU B 1 190 ? 4.902 -16.766 -20.328 1 98.69 190 GLU B C 1
ATOM 2978 O O . GLU B 1 190 ? 5.512 -17.828 -20.422 1 98.69 190 GLU B O 1
ATOM 2983 N N . PRO B 1 191 ? 5.293 -15.719 -21.062 1 98.5 191 PRO B N 1
ATOM 2984 C CA . PRO B 1 191 ? 6.469 -15.859 -21.922 1 98.5 191 PRO B CA 1
ATOM 2985 C C . PRO B 1 191 ? 7.746 -16.125 -21.141 1 98.5 191 PRO B C 1
ATOM 2987 O O . PRO B 1 191 ? 8.641 -16.828 -21.609 1 98.5 191 PRO B O 1
ATOM 2990 N N . LEU B 1 192 ? 7.906 -15.57 -19.922 1 98.62 192 LEU B N 1
ATOM 2991 C CA . LEU B 1 192 ? 9.07 -15.828 -19.094 1 98.62 192 LEU B CA 1
ATOM 2992 C C . LEU B 1 192 ? 9.156 -17.312 -18.703 1 98.62 192 LEU B C 1
ATOM 2994 O O . LEU B 1 192 ? 10.242 -17.891 -18.703 1 98.62 192 LEU B O 1
ATOM 2998 N N . LEU B 1 193 ? 8.008 -17.859 -18.391 1 98.69 193 LEU B N 1
ATOM 2999 C CA . LEU B 1 193 ? 7.957 -19.281 -18.062 1 98.69 193 LEU B CA 1
ATOM 3000 C C . LEU B 1 193 ? 8.297 -20.141 -19.281 1 98.69 193 LEU B C 1
ATOM 3002 O O . LEU B 1 193 ? 9.086 -21.078 -19.172 1 98.69 193 LEU B O 1
ATOM 3006 N N . ALA B 1 194 ? 7.773 -19.797 -20.422 1 98.12 194 ALA B N 1
ATOM 3007 C CA . ALA B 1 194 ? 8.016 -20.547 -21.656 1 98.12 194 ALA B CA 1
ATOM 3008 C C . ALA B 1 194 ? 9.492 -20.516 -22.031 1 98.12 194 ALA B C 1
ATOM 3010 O O . ALA B 1 194 ? 10.055 -21.516 -22.469 1 98.12 194 ALA B O 1
ATOM 3011 N N . ALA B 1 195 ? 10.094 -19.375 -21.828 1 97.38 195 ALA B N 1
ATOM 3012 C CA . ALA B 1 195 ? 11.508 -19.219 -22.156 1 97.38 195 ALA B CA 1
ATOM 3013 C C . ALA B 1 195 ? 12.375 -20.125 -21.297 1 97.38 195 ALA B C 1
ATOM 3015 O O . ALA B 1 195 ? 13.523 -20.406 -21.641 1 97.38 195 ALA B O 1
ATOM 3016 N N . ARG B 1 196 ? 11.828 -20.625 -20.203 1 97.06 196 ARG B N 1
ATOM 3017 C CA . ARG B 1 196 ? 12.555 -21.484 -19.281 1 97.06 196 ARG B CA 1
ATOM 3018 C C . ARG B 1 196 ? 12.18 -22.953 -19.484 1 97.06 196 ARG B C 1
ATOM 3020 O O . ARG B 1 196 ? 12.633 -23.812 -18.734 1 97.06 196 ARG B O 1
ATOM 3027 N N . GLY B 1 197 ? 11.367 -23.188 -20.5 1 96.5 197 GLY B N 1
ATOM 3028 C CA . GLY B 1 197 ? 10.922 -24.547 -20.781 1 96.5 197 GLY B CA 1
ATOM 3029 C C . GLY B 1 197 ? 9.914 -25.062 -19.781 1 96.5 197 GLY B C 1
ATOM 3030 O O . GLY B 1 197 ? 9.711 -26.281 -19.672 1 96.5 197 GLY B O 1
ATOM 3031 N N . GLY B 1 198 ? 9.336 -24.078 -19.078 1 96.69 198 GLY B N 1
ATOM 3032 C CA . GLY B 1 198 ? 8.359 -24.469 -18.062 1 96.69 198 GLY B CA 1
ATOM 3033 C C . GLY B 1 198 ? 6.945 -24.547 -18.594 1 96.69 198 GLY B C 1
ATOM 3034 O O . GLY B 1 198 ? 6.613 -23.891 -19.578 1 96.69 198 GLY B O 1
ATOM 3035 N N . GLU B 1 199 ? 6.168 -25.406 -17.891 1 96.56 199 GLU B N 1
ATOM 3036 C CA . GLU B 1 199 ? 4.734 -25.5 -18.172 1 96.56 199 GLU B CA 1
ATOM 3037 C C . GLU B 1 199 ? 3.916 -24.922 -17.016 1 96.56 199 GLU B C 1
ATOM 3039 O O . GLU B 1 199 ? 4.352 -24.953 -15.859 1 96.56 199 GLU B O 1
ATOM 3044 N N . GLN B 1 200 ? 2.812 -24.453 -17.422 1 97.44 200 GLN B N 1
ATOM 3045 C CA . GLN B 1 200 ? 1.931 -23.938 -16.391 1 97.44 200 GLN B CA 1
ATOM 3046 C C . GLN B 1 200 ? 1.39 -25.062 -15.508 1 97.44 200 GLN B C 1
ATOM 3048 O O . GLN B 1 200 ? 1.152 -26.172 -15.992 1 97.44 200 GLN B O 1
ATOM 3053 N N . LEU B 1 201 ? 1.145 -24.703 -14.242 1 96.62 201 LEU B N 1
ATOM 3054 C CA . LEU B 1 201 ? 0.47 -25.641 -13.344 1 96.62 201 LEU B CA 1
ATOM 3055 C C . LEU B 1 201 ? -1.014 -25.75 -13.688 1 96.62 201 LEU B C 1
ATOM 3057 O O . LEU B 1 201 ? -1.602 -24.797 -14.211 1 96.62 201 LEU B O 1
ATOM 3061 N N . PRO B 1 202 ? -1.549 -26.891 -13.359 1 92.25 202 PRO B N 1
ATOM 3062 C CA . PRO B 1 202 ? -2.994 -26.984 -13.57 1 92.25 202 PRO B CA 1
ATOM 3063 C C . PRO B 1 202 ? -3.791 -26.016 -12.711 1 92.25 202 PRO B C 1
ATOM 3065 O O . PRO B 1 202 ? -3.408 -25.734 -11.578 1 92.25 202 PRO B O 1
ATOM 3068 N N . TYR B 1 203 ? -4.746 -25.438 -13.328 1 87.88 203 TYR B N 1
ATOM 3069 C CA . TYR B 1 203 ? -5.703 -24.578 -12.633 1 87.88 203 TYR B CA 1
ATOM 3070 C C . TYR B 1 203 ? -7.133 -25.047 -12.875 1 87.88 203 TYR B C 1
ATOM 3072 O O . TYR B 1 203 ? -7.566 -25.172 -14.023 1 87.88 203 TYR B O 1
ATOM 3080 N N . PRO B 1 204 ? -7.828 -25.438 -11.805 1 73.25 204 PRO B N 1
ATOM 3081 C CA . PRO B 1 204 ? -9.18 -25.953 -12.023 1 73.25 204 PRO B CA 1
ATOM 3082 C C . PRO B 1 204 ? -10.156 -24.875 -12.477 1 73.25 204 PRO B C 1
ATOM 3084 O O . PRO B 1 204 ? -9.953 -23.688 -12.18 1 73.25 204 PRO B O 1
#

Foldseek 3Di:
DDPDPDDDPPDPDPDPPDPPPPPPPPPPPPPPPPDDDWDPLLLLLLQQLLVLLVVLLVLLVLADDDDDPVSVVLSVVSNVVSVVSNVVSQVNCVVNVHDNHDPQHPVSLPPVPPPDDSDQWLADDPVLSVVLNPDHDLVNLLSSLQSSLRSLVSLLVSLVSQLVPTPDPVSVVSSVVSNVVSVVSNVSSVVVNVVSVHDHDDGD/DCPVDDPPDDPDPDDPPDPPDPPPDPPPPPPPPPPDDWDPLLLLLLQQLLVLLVVLLVLLVLADDDDDPLSVVLSVVSNVVSVVSNVVSQVNCVVNVHDNHDPQHPVSLPPVPPPDDSDQWLADDPVLSVVLNVDHDLVNLLSSLQSSLRSLVSLLVSLVSQLVPTPDPVSVVSSVVSNVVSVVSNVSSVVVNVVSVHDHDDGD